Protein AF-A0A836C9C6-F1 (afdb_monomer_lite)

pLDDT: mean 71.89, std 20.23, range [22.02, 98.06]

Foldseek 3Di:
DPPPPLFPADDLVSLVPDDLDDDQWAWDGWDADPVGWIWTWIQGSVSDIDPTDTPVVVVVVDPPVSVVVVLVVVCVVCVPSHDPSSPCPVPVVVPVCPQVNQCVVPPFQQKFWDFDQDPLSLKTWIWIWTFHGDDPPWTWIATPVGDIDTHGPVRRVVRNVVQVVVVVVCVVVVNDDPRDGDTDDDDDDDDDPFDWDWDDDDDDDDDDPDDDDPQPDPATWTAGLQLQTQGVDSHDDRFDFDQDPLRFTWGWDWTDDPNDIDTDIHGRLVVSCCRPPPDHPPDQWDWAFCVNRNNRSRNVRIDIGRPVVNQVVCLVVPDPPCPLSDRPDDQWDWDQDPNRIDDTDGDPDSVVSVVVNVVVCVVRVPPPDDDDDDDDDDDD

Structure (mmCIF, N/CA/C/O backbone):
data_AF-A0A836C9C6-F1
#
_entry.id   AF-A0A836C9C6-F1
#
loop_
_atom_site.group_PDB
_atom_site.id
_atom_site.type_symbol
_atom_site.label_atom_id
_atom_site.label_alt_id
_atom_site.label_comp_id
_atom_site.label_asym_id
_atom_site.label_entity_id
_atom_site.label_seq_id
_atom_site.pdbx_PDB_ins_code
_atom_site.Cartn_x
_atom_site.Cartn_y
_atom_site.Cartn_z
_atom_site.occupancy
_atom_site.B_iso_or_equiv
_atom_site.auth_seq_id
_atom_site.auth_comp_id
_atom_site.auth_asym_id
_atom_site.auth_atom_id
_atom_site.pdbx_PDB_model_num
ATOM 1 N N . MET A 1 1 ? -37.006 5.001 -26.285 1.00 38.84 1 MET A N 1
ATOM 2 C CA . MET A 1 1 ? -36.715 6.442 -26.220 1.00 38.84 1 MET A CA 1
ATOM 3 C C . MET A 1 1 ? -35.274 6.532 -25.758 1.00 38.84 1 MET A C 1
ATOM 5 O O . MET A 1 1 ? -35.016 6.305 -24.584 1.00 38.84 1 MET A O 1
ATOM 9 N N . GLU A 1 2 ? -34.337 6.635 -26.701 1.00 35.22 2 GLU A N 1
ATOM 10 C CA . GLU A 1 2 ? -32.925 6.858 -26.376 1.00 35.22 2 GLU A CA 1
ATOM 11 C C . GLU A 1 2 ? -32.845 8.234 -25.710 1.00 35.22 2 GLU A C 1
ATOM 13 O O . GLU A 1 2 ? -33.291 9.229 -26.277 1.00 35.22 2 GLU A O 1
ATOM 18 N N . LEU A 1 3 ? -32.426 8.268 -24.444 1.00 41.81 3 LEU A N 1
ATOM 19 C CA . LEU A 1 3 ? -32.187 9.517 -23.729 1.00 41.81 3 LEU A CA 1
ATOM 20 C C . LEU A 1 3 ? -30.884 10.087 -24.283 1.00 41.81 3 LEU A C 1
ATOM 22 O O . LEU A 1 3 ? -29.804 9.753 -23.794 1.00 41.81 3 LEU A O 1
ATOM 26 N N . ASP A 1 4 ? -30.994 10.877 -25.348 1.00 45.78 4 ASP A N 1
ATOM 27 C CA . ASP A 1 4 ? -29.860 11.550 -25.965 1.00 45.78 4 ASP A CA 1
ATOM 28 C C . ASP A 1 4 ? -29.239 12.529 -24.962 1.00 45.78 4 ASP A C 1
ATOM 30 O O . ASP A 1 4 ? -29.714 13.637 -24.734 1.00 45.78 4 ASP A O 1
ATOM 34 N N . ASN A 1 5 ? -28.152 12.051 -24.358 1.00 53.62 5 ASN A N 1
ATOM 35 C CA . ASN A 1 5 ? -27.136 12.782 -23.613 1.00 53.62 5 ASN A CA 1
ATOM 36 C C . ASN A 1 5 ? -27.610 13.543 -22.359 1.00 53.62 5 ASN A C 1
ATOM 38 O O . ASN A 1 5 ? -27.708 14.770 -22.363 1.00 53.62 5 ASN A O 1
ATOM 42 N N . PRO A 1 6 ? -27.838 12.845 -21.237 1.00 46.84 6 PRO A N 1
ATOM 43 C CA . PRO A 1 6 ? -28.473 13.459 -20.083 1.00 46.84 6 PRO A CA 1
ATOM 44 C C . PRO A 1 6 ? -27.431 13.951 -19.044 1.00 46.84 6 PRO A C 1
ATOM 46 O O . PRO A 1 6 ? -27.570 13.786 -17.830 1.00 46.84 6 PRO A O 1
ATOM 49 N N . TYR A 1 7 ? -26.338 14.548 -19.527 1.00 57.88 7 TYR A N 1
ATOM 50 C CA . TYR A 1 7 ? -25.196 14.964 -18.710 1.00 57.88 7 TYR A CA 1
ATOM 51 C C . TYR A 1 7 ? -24.963 16.477 -18.823 1.00 57.88 7 TYR A C 1
ATOM 53 O O . TYR A 1 7 ? -24.793 16.998 -19.924 1.00 57.88 7 TYR A O 1
ATOM 61 N N . ALA A 1 8 ? -24.865 17.176 -17.690 1.00 57.53 8 ALA A N 1
ATOM 62 C CA . ALA A 1 8 ? -24.397 18.563 -17.638 1.00 57.53 8 ALA A CA 1
ATOM 63 C C . ALA A 1 8 ? -22.857 18.608 -17.763 1.00 57.53 8 ALA A C 1
ATOM 65 O O . ALA A 1 8 ? -22.126 18.962 -16.841 1.00 57.53 8 ALA A O 1
ATOM 66 N N . VAL A 1 9 ? -22.339 18.190 -18.916 1.00 62.00 9 VAL A N 1
ATOM 67 C CA . VAL A 1 9 ? -20.898 18.213 -19.194 1.00 62.00 9 VAL A CA 1
ATOM 68 C C . VAL A 1 9 ? -20.470 19.658 -19.427 1.00 62.00 9 VAL A C 1
ATOM 70 O O . VAL A 1 9 ? -21.042 20.343 -20.275 1.00 62.00 9 VAL A O 1
ATOM 73 N N . LEU A 1 10 ? -19.441 20.119 -18.709 1.00 63.06 10 LEU A N 1
ATOM 74 C CA . LEU A 1 10 ? -18.780 21.378 -19.059 1.00 63.06 10 LEU A CA 1
ATOM 75 C C . LEU A 1 10 ? -18.242 21.265 -20.486 1.00 63.06 10 LEU A C 1
ATOM 77 O O . LEU A 1 10 ? -17.512 20.321 -20.803 1.00 63.06 10 LEU A O 1
ATOM 81 N N . ASN A 1 11 ? -18.595 22.216 -21.347 1.00 74.50 11 ASN A N 1
ATOM 82 C CA . ASN A 1 11 ? -18.053 22.231 -22.700 1.00 74.50 11 ASN A CA 1
ATOM 83 C C . ASN A 1 11 ? -16.554 22.597 -22.668 1.00 74.50 11 ASN A C 1
ATOM 85 O O . ASN A 1 11 ? -16.024 23.064 -21.655 1.00 74.50 11 ASN A O 1
ATOM 89 N N . GLU A 1 12 ? -15.845 22.374 -23.777 1.00 72.56 12 GLU A N 1
ATOM 90 C CA . GLU A 1 12 ? -14.407 22.680 -23.863 1.00 72.56 12 GLU A CA 1
ATOM 91 C C . GLU A 1 12 ? -14.082 24.144 -23.519 1.00 72.56 12 GLU A C 1
ATOM 93 O O . GLU A 1 12 ? -13.003 24.440 -23.002 1.00 72.56 12 GLU A O 1
ATOM 98 N N . GLU A 1 13 ? -15.021 25.055 -23.754 1.00 76.06 13 GLU A N 1
ATOM 99 C CA . GLU A 1 13 ? -14.840 26.491 -23.576 1.00 76.06 13 GLU A CA 1
ATOM 100 C C . GLU A 1 13 ? -14.966 26.888 -22.103 1.00 76.06 13 GLU A C 1
ATOM 102 O O . GLU A 1 13 ? -14.152 27.675 -21.618 1.00 76.06 13 GLU A O 1
ATOM 107 N N . ASP A 1 14 ? -15.885 26.264 -21.364 1.00 74.25 14 ASP A N 1
ATOM 108 C CA . ASP A 1 14 ? -15.971 26.362 -19.906 1.00 74.25 14 ASP A CA 1
ATOM 109 C C . ASP A 1 14 ? -14.680 25.856 -19.248 1.00 74.25 14 ASP A C 1
ATOM 111 O O . ASP A 1 14 ? -14.169 26.474 -18.313 1.00 74.25 14 ASP A O 1
ATOM 115 N N . ILE A 1 15 ? -14.117 24.754 -19.760 1.00 70.81 15 ILE A N 1
ATOM 116 C CA . ILE A 1 15 ? -12.870 24.169 -19.247 1.00 70.81 15 ILE A CA 1
ATOM 117 C C . ILE A 1 15 ? -11.687 25.115 -19.485 1.00 70.81 15 ILE A C 1
ATOM 119 O O . ILE A 1 15 ? -10.873 25.320 -18.583 1.00 70.81 15 ILE A O 1
ATOM 123 N N . LYS A 1 16 ? -11.597 25.736 -20.669 1.00 73.44 16 LYS A N 1
ATOM 124 C CA . LYS A 1 16 ? -10.531 26.699 -21.007 1.00 73.44 16 LYS A CA 1
ATOM 125 C C . LYS A 1 16 ? -10.552 27.955 -20.131 1.00 73.44 16 LYS A C 1
ATOM 127 O O . LYS A 1 16 ? -9.500 28.571 -19.954 1.00 73.44 16 LYS A O 1
ATOM 132 N N . GLN A 1 17 ? -11.716 28.338 -19.604 1.00 73.50 17 GLN A N 1
ATOM 133 C CA . GLN A 1 17 ? -11.887 29.512 -18.741 1.00 73.50 17 GLN A CA 1
ATOM 134 C C . GLN A 1 17 ? -11.560 29.242 -17.266 1.00 73.50 17 GLN A C 1
ATOM 136 O O . GLN A 1 17 ? -11.465 30.188 -16.479 1.00 73.50 17 GLN A O 1
ATOM 141 N N . LEU A 1 18 ? -11.375 27.979 -16.868 1.00 67.56 18 LEU A N 1
ATOM 142 C CA . LEU A 1 18 ? -11.001 27.660 -15.496 1.00 67.56 18 LEU A CA 1
ATOM 143 C C . LEU A 1 18 ? -9.595 28.210 -15.186 1.00 67.56 18 LEU A C 1
ATOM 145 O O . LEU A 1 18 ? -8.671 28.036 -15.987 1.00 67.56 18 LEU A O 1
ATOM 149 N N . PRO A 1 19 ? -9.405 28.865 -14.024 1.00 65.88 19 PRO A N 1
ATOM 150 C CA . PRO A 1 19 ? -8.086 29.291 -13.579 1.00 65.88 19 PRO A CA 1
ATOM 151 C C . PRO A 1 19 ? -7.100 28.116 -13.608 1.00 65.88 19 PRO A C 1
ATOM 153 O O . PRO A 1 19 ? -7.419 27.019 -13.155 1.00 65.88 19 PRO A O 1
ATOM 156 N N . LYS A 1 20 ? -5.905 28.351 -14.162 1.00 62.53 20 LYS A N 1
ATOM 157 C CA . LYS A 1 20 ? -4.791 27.385 -14.191 1.00 62.53 20 LYS A CA 1
ATOM 158 C C . LYS A 1 20 ? -3.929 27.507 -12.933 1.00 62.53 20 LYS A C 1
ATOM 160 O O . LYS A 1 20 ? -2.704 27.597 -13.014 1.00 62.53 20 LYS A O 1
ATOM 165 N N . ASP A 1 21 ? -4.565 27.640 -11.778 1.00 57.97 21 ASP A N 1
ATOM 166 C CA . ASP A 1 21 ? -3.882 27.727 -10.495 1.00 57.97 21 ASP A CA 1
ATOM 167 C C . ASP A 1 21 ? -3.251 26.377 -10.098 1.00 57.97 21 ASP A C 1
ATOM 169 O O . ASP A 1 21 ? -3.556 25.331 -10.665 1.00 57.97 21 ASP A O 1
ATOM 173 N N . GLY A 1 22 ? -2.284 26.415 -9.174 1.00 51.59 22 GLY A N 1
ATOM 174 C CA . GLY A 1 22 ? -1.307 25.346 -8.899 1.00 51.59 22 GLY A CA 1
ATOM 175 C C . GLY A 1 22 ? -1.832 24.047 -8.269 1.00 51.59 22 GLY A C 1
ATOM 176 O O . GLY A 1 22 ? -1.056 23.345 -7.622 1.00 51.59 22 GLY A O 1
ATOM 177 N N . TRP A 1 23 ? -3.113 23.722 -8.426 1.00 55.34 23 TRP A N 1
ATOM 178 C CA . TRP A 1 23 ? -3.705 22.474 -7.949 1.00 55.34 23 TRP A CA 1
ATOM 179 C C . TRP A 1 23 ? -3.308 21.294 -8.849 1.00 55.34 23 TRP A C 1
ATOM 181 O O . TRP A 1 23 ? -3.145 21.439 -10.060 1.00 55.34 23 TRP A O 1
ATOM 191 N N . LEU A 1 24 ? -3.130 20.114 -8.245 1.00 58.38 24 LEU A N 1
ATOM 192 C CA . LEU A 1 24 ? -2.803 18.879 -8.970 1.00 58.38 24 LEU A CA 1
ATOM 193 C C . LEU A 1 24 ? -4.000 18.375 -9.792 1.00 58.38 24 LEU A C 1
ATOM 195 O O . LEU A 1 24 ? -3.821 17.985 -10.946 1.00 58.38 24 LEU A O 1
ATOM 199 N N . GLU A 1 25 ? -5.201 18.424 -9.208 1.00 74.81 25 GLU A N 1
ATOM 200 C CA . GLU A 1 25 ? -6.453 17.939 -9.796 1.00 74.81 25 GLU A CA 1
ATOM 201 C C . GLU A 1 25 ? -7.632 18.785 -9.283 1.00 74.81 25 GLU A C 1
ATOM 203 O O . GLU A 1 25 ? -7.686 19.126 -8.099 1.00 74.81 25 GLU A O 1
ATOM 208 N N . ARG A 1 26 ? -8.590 19.126 -10.153 1.00 79.81 26 ARG A N 1
ATOM 209 C CA . ARG A 1 26 ? -9.811 19.865 -9.790 1.00 79.81 26 ARG A CA 1
ATOM 210 C C . ARG A 1 26 ? -11.037 19.076 -10.207 1.00 79.81 26 ARG A C 1
ATOM 212 O O . ARG A 1 26 ? -11.157 18.726 -11.372 1.00 79.81 26 ARG A O 1
ATOM 219 N N . LEU A 1 27 ? -11.970 18.831 -9.294 1.00 81.25 27 LEU A N 1
ATOM 220 C CA . LEU A 1 27 ? -13.226 18.182 -9.654 1.00 81.25 27 LEU A CA 1
ATOM 221 C C . LEU A 1 27 ? -14.074 19.125 -10.521 1.00 81.25 27 LEU A C 1
ATOM 223 O O . LEU A 1 27 ? -14.334 20.262 -10.120 1.00 81.25 27 LEU A O 1
ATOM 227 N N . VAL A 1 28 ? -14.459 18.673 -11.715 1.00 83.62 28 VAL A N 1
ATOM 228 C CA . VAL A 1 28 ? -15.115 19.523 -12.726 1.00 83.62 28 VAL A CA 1
ATOM 229 C C . VAL A 1 28 ? -16.401 18.932 -13.284 1.00 83.62 28 VAL A C 1
ATOM 231 O O . VAL A 1 28 ? -17.216 19.684 -13.809 1.00 83.62 28 VAL A O 1
ATOM 234 N N . ASP A 1 29 ? -16.607 17.621 -13.157 1.00 84.06 29 ASP A N 1
ATOM 235 C CA . ASP A 1 29 ? -17.776 16.952 -13.721 1.00 84.06 29 ASP A CA 1
ATOM 236 C C . ASP A 1 29 ? -18.286 15.823 -12.822 1.00 84.06 29 ASP A C 1
ATOM 238 O O . ASP A 1 29 ? -17.515 15.205 -12.077 1.00 84.06 29 ASP A O 1
ATOM 242 N N . ARG A 1 30 ? -19.584 15.533 -12.937 1.00 86.56 30 ARG A N 1
ATOM 243 C CA . ARG A 1 30 ? -20.233 14.371 -12.328 1.00 86.56 30 ARG A CA 1
ATOM 244 C C . ARG A 1 30 ? -21.270 13.786 -13.281 1.00 86.56 30 ARG A C 1
ATOM 246 O O . ARG A 1 30 ? -21.994 14.521 -13.943 1.00 86.56 30 ARG A O 1
ATOM 253 N N . ARG A 1 31 ? -21.417 12.463 -13.285 1.00 85.69 31 ARG A N 1
ATOM 254 C CA . ARG A 1 31 ? -22.517 11.780 -13.978 1.00 85.69 31 ARG A CA 1
ATOM 255 C C . ARG A 1 31 ? -23.222 10.808 -13.049 1.00 85.69 31 ARG A C 1
ATOM 257 O O . ARG A 1 31 ? -22.584 10.124 -12.254 1.00 85.69 31 ARG A O 1
ATOM 264 N N . TYR A 1 32 ? -24.540 10.755 -13.173 1.00 80.06 32 TYR A N 1
ATOM 265 C CA . TYR A 1 32 ? -25.359 9.763 -12.495 1.00 80.06 32 TYR A CA 1
ATOM 266 C C . TYR A 1 32 ? -25.440 8.506 -13.355 1.00 80.06 32 TYR A C 1
ATOM 268 O O . TYR A 1 32 ? -25.695 8.583 -14.560 1.00 80.06 32 TYR A O 1
ATOM 276 N N . ASN A 1 33 ? -25.230 7.353 -12.739 1.00 79.75 33 ASN A N 1
ATOM 277 C CA . ASN A 1 33 ? -25.312 6.063 -13.401 1.00 79.75 33 ASN A CA 1
ATOM 278 C C . ASN A 1 33 ? -26.698 5.425 -13.184 1.00 79.75 33 ASN A C 1
ATOM 280 O O . ASN A 1 33 ? -27.324 5.660 -12.150 1.00 79.75 33 ASN A O 1
ATOM 284 N N . PRO A 1 34 ? -27.174 4.545 -14.089 1.00 77.31 34 PRO A N 1
ATOM 285 C CA . PRO A 1 34 ? -28.474 3.873 -13.943 1.00 77.31 34 PRO A CA 1
ATOM 286 C C . PRO A 1 34 ? -28.634 3.026 -12.669 1.00 77.31 34 PRO A C 1
ATOM 288 O O . PRO A 1 34 ? -29.748 2.777 -12.224 1.00 77.31 34 PRO A O 1
ATOM 291 N N . ASN A 1 35 ? -27.527 2.579 -12.070 1.00 75.62 35 ASN A N 1
ATOM 292 C CA . ASN A 1 35 ? -27.501 1.862 -10.787 1.00 75.62 35 ASN A CA 1
ATOM 293 C C . ASN A 1 35 ? -27.606 2.802 -9.564 1.00 75.62 35 ASN A C 1
ATOM 295 O O . ASN A 1 35 ? -27.506 2.359 -8.420 1.00 75.62 35 ASN A O 1
ATOM 299 N N . GLY A 1 36 ? -27.740 4.104 -9.803 1.00 74.00 36 GLY A N 1
ATOM 300 C CA . GLY A 1 36 ? -27.802 5.155 -8.807 1.00 74.00 36 GLY A CA 1
ATOM 301 C C . GLY A 1 36 ? -26.462 5.639 -8.256 1.00 74.00 36 GLY A C 1
ATOM 302 O O . GLY A 1 36 ? -26.452 6.485 -7.360 1.00 74.00 36 GLY A O 1
ATOM 303 N N . SER A 1 37 ? -25.323 5.120 -8.707 1.00 80.19 37 SER A N 1
ATOM 304 C CA . SER A 1 37 ? -24.029 5.660 -8.281 1.00 80.19 37 SER A CA 1
ATOM 305 C C . SER A 1 37 ? -23.699 6.961 -9.013 1.00 80.19 37 SER A C 1
ATOM 307 O O . SER A 1 37 ? -24.281 7.276 -10.053 1.00 80.19 37 SER A O 1
ATOM 309 N N . TRP A 1 38 ? -22.752 7.714 -8.462 1.00 83.06 38 TRP A N 1
ATOM 310 C CA . TRP A 1 38 ? -22.141 8.847 -9.144 1.00 83.06 38 TRP A CA 1
ATOM 311 C C . TRP A 1 38 ? -20.746 8.467 -9.620 1.00 83.06 38 TRP A C 1
ATOM 313 O O . TRP A 1 38 ? -19.994 7.831 -8.878 1.00 83.06 38 TRP A O 1
ATOM 323 N N . ASP A 1 39 ? -20.406 8.892 -10.833 1.00 89.06 39 ASP A N 1
ATOM 324 C CA . ASP A 1 39 ? -19.018 8.981 -11.261 1.00 89.06 39 ASP A CA 1
ATOM 325 C C . ASP A 1 39 ? -18.598 10.444 -11.361 1.00 89.06 39 ASP A C 1
ATOM 327 O O . ASP A 1 39 ? -19.404 11.333 -11.640 1.00 89.06 39 ASP A O 1
ATOM 331 N N . TYR A 1 40 ? -17.308 10.671 -11.187 1.00 90.81 40 TYR A N 1
ATOM 332 C CA . TYR A 1 40 ? -16.678 11.974 -11.098 1.00 90.81 40 TYR A CA 1
ATOM 333 C C . TYR A 1 40 ? -15.554 12.076 -12.118 1.00 90.81 40 TYR A C 1
ATOM 335 O O . TYR A 1 40 ? -14.954 11.068 -12.508 1.00 90.81 40 TYR A O 1
ATOM 343 N N . ARG A 1 41 ? -15.266 13.299 -12.559 1.00 91.69 41 ARG A N 1
ATOM 344 C CA . ARG A 1 41 ? -14.156 13.582 -13.468 1.00 91.69 41 ARG A CA 1
ATOM 345 C C . ARG A 1 41 ? -13.416 14.837 -13.036 1.00 91.69 41 ARG A C 1
ATOM 347 O O . ARG A 1 41 ? -14.031 15.844 -12.675 1.00 91.69 41 ARG A O 1
ATOM 354 N N . TRP A 1 42 ? -12.093 14.780 -13.112 1.00 88.44 42 TRP A N 1
ATOM 355 C CA . TRP A 1 42 ? -11.199 15.843 -12.682 1.00 88.44 42 TRP A CA 1
ATOM 356 C C . TRP A 1 42 ? -10.533 16.476 -13.892 1.00 88.44 42 TRP A C 1
ATOM 358 O O . TRP A 1 42 ? -10.216 15.800 -14.868 1.00 88.44 42 TRP A O 1
ATOM 368 N N . LEU A 1 43 ? -10.292 17.776 -13.804 1.00 83.69 43 LEU A N 1
ATOM 369 C CA . LEU A 1 43 ? -9.356 18.483 -14.649 1.00 83.69 43 LEU A CA 1
ATOM 370 C C . LEU A 1 43 ? -7.969 18.320 -14.035 1.00 83.69 43 LEU A C 1
ATOM 372 O O . LEU A 1 43 ? -7.724 18.754 -12.906 1.00 83.69 43 LEU A O 1
ATOM 376 N N . LEU A 1 44 ? -7.086 17.664 -14.774 1.00 83.75 44 LEU A N 1
ATOM 377 C CA . LEU A 1 44 ? -5.697 17.460 -14.404 1.00 83.75 44 LEU A CA 1
ATOM 378 C C . LEU A 1 44 ? -4.883 18.722 -14.708 1.00 83.75 44 LEU A C 1
ATOM 380 O O . LEU A 1 44 ? -5.280 19.576 -15.505 1.00 83.75 44 LEU A O 1
ATOM 384 N N . ARG A 1 45 ? -3.702 18.832 -14.096 1.00 76.06 45 ARG A N 1
ATOM 385 C CA . ARG A 1 45 ? -2.800 19.985 -14.261 1.00 76.06 45 ARG A CA 1
ATOM 386 C C . ARG A 1 45 ? -2.406 20.279 -15.714 1.00 76.06 45 ARG A C 1
ATOM 388 O O . ARG A 1 45 ? -2.134 21.428 -16.056 1.00 76.06 45 ARG A O 1
ATOM 395 N N . ASP A 1 46 ? -2.344 19.259 -16.562 1.00 80.81 46 ASP A N 1
ATOM 396 C CA . ASP A 1 46 ? -2.035 19.411 -17.987 1.00 80.81 46 ASP A CA 1
ATOM 397 C C . ASP A 1 46 ? -3.234 19.907 -18.821 1.00 80.81 46 ASP A C 1
ATOM 399 O O . ASP A 1 46 ? -3.114 20.086 -20.032 1.00 80.81 46 ASP A O 1
ATOM 403 N N . GLY A 1 47 ? -4.373 20.175 -18.174 1.00 81.00 47 GLY A N 1
ATOM 404 C CA . GLY A 1 47 ? -5.615 20.601 -18.808 1.00 81.00 47 GLY A CA 1
ATOM 405 C C . GLY A 1 47 ? -6.423 19.451 -19.405 1.00 81.00 47 GLY A C 1
ATOM 406 O O . GLY A 1 47 ? -7.467 19.704 -20.003 1.00 81.00 47 GLY A O 1
ATOM 407 N N . THR A 1 48 ? -5.973 18.201 -19.258 1.00 85.62 48 THR A N 1
ATOM 408 C CA . THR A 1 48 ? -6.734 17.033 -19.699 1.00 85.62 48 THR A CA 1
ATOM 409 C C . THR A 1 48 ? -7.738 16.600 -18.639 1.00 85.62 48 THR A C 1
ATOM 411 O O . THR A 1 48 ? -7.585 16.860 -17.444 1.00 85.62 48 THR A O 1
ATOM 414 N N . LEU A 1 49 ? -8.807 15.947 -19.085 1.00 88.00 49 LEU A N 1
ATOM 415 C CA . LEU A 1 49 ? -9.798 15.363 -18.196 1.00 88.00 49 LEU A CA 1
ATOM 416 C C . LEU A 1 49 ? -9.367 13.950 -17.811 1.00 88.00 49 LEU A C 1
ATOM 418 O O . LEU A 1 49 ? -8.963 13.159 -18.666 1.00 88.00 49 LEU A O 1
ATOM 422 N N . SER A 1 50 ? -9.492 13.618 -16.531 1.00 90.31 50 SER A N 1
ATOM 423 C CA . SER A 1 50 ? -9.261 12.261 -16.058 1.00 90.31 50 SER A CA 1
ATOM 424 C C . SER A 1 50 ? -10.296 11.283 -16.631 1.00 90.31 50 SER A C 1
ATOM 426 O O . SER A 1 50 ? -11.324 11.656 -17.207 1.00 90.31 50 SER A O 1
ATOM 428 N N . THR A 1 51 ? -10.035 9.989 -16.458 1.00 92.69 51 THR A N 1
ATOM 429 C CA . THR A 1 51 ? -11.082 8.980 -16.635 1.00 92.69 51 THR A CA 1
ATOM 430 C C . THR A 1 51 ? -12.155 9.150 -15.562 1.00 92.69 51 THR A C 1
ATOM 432 O O . THR A 1 51 ? -11.870 9.623 -14.460 1.00 92.69 51 THR A O 1
ATOM 435 N N . TRP A 1 52 ? -13.389 8.757 -15.883 1.00 91.50 52 TRP A N 1
ATOM 436 C CA . TRP A 1 52 ? -14.463 8.692 -14.896 1.00 91.50 52 TRP A CA 1
ATOM 437 C C . TRP A 1 52 ? -14.055 7.767 -13.749 1.00 91.50 52 TRP A C 1
ATOM 439 O O . TRP A 1 52 ? -13.602 6.645 -13.988 1.00 91.50 52 TRP A O 1
ATOM 449 N N . LYS A 1 53 ? -14.208 8.246 -12.519 1.00 90.31 53 LYS A N 1
ATOM 450 C CA . LYS A 1 53 ? -13.980 7.466 -11.302 1.00 90.31 53 LYS A CA 1
ATOM 451 C C . LYS A 1 53 ? -15.273 7.334 -10.531 1.00 90.31 53 LYS A C 1
ATOM 453 O O . LYS A 1 53 ? -16.099 8.238 -10.584 1.00 90.31 53 LYS A O 1
ATOM 458 N N . THR A 1 54 ? -15.422 6.245 -9.797 1.00 88.00 54 THR A N 1
ATOM 459 C CA . THR A 1 54 ? -16.597 6.035 -8.948 1.00 88.00 54 THR A CA 1
ATOM 460 C C . THR A 1 54 ? -16.616 7.014 -7.765 1.00 88.00 54 THR A C 1
ATOM 462 O O . THR A 1 54 ? -15.603 7.636 -7.452 1.00 88.00 54 THR A O 1
ATOM 465 N N . GLU A 1 55 ? -17.757 7.156 -7.084 1.00 82.62 55 GLU A N 1
ATOM 466 C CA . GLU A 1 55 ? -17.865 7.917 -5.823 1.00 82.62 55 GLU A CA 1
ATOM 467 C C . GLU A 1 55 ? -16.856 7.446 -4.768 1.00 82.62 55 GLU A C 1
ATOM 469 O O . GLU A 1 55 ? -16.235 8.273 -4.104 1.00 82.62 55 GLU A O 1
ATOM 474 N N . ASP A 1 56 ? -16.627 6.134 -4.670 1.00 77.00 56 ASP A N 1
ATOM 475 C CA . ASP A 1 56 ? -15.645 5.561 -3.747 1.00 77.00 56 ASP A CA 1
ATOM 476 C C . ASP A 1 56 ? -14.214 5.974 -4.118 1.00 77.00 56 ASP A C 1
ATOM 478 O O . ASP A 1 56 ? -13.481 6.463 -3.263 1.00 77.00 56 ASP A O 1
ATOM 482 N N . ASP A 1 57 ? -13.837 5.861 -5.395 1.00 83.00 57 ASP A N 1
ATOM 483 C CA . ASP A 1 57 ? -12.530 6.323 -5.883 1.00 83.00 57 ASP A CA 1
ATOM 484 C C . ASP A 1 57 ? -12.362 7.843 -5.692 1.00 83.00 57 ASP A C 1
ATOM 486 O O . ASP A 1 57 ? -11.269 8.333 -5.414 1.00 83.00 57 ASP A O 1
ATOM 490 N N . ALA A 1 58 ? -13.445 8.614 -5.844 1.00 82.88 58 ALA A N 1
ATOM 491 C CA . ALA A 1 58 ? -13.425 10.058 -5.651 1.00 82.88 58 ALA A CA 1
ATOM 492 C C . ALA A 1 58 ? -13.158 10.432 -4.189 1.00 82.88 58 ALA A C 1
ATOM 494 O O . ALA A 1 58 ? -12.412 11.374 -3.924 1.00 82.88 58 ALA A O 1
ATOM 495 N N . LEU A 1 59 ? -13.733 9.676 -3.251 1.00 75.44 59 LEU A N 1
ATOM 496 C CA . LEU A 1 59 ? -13.529 9.831 -1.810 1.00 75.44 59 LEU A CA 1
ATOM 497 C C . LEU A 1 59 ? -12.111 9.451 -1.352 1.00 75.44 59 LEU A C 1
ATOM 499 O O . LEU A 1 59 ? -11.700 9.857 -0.265 1.00 75.44 59 LEU A O 1
ATOM 503 N N . GLU A 1 60 ? -11.348 8.703 -2.155 1.00 74.00 60 GLU A N 1
ATOM 504 C CA . GLU A 1 60 ? -9.928 8.443 -1.878 1.00 74.00 60 GLU A CA 1
ATOM 505 C C . GLU A 1 60 ? -9.038 9.660 -2.178 1.00 74.00 60 GLU A C 1
ATOM 507 O O . GLU A 1 60 ? -7.983 9.819 -1.562 1.00 74.00 60 GLU A O 1
ATOM 512 N N . VAL A 1 61 ? -9.461 10.530 -3.103 1.00 73.88 61 VAL A N 1
ATOM 513 C CA . VAL A 1 61 ? -8.676 11.685 -3.579 1.00 73.88 61 VAL A CA 1
ATOM 514 C C . VAL A 1 61 ? -9.217 13.016 -3.041 1.00 73.88 61 VAL A C 1
ATOM 516 O O . VAL A 1 61 ? -8.473 13.988 -2.910 1.00 73.88 61 VAL A O 1
ATOM 519 N N . ALA A 1 62 ? -10.504 13.072 -2.694 1.00 74.38 62 ALA A N 1
ATOM 520 C CA . ALA A 1 62 ? -11.179 14.253 -2.173 1.00 74.38 62 ALA A CA 1
ATOM 521 C C . ALA A 1 62 ? -11.808 13.982 -0.803 1.00 74.38 62 ALA A C 1
ATOM 523 O O . ALA A 1 62 ? -12.426 12.947 -0.565 1.00 74.38 62 ALA A O 1
ATOM 524 N N . MET A 1 63 ? -11.712 14.962 0.099 1.00 69.94 63 MET A N 1
ATOM 525 C CA . MET A 1 63 ? -12.399 14.879 1.386 1.00 69.94 63 MET A CA 1
ATOM 526 C C . MET A 1 63 ? -13.923 14.848 1.168 1.00 69.94 63 MET A C 1
ATOM 528 O O . MET A 1 63 ? -14.421 15.548 0.281 1.00 69.94 63 MET A O 1
ATOM 532 N N . PRO A 1 64 ? -14.701 14.136 2.004 1.00 71.31 64 PRO A N 1
ATOM 533 C CA . PRO A 1 64 ? -16.156 14.053 1.846 1.00 71.31 64 PRO A CA 1
ATOM 534 C C . PRO A 1 64 ? -16.857 15.419 1.742 1.00 71.31 64 PRO A C 1
ATOM 536 O O . PRO A 1 64 ? -17.717 15.622 0.889 1.00 71.31 64 PRO A O 1
ATOM 539 N N . TRP A 1 65 ? -16.428 16.402 2.541 1.00 63.56 65 TRP A N 1
ATOM 540 C CA . TRP A 1 65 ? -16.981 17.761 2.499 1.00 63.56 65 TRP A CA 1
ATOM 541 C C . TRP A 1 65 ? -16.638 18.513 1.203 1.00 63.56 65 TRP A C 1
ATOM 543 O O . TRP A 1 65 ? -17.390 19.395 0.789 1.00 63.56 65 TRP A O 1
ATOM 553 N N . THR A 1 66 ? -15.527 18.173 0.539 1.00 73.19 66 THR A N 1
ATOM 554 C CA . THR A 1 66 ? -15.161 18.728 -0.771 1.00 73.19 66 THR A CA 1
ATOM 555 C C . THR A 1 66 ? -16.137 18.249 -1.837 1.00 73.19 66 THR A C 1
ATOM 557 O O . THR A 1 66 ? -16.606 19.060 -2.634 1.00 73.19 66 THR A O 1
ATOM 560 N N . LEU A 1 67 ? -16.503 16.963 -1.810 1.00 74.19 67 LEU A N 1
ATOM 561 C CA . LEU A 1 67 ? -17.532 16.423 -2.696 1.00 74.19 67 LEU A CA 1
ATOM 562 C C . LEU A 1 67 ? -18.892 17.051 -2.403 1.00 74.19 67 LEU A C 1
ATOM 564 O O . LEU A 1 67 ? -19.537 17.520 -3.333 1.00 74.19 67 LEU A O 1
ATOM 568 N N . ASP A 1 68 ? -19.309 17.157 -1.140 1.00 71.25 68 ASP A N 1
ATOM 569 C CA . ASP A 1 68 ? -20.575 17.817 -0.787 1.00 71.25 68 ASP A CA 1
ATOM 570 C C . ASP A 1 68 ? -20.629 19.280 -1.249 1.00 71.25 68 ASP A C 1
ATOM 572 O O . ASP A 1 68 ? -21.636 19.718 -1.809 1.00 71.25 68 ASP A O 1
ATOM 576 N N . THR A 1 69 ? -19.532 20.021 -1.075 1.00 72.38 69 THR A N 1
ATOM 577 C CA . THR A 1 69 ? -19.420 21.407 -1.552 1.00 72.38 69 THR A CA 1
ATOM 578 C C . THR A 1 69 ? -19.514 21.465 -3.073 1.00 72.38 69 THR A C 1
ATOM 580 O O . THR A 1 69 ? -20.261 22.279 -3.614 1.00 72.38 69 THR A O 1
ATOM 583 N N . PHE A 1 70 ? -18.802 20.577 -3.773 1.00 81.00 70 PHE A N 1
ATOM 584 C CA . PHE A 1 70 ? -18.896 20.462 -5.225 1.00 81.00 70 PHE A CA 1
ATOM 585 C C . PHE A 1 70 ? -20.326 20.148 -5.664 1.00 81.00 70 PHE A C 1
ATOM 587 O O . PHE A 1 70 ? -20.839 20.805 -6.563 1.00 81.00 70 PHE A O 1
ATOM 594 N N . HIS A 1 71 ? -20.999 19.201 -5.007 1.00 75.56 71 HIS A N 1
ATOM 595 C CA . HIS A 1 71 ? -22.374 18.846 -5.326 1.00 75.56 71 HIS A CA 1
ATOM 596 C C . HIS A 1 71 ? -23.317 20.042 -5.192 1.00 75.56 71 HIS A C 1
ATOM 598 O O . HIS A 1 71 ? -24.076 20.303 -6.122 1.00 75.56 71 HIS A O 1
ATOM 604 N N . ALA A 1 72 ? -23.229 20.782 -4.085 1.00 73.38 72 ALA A N 1
ATOM 605 C CA . ALA A 1 72 ? -24.057 21.959 -3.847 1.00 73.38 72 ALA A CA 1
ATOM 606 C C . ALA A 1 72 ? -23.808 23.063 -4.888 1.00 73.38 72 ALA A C 1
ATOM 608 O O . ALA A 1 72 ? -24.752 23.623 -5.441 1.00 73.38 72 ALA A O 1
ATOM 609 N N . LEU A 1 73 ? -22.541 23.358 -5.195 1.00 74.50 73 LEU A N 1
ATOM 610 C CA . LEU A 1 73 ? -22.182 24.376 -6.187 1.00 74.50 73 LEU A CA 1
ATOM 611 C C . LEU A 1 73 ? -22.596 23.977 -7.606 1.00 74.50 73 LEU A C 1
ATOM 613 O O . LEU A 1 73 ? -23.073 24.814 -8.370 1.00 74.50 73 LEU A O 1
ATOM 617 N N . TYR A 1 74 ? -22.429 22.704 -7.952 1.00 78.12 74 TYR A N 1
ATOM 618 C CA . TYR A 1 74 ? -22.818 22.170 -9.249 1.00 78.12 74 TYR A CA 1
ATOM 619 C C . TYR A 1 74 ? -24.341 22.224 -9.435 1.00 78.12 74 TYR A C 1
ATOM 621 O O . TYR A 1 74 ? -24.818 22.662 -10.476 1.00 78.12 74 TYR A O 1
ATOM 629 N N . GLU A 1 75 ? -25.110 21.869 -8.403 1.00 77.25 75 GLU A N 1
ATOM 630 C CA . GLU A 1 75 ? -26.576 21.966 -8.410 1.00 77.25 75 GLU A CA 1
ATOM 631 C C . GLU A 1 75 ? -27.062 23.410 -8.556 1.00 77.25 75 GLU A C 1
ATOM 633 O O . GLU A 1 75 ? -27.974 23.671 -9.337 1.00 77.25 75 GLU A O 1
ATOM 638 N N . LEU A 1 76 ? -26.419 24.358 -7.868 1.00 75.44 76 LEU A N 1
ATOM 639 C CA . LEU A 1 76 ? -26.722 25.783 -8.010 1.00 75.44 76 LEU A CA 1
ATOM 640 C C . LEU A 1 76 ? -26.439 26.298 -9.427 1.00 75.44 76 LEU A C 1
ATOM 642 O O . LEU A 1 76 ? -27.224 27.079 -9.960 1.00 75.44 76 LEU A O 1
ATOM 646 N N . LYS A 1 77 ? -25.329 25.869 -10.042 1.00 75.25 77 LYS A N 1
ATOM 647 C CA . LYS A 1 77 ? -24.934 26.310 -11.388 1.00 75.25 77 LYS A CA 1
ATOM 648 C C . LYS A 1 77 ? -25.828 25.721 -12.482 1.00 75.25 77 LYS A C 1
ATOM 650 O O . LYS A 1 77 ? -26.117 26.408 -13.455 1.00 75.25 77 LYS A O 1
ATOM 655 N N . HIS A 1 78 ? -26.263 24.474 -12.319 1.00 74.00 78 HIS A N 1
ATOM 656 C CA . HIS A 1 78 ? -27.013 23.722 -13.329 1.00 74.00 78 HIS A CA 1
ATOM 657 C C . HIS A 1 78 ? -28.495 23.549 -12.973 1.00 74.00 78 HIS A C 1
ATOM 659 O O . HIS A 1 78 ? -29.137 22.616 -13.440 1.00 74.00 78 HIS A O 1
ATOM 665 N N . VAL A 1 79 ? -29.059 24.448 -12.159 1.00 76.94 79 VAL A N 1
ATOM 666 C CA . VAL A 1 79 ? -30.437 24.334 -11.647 1.00 76.94 79 VAL A CA 1
ATOM 667 C C . VAL A 1 79 ? -31.497 24.176 -12.747 1.00 76.94 79 VAL A C 1
ATOM 669 O O . VAL A 1 79 ? -32.466 23.454 -12.546 1.00 76.94 79 VAL A O 1
ATOM 672 N N . ASN A 1 80 ? -31.299 24.802 -13.913 1.00 76.25 80 ASN A N 1
ATOM 673 C CA . ASN A 1 80 ? -32.250 24.762 -15.031 1.00 76.25 80 ASN A CA 1
ATOM 674 C C . ASN A 1 80 ? -31.992 23.618 -16.028 1.00 76.25 80 ASN A C 1
ATOM 676 O O . ASN A 1 80 ? -32.878 23.303 -16.815 1.00 76.25 80 ASN A O 1
ATOM 680 N N . ASP A 1 81 ? -30.803 23.009 -15.985 1.00 72.56 81 ASP A N 1
ATOM 681 C CA . ASP A 1 81 ? -30.343 22.000 -16.953 1.00 72.56 81 ASP A CA 1
ATOM 682 C C . ASP A 1 81 ? -30.121 20.624 -16.301 1.00 72.56 81 ASP A C 1
ATOM 684 O O . ASP A 1 81 ? -29.639 19.687 -16.943 1.00 72.56 81 ASP A O 1
ATOM 688 N N . MET A 1 82 ? -30.436 20.481 -15.010 1.00 64.50 82 MET A N 1
ATOM 689 C CA . MET A 1 82 ? -30.370 19.192 -14.335 1.00 64.50 82 MET A CA 1
ATOM 690 C C . MET A 1 82 ? -31.598 18.357 -14.699 1.00 64.50 82 MET A C 1
ATOM 692 O O . MET A 1 82 ? -32.716 18.769 -14.392 1.00 64.50 82 MET A O 1
ATOM 696 N N . PRO A 1 83 ? -31.426 17.161 -15.289 1.00 64.69 83 PRO A N 1
ATOM 697 C CA . PRO A 1 83 ? -32.539 16.231 -15.409 1.00 64.69 83 PRO A CA 1
ATOM 698 C C . PRO A 1 83 ? -33.041 15.838 -14.010 1.00 64.69 83 PRO A C 1
ATOM 700 O O . PRO A 1 83 ? -32.247 15.770 -13.072 1.00 64.69 83 PRO A O 1
ATOM 703 N N . ASP A 1 84 ? -34.336 15.533 -13.870 1.00 61.97 84 ASP A N 1
ATOM 704 C CA . ASP A 1 84 ? -34.995 15.282 -12.571 1.00 61.97 84 ASP A CA 1
ATOM 705 C C . ASP A 1 84 ? -34.284 14.228 -11.693 1.00 61.97 84 ASP A C 1
ATOM 707 O O . ASP A 1 84 ? -34.321 14.292 -10.463 1.00 61.97 84 ASP A O 1
ATOM 711 N N . TYR A 1 85 ? -33.589 13.266 -12.308 1.00 58.53 85 TYR A N 1
ATOM 712 C CA . TYR A 1 85 ? -32.805 12.250 -11.598 1.00 58.53 85 TYR A CA 1
ATOM 713 C C . TYR A 1 85 ? -31.436 12.752 -11.090 1.00 58.53 85 TYR A C 1
ATOM 715 O O . TYR A 1 85 ? -30.826 12.106 -10.238 1.00 58.53 85 TYR A O 1
ATOM 723 N N . ALA A 1 86 ? -30.912 13.846 -11.656 1.00 54.53 86 ALA A N 1
ATOM 724 C CA . ALA A 1 86 ? -29.618 14.444 -11.327 1.00 54.53 86 ALA A CA 1
ATOM 725 C C . ALA A 1 86 ? -29.729 15.576 -10.300 1.00 54.53 86 ALA A C 1
ATOM 727 O O . ALA A 1 86 ? -28.751 15.853 -9.593 1.00 54.53 86 ALA A O 1
ATOM 728 N N . THR A 1 87 ? -30.910 16.188 -10.171 1.00 58.91 87 THR A N 1
ATOM 729 C CA . THR A 1 87 ? -31.319 16.812 -8.912 1.00 58.91 87 THR A CA 1
ATOM 730 C C . THR A 1 87 ? -31.159 15.781 -7.805 1.00 58.91 87 THR A C 1
ATOM 732 O O . THR A 1 87 ? -31.494 14.613 -8.000 1.00 58.91 87 THR A O 1
ATOM 735 N N . ARG A 1 88 ? -30.639 16.178 -6.635 1.00 57.16 88 ARG A N 1
ATOM 736 C CA . ARG A 1 88 ? -30.686 15.327 -5.439 1.00 57.16 88 ARG A CA 1
ATOM 737 C C . ARG A 1 88 ? -32.160 15.027 -5.146 1.00 57.16 88 ARG A C 1
ATOM 739 O O . ARG A 1 88 ? -32.789 15.731 -4.364 1.00 57.16 88 ARG A O 1
ATOM 746 N N . ILE A 1 89 ? -32.706 13.964 -5.739 1.00 48.59 89 ILE A N 1
ATOM 747 C CA . ILE A 1 89 ? -33.849 13.270 -5.169 1.00 48.59 89 ILE A CA 1
ATOM 748 C C . ILE A 1 89 ? -33.333 12.873 -3.787 1.00 48.59 89 ILE A C 1
ATOM 750 O O . ILE A 1 89 ? -32.285 12.214 -3.707 1.00 48.59 89 ILE A O 1
ATOM 754 N N . PRO A 1 90 ? -33.962 13.325 -2.692 1.00 49.09 90 PRO A N 1
ATOM 755 C CA . PRO A 1 90 ? -33.669 12.788 -1.379 1.00 49.09 90 PRO A CA 1
ATOM 756 C C . PRO A 1 90 ? -33.925 11.288 -1.498 1.00 49.09 90 PRO A C 1
ATOM 758 O O . PRO A 1 90 ? -35.073 10.863 -1.530 1.00 49.09 90 PRO A O 1
ATOM 761 N N . ARG A 1 91 ? -32.867 10.501 -1.719 1.00 46.56 91 ARG A N 1
ATOM 762 C CA . ARG A 1 91 ? -32.973 9.062 -1.948 1.00 46.56 91 ARG A CA 1
ATOM 763 C C . ARG A 1 91 ? -33.785 8.484 -0.792 1.00 46.56 91 ARG A C 1
ATOM 765 O O . ARG A 1 91 ? -33.307 8.514 0.339 1.00 46.56 91 ARG A O 1
ATOM 772 N N . GLU A 1 92 ? -34.985 7.968 -1.047 1.00 44.44 92 GLU A N 1
ATOM 773 C CA . GLU A 1 92 ? -35.783 7.267 -0.028 1.00 44.44 92 GLU A CA 1
ATOM 774 C C . GLU A 1 92 ? -35.045 6.021 0.505 1.00 44.44 92 GLU A C 1
ATOM 776 O O . GLU A 1 92 ? -35.292 5.549 1.611 1.00 44.44 92 GLU A O 1
ATOM 781 N N . ASP A 1 93 ? -34.079 5.531 -0.265 1.00 44.34 93 ASP A N 1
ATOM 782 C CA . ASP A 1 93 ? -33.118 4.463 -0.012 1.00 44.34 93 ASP A CA 1
ATOM 783 C C . ASP A 1 93 ? -31.821 4.945 0.683 1.00 44.34 93 ASP A C 1
ATOM 785 O O . ASP A 1 93 ? -31.206 4.177 1.423 1.00 44.34 93 ASP A O 1
ATOM 789 N N . ARG A 1 94 ? -31.488 6.247 0.620 1.00 48.47 94 ARG A N 1
ATOM 790 C CA . ARG A 1 94 ? -30.784 6.961 1.709 1.00 48.47 94 ARG A CA 1
ATOM 791 C C . ARG A 1 94 ? -31.832 7.445 2.706 1.00 48.47 94 ARG A C 1
ATOM 793 O O . ARG A 1 94 ? -31.784 8.598 3.141 1.00 48.47 94 ARG A O 1
ATOM 800 N N . ARG A 1 95 ? -32.762 6.569 3.111 1.00 49.00 95 ARG A N 1
ATOM 801 C CA . ARG A 1 95 ? -33.406 6.705 4.417 1.00 49.00 95 ARG A CA 1
ATOM 802 C C . ARG A 1 95 ? -32.252 6.913 5.369 1.00 49.00 95 ARG A C 1
ATOM 804 O O . ARG A 1 95 ? -31.512 5.973 5.659 1.00 49.00 95 ARG A O 1
ATOM 811 N N . VAL A 1 96 ? -32.053 8.179 5.739 1.00 52.00 96 VAL A N 1
ATOM 812 C CA . VAL A 1 96 ? -31.219 8.615 6.839 1.00 52.00 96 VAL A CA 1
ATOM 813 C C . VAL A 1 96 ? -31.602 7.617 7.895 1.00 52.00 96 VAL A C 1
ATOM 815 O O . VAL A 1 96 ? -32.763 7.614 8.312 1.00 52.00 96 VAL A O 1
ATOM 818 N N . SER A 1 97 ? -30.715 6.658 8.186 1.00 59.72 97 SER A N 1
ATOM 819 C CA . SER A 1 97 ? -30.972 5.754 9.288 1.00 59.72 97 SER A CA 1
ATOM 820 C C . SER A 1 97 ? -31.267 6.725 10.401 1.00 59.72 97 SER A C 1
ATOM 822 O O . SER A 1 97 ? -30.417 7.584 10.679 1.00 59.72 97 SER A O 1
ATOM 824 N N . THR A 1 98 ? -32.510 6.713 10.893 1.00 87.38 98 THR A N 1
ATOM 825 C CA . THR A 1 98 ? -32.905 7.648 11.935 1.00 87.38 98 THR A CA 1
ATOM 826 C C . THR A 1 98 ? -31.816 7.570 12.986 1.00 87.38 98 THR A C 1
ATOM 828 O O . THR A 1 98 ? -31.150 6.536 13.115 1.00 87.38 98 THR A O 1
ATOM 831 N N . LYS A 1 99 ? -31.536 8.662 13.684 1.00 91.00 99 LYS A N 1
ATOM 832 C CA . LYS A 1 99 ? -30.446 8.665 14.662 1.00 91.00 99 LYS A CA 1
ATOM 833 C C . LYS A 1 99 ? -30.505 7.427 15.570 1.00 91.00 99 LYS A C 1
ATOM 835 O O . LYS A 1 99 ? -29.477 6.844 15.893 1.00 91.00 99 LYS A O 1
ATOM 840 N N . GLU A 1 100 ? -31.717 6.981 15.871 1.00 92.75 100 GLU A N 1
ATOM 841 C CA . GLU A 1 100 ? -32.072 5.748 16.557 1.00 92.75 100 GLU A CA 1
ATOM 842 C C . GLU A 1 100 ? -31.656 4.483 15.783 1.00 92.75 100 GLU A C 1
ATOM 844 O O . GLU A 1 100 ? -30.958 3.649 16.346 1.00 92.75 100 GLU A O 1
ATOM 849 N N . ALA A 1 101 ? -32.005 4.334 14.500 1.00 92.06 101 ALA A N 1
ATOM 850 C CA . ALA A 1 101 ? -31.577 3.200 13.673 1.00 92.06 101 ALA A CA 1
ATOM 851 C C . ALA A 1 101 ? -30.049 3.152 13.456 1.00 92.06 101 ALA A C 1
ATOM 853 O O . ALA A 1 101 ? -29.453 2.077 13.472 1.00 92.06 101 ALA A O 1
ATOM 854 N N . ALA A 1 102 ? -29.393 4.305 13.295 1.00 91.44 102 ALA A N 1
ATOM 855 C CA . ALA A 1 102 ? -27.939 4.390 13.156 1.00 91.44 102 ALA A CA 1
ATOM 856 C C . ALA A 1 102 ? -27.217 3.950 14.437 1.00 91.44 102 ALA A C 1
ATOM 858 O O . ALA A 1 102 ? -26.241 3.197 14.397 1.00 91.44 102 ALA A O 1
ATOM 859 N N . LEU A 1 103 ? -27.717 4.411 15.586 1.00 94.69 103 LEU A N 1
ATOM 860 C CA . LEU A 1 103 ? -27.212 4.021 16.898 1.00 94.69 103 LEU A CA 1
ATOM 861 C C . LEU A 1 103 ? -27.659 2.607 17.298 1.00 94.69 103 LEU A C 1
ATOM 863 O O . LEU A 1 103 ? -27.033 2.017 18.164 1.00 94.69 103 LEU A O 1
ATOM 867 N N . ALA A 1 104 ? -28.677 2.020 16.666 1.00 94.19 104 ALA A N 1
ATOM 868 C CA . ALA A 1 104 ? -28.990 0.602 16.839 1.00 94.19 104 ALA A CA 1
ATOM 869 C C . ALA A 1 104 ? -27.940 -0.299 16.169 1.00 94.19 104 ALA A C 1
ATOM 871 O O . ALA A 1 104 ? -27.603 -1.348 16.711 1.00 94.19 104 ALA A O 1
ATOM 872 N N . LEU A 1 105 ? -27.390 0.120 15.020 1.00 94.19 105 LEU A N 1
ATOM 873 C CA . LEU A 1 105 ? -26.297 -0.596 14.350 1.00 94.19 105 LEU A CA 1
ATOM 874 C C . LEU A 1 105 ? -24.983 -0.498 15.128 1.00 94.19 105 LEU A C 1
ATOM 876 O O . LEU A 1 105 ? -24.282 -1.495 15.280 1.00 94.19 105 LEU A O 1
ATOM 880 N N . PHE A 1 106 ? -24.655 0.699 15.622 1.00 96.12 106 PHE A N 1
ATOM 881 C CA . PHE A 1 106 ? -23.460 0.935 16.431 1.00 96.12 106 PHE A CA 1
ATOM 882 C C . PHE A 1 106 ? -23.821 1.776 17.664 1.00 96.12 106 PHE A C 1
ATOM 884 O O . PHE A 1 106 ? -23.842 3.012 17.589 1.00 96.12 106 PHE A O 1
ATOM 891 N N . PRO A 1 107 ? -24.137 1.115 18.793 1.00 97.31 107 PRO A N 1
ATOM 892 C CA . PRO A 1 107 ? -24.585 1.778 20.011 1.00 97.31 107 PRO A CA 1
ATOM 893 C C . PRO A 1 107 ? -23.606 2.799 20.577 1.00 97.31 107 PRO A C 1
ATOM 895 O O . PRO A 1 107 ? -22.384 2.693 20.460 1.00 97.31 107 PRO A O 1
ATOM 898 N N . ARG A 1 108 ? -24.164 3.791 21.280 1.00 97.56 108 ARG A N 1
ATOM 899 C CA . ARG A 1 108 ? -23.365 4.649 22.160 1.00 97.56 108 ARG A CA 1
ATOM 900 C C . ARG A 1 108 ? -22.636 3.780 23.177 1.00 97.56 108 ARG A C 1
ATOM 902 O O . ARG A 1 108 ? -23.229 2.867 23.742 1.00 97.56 108 ARG A O 1
ATOM 909 N N . GLY A 1 109 ? -21.373 4.094 23.432 1.00 96.94 109 GLY A N 1
ATOM 910 C CA . GLY A 1 109 ? -20.535 3.282 24.313 1.00 96.94 109 GLY A CA 1
ATOM 911 C C . GLY A 1 109 ? -19.702 2.223 23.587 1.00 96.94 109 GLY A C 1
ATOM 912 O O . GLY A 1 109 ? -18.741 1.735 24.180 1.00 96.94 109 GLY A O 1
ATOM 913 N N . THR A 1 110 ? -19.994 1.908 22.318 1.00 97.38 110 THR A N 1
ATOM 914 C CA . THR A 1 110 ? -19.153 0.995 21.532 1.00 97.38 110 THR A CA 1
ATOM 915 C C . THR A 1 110 ? -17.734 1.543 21.435 1.00 97.38 110 THR A C 1
ATOM 917 O O . THR A 1 110 ? -17.525 2.717 21.104 1.00 97.38 110 THR A O 1
ATOM 920 N N . LYS A 1 111 ? -16.766 0.682 21.757 1.00 97.62 111 LYS A N 1
ATOM 921 C CA . LYS A 1 111 ? -15.340 0.993 21.721 1.00 97.62 111 LYS A CA 1
ATOM 922 C C . LYS A 1 111 ? -14.802 0.849 20.308 1.00 97.62 111 LYS A C 1
ATOM 924 O O . LYS A 1 111 ? -15.115 -0.109 19.610 1.00 97.62 111 LYS A O 1
ATOM 929 N N . VAL A 1 112 ? -13.976 1.807 19.922 1.00 97.44 112 VAL A N 1
ATOM 930 C CA . VAL A 1 112 ? -13.264 1.820 18.647 1.00 97.44 112 VAL A CA 1
ATOM 931 C C . VAL A 1 112 ? -11.808 2.170 18.896 1.00 97.44 112 VAL A C 1
ATOM 933 O O . VAL A 1 112 ? -11.477 2.747 19.933 1.00 97.44 112 VAL A O 1
ATOM 936 N N . VAL A 1 113 ? -10.935 1.831 17.957 1.00 96.75 113 VAL A N 1
ATOM 937 C CA . VAL A 1 113 ? -9.515 2.175 18.024 1.00 96.75 113 VAL A CA 1
ATOM 938 C C . VAL A 1 113 ? -9.101 2.846 16.724 1.00 96.75 113 VAL A C 1
ATOM 940 O O . VAL A 1 113 ? -9.457 2.365 15.648 1.00 96.75 113 VAL A O 1
ATOM 943 N N . ARG A 1 114 ? -8.321 3.930 16.825 1.00 93.88 114 ARG A N 1
ATOM 944 C CA . ARG A 1 114 ? -7.522 4.453 15.706 1.00 93.88 114 ARG A CA 1
ATOM 945 C C . ARG A 1 114 ? -6.040 4.208 15.955 1.00 93.88 114 ARG A C 1
ATOM 947 O O . ARG A 1 114 ? -5.575 4.264 17.096 1.00 93.88 114 ARG A O 1
ATOM 954 N N . GLU A 1 115 ? -5.301 3.973 14.879 1.00 92.19 115 GLU A N 1
ATOM 955 C CA . GLU A 1 115 ? -3.842 3.991 14.912 1.00 92.19 115 GLU A CA 1
ATOM 956 C C . GLU A 1 115 ? -3.353 5.428 14.750 1.00 92.19 115 GLU A C 1
ATOM 958 O O . GLU A 1 115 ? -3.557 6.055 13.712 1.00 92.19 115 GLU A O 1
ATOM 963 N N . GLU A 1 116 ? -2.671 5.943 15.763 1.00 88.69 116 GLU A N 1
ATOM 964 C CA . GLU A 1 116 ? -1.913 7.180 15.670 1.00 88.69 116 GLU A CA 1
ATOM 965 C C . GLU A 1 116 ? -0.439 6.828 15.458 1.00 88.69 116 GLU A C 1
ATOM 967 O O . GLU A 1 116 ? 0.198 6.158 16.278 1.00 88.69 116 GLU A O 1
ATOM 972 N N . ARG A 1 117 ? 0.119 7.266 14.329 1.00 84.19 117 ARG A N 1
ATOM 973 C CA . ARG A 1 117 ? 1.553 7.139 14.066 1.00 84.19 117 ARG A CA 1
ATOM 974 C C . ARG A 1 117 ? 2.243 8.383 14.604 1.00 84.19 117 ARG A C 1
ATOM 976 O O . ARG A 1 117 ? 2.021 9.474 14.090 1.00 84.19 117 ARG A O 1
ATOM 983 N N . GLY A 1 118 ? 3.083 8.213 15.626 1.00 75.00 118 GLY A N 1
ATOM 984 C CA . GLY A 1 118 ? 3.864 9.320 16.181 1.00 75.00 118 GLY A CA 1
ATOM 985 C C . GLY A 1 118 ? 4.819 9.938 15.150 1.00 75.00 118 GLY A C 1
ATOM 986 O O . GLY A 1 118 ? 5.119 9.328 14.122 1.00 75.00 118 GLY A O 1
ATOM 987 N N . ALA A 1 119 ? 5.356 11.127 15.449 1.00 69.75 119 ALA A N 1
ATOM 988 C CA . ALA A 1 119 ? 6.229 11.894 14.545 1.00 69.75 119 ALA A CA 1
ATOM 989 C C . ALA A 1 119 ? 7.437 11.097 14.014 1.00 69.75 119 ALA A C 1
ATOM 991 O O . ALA A 1 119 ? 7.870 11.286 12.880 1.00 69.75 119 ALA A O 1
ATOM 992 N N . LEU A 1 120 ? 7.949 10.158 14.812 1.00 57.66 120 LEU A N 1
ATOM 993 C CA . LEU A 1 120 ? 9.068 9.295 14.440 1.00 57.66 120 LEU A CA 1
ATOM 994 C C . LEU A 1 120 ? 8.645 8.028 13.676 1.00 57.66 120 LEU A C 1
ATOM 996 O O . LEU 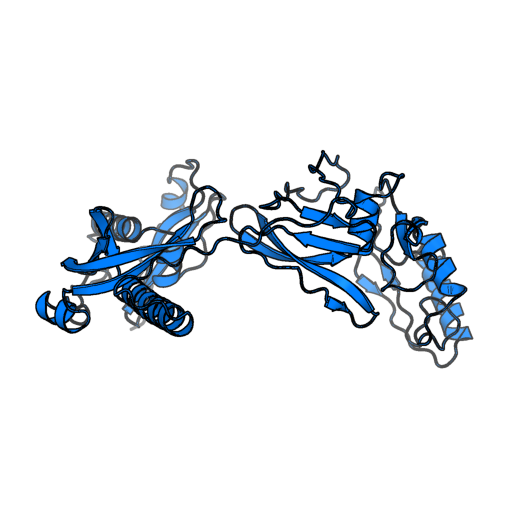A 1 120 ? 9.493 7.181 13.456 1.00 57.66 120 LEU A O 1
ATOM 1000 N N . LYS A 1 121 ? 7.359 7.832 13.334 1.00 64.31 121 LYS A N 1
ATOM 10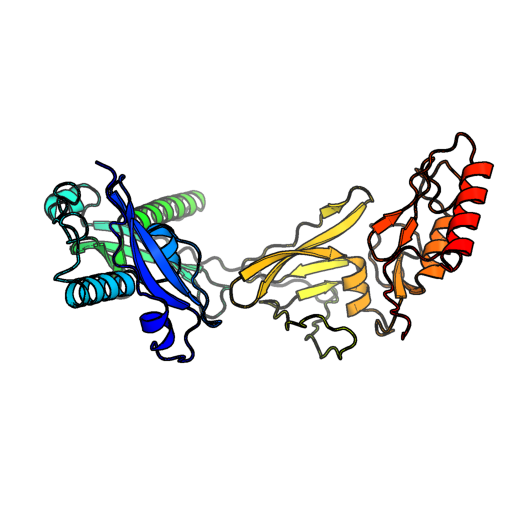01 C CA . LYS A 1 121 ? 6.707 6.623 12.752 1.00 64.31 121 LYS A CA 1
ATOM 1002 C C . LYS A 1 121 ? 7.085 5.257 13.381 1.00 64.31 121 LYS A C 1
ATOM 1004 O O . LYS A 1 121 ? 6.672 4.219 12.873 1.00 64.31 121 LYS A O 1
ATOM 1009 N N . GLN A 1 122 ? 7.854 5.262 14.472 1.00 54.41 122 GLN A N 1
ATOM 1010 C CA . GLN A 1 122 ? 8.396 4.119 15.225 1.00 54.41 122 GLN A CA 1
ATOM 1011 C C . GLN A 1 122 ? 7.459 3.662 16.345 1.00 54.41 122 GLN A C 1
ATOM 1013 O O . GLN A 1 122 ? 7.533 2.527 16.800 1.00 54.41 122 GLN A O 1
ATOM 1018 N N . GLN A 1 123 ? 6.569 4.551 16.784 1.00 67.38 123 GLN A N 1
ATOM 1019 C CA . GLN A 1 123 ? 5.574 4.278 17.810 1.00 67.38 123 GLN A CA 1
ATOM 1020 C C . GLN A 1 123 ? 4.194 4.311 17.157 1.00 67.38 123 GLN A C 1
ATOM 1022 O O . GLN A 1 123 ? 3.733 5.366 16.710 1.00 67.38 123 GLN A O 1
ATOM 1027 N N . VAL A 1 124 ? 3.562 3.138 17.074 1.00 80.06 124 VAL A N 1
ATOM 1028 C CA . VAL A 1 124 ? 2.125 3.032 16.812 1.00 80.06 124 VAL A CA 1
ATOM 1029 C C . VAL A 1 124 ? 1.442 3.130 18.162 1.00 80.06 124 VAL A C 1
ATOM 1031 O O . VAL A 1 124 ? 1.633 2.276 19.028 1.00 80.06 124 VAL A O 1
ATOM 1034 N N . LYS A 1 125 ? 0.682 4.202 18.349 1.00 87.94 125 LYS A N 1
ATOM 1035 C CA . LYS A 1 125 ? -0.137 4.406 19.532 1.00 87.94 125 LYS A CA 1
ATOM 1036 C C . LYS A 1 125 ? -1.576 4.101 19.152 1.00 87.94 125 LYS A C 1
ATOM 1038 O O . LYS A 1 125 ? -2.115 4.674 18.212 1.00 87.94 125 LYS A O 1
ATOM 1043 N N . TYR A 1 126 ? -2.198 3.192 19.886 1.00 92.19 126 TYR A N 1
ATOM 1044 C CA . TYR A 1 126 ? -3.621 2.924 19.736 1.00 92.19 126 TYR A CA 1
ATOM 1045 C C . TYR A 1 126 ? -4.390 3.901 20.617 1.00 92.19 126 TYR A C 1
ATOM 1047 O O . TYR A 1 126 ? -4.234 3.902 21.842 1.00 92.19 126 TYR A O 1
ATOM 1055 N N . LEU A 1 127 ? -5.190 4.757 19.987 1.00 94.44 127 LEU A N 1
ATOM 1056 C CA . LEU A 1 127 ? -6.078 5.676 20.682 1.00 94.44 127 LEU A CA 1
ATOM 1057 C C . LEU A 1 127 ? -7.471 5.066 20.745 1.00 94.44 127 LEU A C 1
ATOM 1059 O O . LEU A 1 127 ? -8.125 4.848 19.724 1.00 94.44 127 LEU A O 1
ATOM 1063 N N . TRP A 1 128 ? -7.907 4.784 21.968 1.00 96.81 128 TRP A N 1
ATOM 1064 C CA . TRP A 1 128 ? -9.220 4.230 22.244 1.00 96.81 128 TRP A CA 1
ATOM 1065 C C . TRP A 1 128 ? -10.270 5.337 22.217 1.00 96.81 128 TRP A C 1
ATOM 1067 O O . TRP A 1 128 ? -10.135 6.376 22.865 1.00 96.81 128 TRP A O 1
ATOM 1077 N N . GLY A 1 129 ? -11.319 5.103 21.439 1.00 97.12 129 GLY A N 1
ATOM 1078 C CA . GLY A 1 129 ? -12.463 5.980 21.272 1.00 97.12 129 GLY A CA 1
ATOM 1079 C C . GLY A 1 129 ? -13.761 5.302 21.675 1.00 97.12 129 GLY A C 1
ATOM 1080 O O . GLY A 1 129 ? -13.849 4.080 21.811 1.00 97.12 129 GLY A O 1
ATOM 1081 N N . THR A 1 130 ? -14.788 6.114 21.899 1.00 98.06 130 THR A N 1
ATOM 1082 C CA . THR A 1 130 ? -16.137 5.643 22.214 1.00 98.06 130 THR A CA 1
ATOM 1083 C C . THR A 1 130 ? -17.152 6.376 21.348 1.00 98.06 130 THR A C 1
ATOM 1085 O O . THR A 1 130 ? -17.089 7.601 21.224 1.00 98.06 130 THR A O 1
ATOM 1088 N N . ILE A 1 131 ? -18.111 5.652 20.768 1.00 98.06 131 ILE A N 1
ATOM 1089 C CA . ILE A 1 131 ? -19.221 6.272 20.033 1.00 98.06 131 ILE A CA 1
ATOM 1090 C C . ILE A 1 131 ? -20.073 7.092 21.009 1.00 98.06 131 ILE A C 1
ATOM 1092 O O . ILE A 1 131 ? -20.605 6.564 21.988 1.00 98.06 131 ILE A O 1
ATOM 1096 N N . THR A 1 132 ? -20.232 8.385 20.728 1.00 97.31 132 THR A N 1
ATOM 1097 C CA . THR A 1 132 ? -21.014 9.333 21.545 1.00 97.31 132 THR A CA 1
ATOM 1098 C C . THR A 1 132 ? -22.323 9.751 20.876 1.00 97.31 132 THR A C 1
ATOM 1100 O O . THR A 1 132 ? -23.292 10.129 21.545 1.00 97.31 132 THR A O 1
ATOM 1103 N N . GLY A 1 133 ? -22.414 9.645 19.552 1.00 96.19 133 GLY A N 1
ATOM 1104 C CA . GLY A 1 133 ? -23.607 10.045 18.824 1.00 96.19 133 GLY A CA 1
ATOM 1105 C C . GLY A 1 133 ? -23.545 9.737 17.339 1.00 96.19 133 GLY A C 1
ATOM 1106 O O . GLY A 1 133 ? -22.634 9.072 16.857 1.00 96.19 133 GLY A O 1
ATOM 1107 N N . TYR A 1 134 ? -24.549 10.241 16.635 1.00 94.94 134 TYR A N 1
ATOM 1108 C CA . TYR A 1 134 ? -24.687 10.128 15.194 1.00 94.94 134 TYR A CA 1
ATOM 1109 C C . TYR A 1 134 ? -25.137 11.482 14.642 1.00 94.94 134 TYR A C 1
ATOM 1111 O O . TYR A 1 134 ? -26.083 12.081 15.166 1.00 94.94 134 TYR A O 1
ATOM 1119 N N . LEU A 1 135 ? -24.422 11.952 13.626 1.00 90.88 135 LEU A N 1
ATOM 1120 C CA . LEU A 1 135 ? -24.685 13.143 12.833 1.00 90.88 135 LEU A CA 1
ATOM 1121 C C . LEU A 1 135 ? -24.647 12.695 11.375 1.00 90.88 135 LEU A C 1
ATOM 1123 O O . LEU A 1 135 ? -23.571 12.571 10.802 1.00 90.88 135 LEU A O 1
ATOM 1127 N N . ALA A 1 136 ? -25.816 12.386 10.814 1.00 86.81 136 ALA A N 1
ATOM 1128 C CA . ALA A 1 136 ? -25.926 11.748 9.508 1.00 86.81 136 ALA A CA 1
ATOM 1129 C C . ALA A 1 136 ? -25.030 12.415 8.443 1.00 86.81 136 ALA A C 1
ATOM 1131 O O . ALA A 1 136 ? -25.103 13.637 8.295 1.00 86.81 136 ALA A O 1
ATOM 1132 N N . PRO A 1 137 ? -24.228 11.640 7.685 1.00 89.31 137 PRO A N 1
ATOM 1133 C CA . PRO A 1 137 ? -24.116 10.170 7.670 1.00 89.31 137 PRO A CA 1
ATOM 1134 C C . PRO A 1 137 ? -23.083 9.555 8.646 1.00 89.31 137 PRO A C 1
ATOM 1136 O O . PRO A 1 137 ? -22.751 8.376 8.510 1.00 89.31 137 PRO A O 1
ATOM 1139 N N . TYR A 1 138 ? -22.567 10.318 9.608 1.00 93.62 138 TYR A N 1
ATOM 1140 C CA . TYR A 1 138 ? -21.395 9.966 10.409 1.00 93.62 138 TYR A CA 1
ATOM 1141 C C . TYR A 1 138 ? -21.708 9.586 11.864 1.00 93.62 138 TYR A C 1
ATOM 1143 O O . TYR A 1 138 ? -22.612 10.127 12.502 1.00 93.62 138 TYR A O 1
ATOM 1151 N N . TRP A 1 139 ? -20.903 8.688 12.428 1.00 96.56 139 TRP A N 1
ATOM 1152 C CA . TRP A 1 139 ? -20.869 8.392 13.860 1.00 96.56 139 TRP A CA 1
ATOM 1153 C C . TRP A 1 139 ? -19.795 9.230 14.531 1.00 96.56 139 TRP A C 1
ATOM 1155 O O . TRP A 1 139 ? -18.638 9.202 14.122 1.00 96.56 139 TRP A O 1
ATOM 1165 N N . ARG A 1 140 ? -20.170 9.929 15.601 1.00 97.06 140 ARG A N 1
ATOM 1166 C CA . ARG A 1 140 ? -19.235 10.748 16.366 1.00 97.06 140 ARG A CA 1
ATOM 1167 C C . ARG A 1 140 ? -18.524 9.901 17.404 1.00 97.06 140 ARG A C 1
ATOM 1169 O O . ARG A 1 140 ? -19.156 9.389 18.335 1.00 97.06 140 ARG A O 1
ATOM 1176 N N . VAL A 1 141 ? -17.212 9.813 17.284 1.00 97.75 141 VAL A N 1
ATOM 1177 C CA . VAL A 1 141 ? -16.317 9.125 18.210 1.00 97.75 141 VAL A CA 1
ATOM 1178 C C . VAL A 1 141 ? -15.605 10.169 19.060 1.00 97.75 141 VAL A C 1
ATOM 1180 O O . VAL A 1 141 ? -15.137 11.173 18.536 1.00 97.75 141 VAL A O 1
ATOM 1183 N N . ARG A 1 142 ? -15.526 9.941 20.375 1.00 97.50 142 ARG A N 1
ATOM 1184 C CA . ARG A 1 142 ? -14.685 10.727 21.288 1.00 97.50 142 ARG A CA 1
ATOM 1185 C C . ARG A 1 142 ? -13.572 9.848 21.840 1.00 97.50 142 ARG A C 1
ATOM 1187 O O . ARG A 1 142 ? -13.863 8.770 22.365 1.00 97.50 142 ARG A O 1
ATOM 1194 N N . TYR A 1 143 ? -12.336 10.306 21.719 1.00 96.62 143 TYR A N 1
ATOM 1195 C CA . TYR A 1 143 ? -11.141 9.616 22.187 1.00 96.62 143 TYR A CA 1
ATOM 1196 C C . TYR A 1 143 ? -10.813 9.961 23.641 1.00 96.62 143 TYR A C 1
ATOM 1198 O O . TYR A 1 143 ? -11.315 10.936 24.207 1.00 96.62 143 TYR A O 1
ATOM 1206 N N . GLU A 1 144 ? -9.996 9.117 24.272 1.00 92.88 144 GLU A N 1
ATOM 1207 C CA . GLU A 1 144 ? -9.559 9.285 25.667 1.00 92.88 144 GLU A CA 1
ATOM 1208 C C . GLU A 1 144 ? -8.708 10.549 25.898 1.00 92.88 144 GLU A C 1
ATOM 1210 O O . GLU A 1 144 ? -8.646 11.041 27.022 1.00 92.88 144 GLU A O 1
ATOM 1215 N N . ASP A 1 145 ? -8.086 11.096 24.853 1.00 93.25 145 ASP A N 1
ATOM 1216 C CA . ASP A 1 145 ? -7.342 12.366 24.883 1.00 93.25 145 ASP A CA 1
ATOM 1217 C C . ASP A 1 145 ? -8.248 13.610 24.809 1.00 93.25 145 ASP A C 1
ATOM 1219 O O . ASP A 1 145 ? -7.774 14.731 24.982 1.00 93.25 145 ASP A O 1
ATOM 1223 N N . GLY A 1 146 ? -9.558 13.420 24.627 1.00 93.75 146 GLY A N 1
ATOM 1224 C CA . GLY A 1 146 ? -10.542 14.492 24.531 1.00 93.75 146 GLY A CA 1
ATOM 1225 C C . GLY A 1 146 ? -10.884 14.903 23.101 1.00 93.75 146 GLY A C 1
ATOM 1226 O O . GLY A 1 146 ? -11.893 15.599 22.932 1.00 93.75 146 GLY A O 1
ATOM 1227 N N . ASP A 1 147 ? -10.134 14.425 22.104 1.00 93.75 147 ASP A N 1
ATOM 1228 C CA . ASP A 1 147 ? -10.410 14.680 20.694 1.00 93.75 147 ASP A CA 1
ATOM 1229 C C . ASP A 1 147 ? -11.675 13.954 20.232 1.00 93.75 147 ASP A C 1
ATOM 1231 O O . ASP A 1 147 ? -12.171 13.003 20.851 1.00 93.75 147 ASP A O 1
ATOM 1235 N N . TRP A 1 148 ? -12.220 14.414 19.112 1.00 95.25 148 TRP A N 1
ATOM 1236 C CA . TRP A 1 148 ? -13.371 13.798 18.476 1.00 95.25 148 TRP A CA 1
ATOM 1237 C C . TRP A 1 148 ? -13.182 13.716 16.968 1.00 95.25 148 TRP A C 1
ATOM 1239 O O . TRP A 1 148 ? -12.505 14.542 16.362 1.00 95.25 148 TRP A O 1
ATOM 1249 N N . GLU A 1 149 ? -13.808 12.711 16.372 1.00 95.56 149 GLU A N 1
ATOM 1250 C CA . GLU A 1 149 ? -13.822 12.482 14.931 1.00 95.56 149 GLU A CA 1
ATOM 1251 C C . GLU A 1 149 ? -15.194 11.960 14.506 1.00 95.56 149 GLU A C 1
ATOM 1253 O O . GLU A 1 149 ? -15.898 11.302 15.279 1.00 95.56 149 GLU A O 1
ATOM 1258 N N . ASP A 1 150 ? -15.556 12.229 13.257 1.00 95.50 150 ASP A N 1
ATOM 1259 C CA . ASP A 1 150 ? -16.783 11.746 12.639 1.00 95.50 150 ASP A CA 1
ATOM 1260 C C . ASP A 1 150 ? -16.432 10.632 11.634 1.00 95.50 150 ASP A C 1
ATOM 1262 O O . ASP A 1 150 ? -15.685 10.837 10.679 1.00 95.50 150 ASP A O 1
ATOM 1266 N N . PHE A 1 151 ? -16.953 9.428 11.871 1.00 92.50 151 PHE A N 1
ATOM 1267 C CA . PHE A 1 151 ? -16.666 8.222 11.094 1.00 92.50 151 PHE A CA 1
ATOM 1268 C C . PHE A 1 151 ? -17.817 7.885 10.154 1.00 92.50 151 PHE A C 1
ATOM 1270 O O . PHE A 1 151 ? -18.974 7.823 10.569 1.00 92.50 151 PHE A O 1
ATOM 1277 N N . THR A 1 152 ? -17.511 7.558 8.900 1.00 90.19 152 THR A N 1
ATOM 1278 C CA . THR A 1 152 ? -18.464 6.846 8.034 1.00 90.19 152 THR A CA 1
ATOM 1279 C C . THR A 1 152 ? -18.730 5.436 8.573 1.00 90.19 152 THR A C 1
ATOM 1281 O O . THR A 1 152 ? -17.929 4.882 9.329 1.00 90.19 152 THR A O 1
ATOM 1284 N N . LYS A 1 153 ? -19.820 4.796 8.127 1.00 92.06 153 LYS A N 1
ATOM 1285 C CA . LYS A 1 153 ? -20.138 3.400 8.486 1.00 92.06 153 LYS A CA 1
ATOM 1286 C C . LYS A 1 153 ? -18.952 2.453 8.259 1.00 92.06 153 LYS A C 1
ATOM 1288 O O . LYS A 1 153 ? -18.639 1.647 9.129 1.00 92.06 153 LYS A O 1
ATOM 1293 N N . ARG A 1 154 ? -18.288 2.564 7.102 1.00 87.69 154 ARG A N 1
ATOM 1294 C CA . ARG A 1 154 ? -17.155 1.705 6.722 1.00 87.69 154 ARG A CA 1
ATOM 1295 C C . ARG A 1 154 ? -15.941 1.943 7.616 1.00 87.69 154 ARG A C 1
ATOM 1297 O O . ARG A 1 154 ? -15.383 0.986 8.141 1.00 87.69 154 ARG A O 1
ATOM 1304 N N . GLN A 1 155 ? -15.561 3.206 7.828 1.00 90.62 155 GLN A N 1
ATOM 1305 C CA . GLN A 1 155 ? -14.449 3.542 8.724 1.00 90.62 155 GLN A CA 1
ATOM 1306 C C . GLN A 1 155 ? -14.718 3.030 10.142 1.00 90.62 155 GLN A C 1
ATOM 1308 O O . GLN A 1 155 ? -13.818 2.499 10.788 1.00 90.62 155 GLN A O 1
ATOM 1313 N N . LEU A 1 156 ? -15.962 3.149 10.615 1.00 95.25 156 LEU A N 1
ATOM 1314 C CA . LEU A 1 156 ? -16.347 2.697 11.945 1.00 95.25 156 LEU A CA 1
ATOM 1315 C C . LEU A 1 156 ? -16.235 1.173 12.081 1.00 95.25 156 LEU A C 1
ATOM 1317 O O . LEU A 1 156 ? -15.710 0.692 13.078 1.00 95.25 156 LEU A O 1
ATOM 1321 N N . GLN A 1 157 ? -16.657 0.413 11.066 1.00 93.62 157 GLN A N 1
ATOM 1322 C CA . GLN A 1 157 ? -16.479 -1.044 11.032 1.00 93.62 157 GLN A CA 1
ATOM 1323 C C . GLN A 1 157 ? -14.997 -1.440 11.104 1.00 93.62 157 GLN A C 1
ATOM 1325 O O . GLN A 1 157 ? -14.645 -2.331 11.875 1.00 93.62 157 GLN A O 1
ATOM 1330 N N . CYS A 1 158 ? -14.122 -0.752 10.363 1.00 91.69 158 CYS A N 1
ATOM 1331 C CA . CYS A 1 158 ? -12.674 -0.962 10.451 1.00 91.69 158 CYS A CA 1
ATOM 1332 C C . CYS A 1 158 ? -12.130 -0.656 11.857 1.00 91.69 158 CYS A C 1
ATOM 1334 O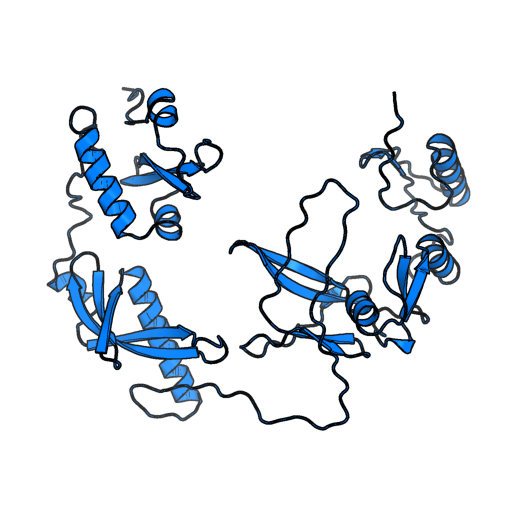 O . CYS A 1 158 ? -11.346 -1.436 12.391 1.00 91.69 158 CYS A O 1
ATOM 1336 N N . ALA A 1 159 ? -12.568 0.446 12.471 1.00 95.06 159 ALA A N 1
ATOM 1337 C CA . ALA A 1 159 ? -12.115 0.860 13.798 1.00 95.06 159 ALA A CA 1
ATOM 1338 C C . ALA A 1 159 ? -12.607 -0.072 14.924 1.00 95.06 159 ALA A C 1
ATOM 1340 O O . ALA A 1 159 ? -11.892 -0.280 15.905 1.00 95.06 159 ALA A O 1
ATOM 1341 N N . ILE A 1 160 ? -13.802 -0.662 14.781 1.00 96.50 160 ILE A N 1
ATOM 1342 C CA . ILE A 1 160 ? -14.326 -1.705 15.681 1.00 96.50 160 ILE A CA 1
ATOM 1343 C C . ILE A 1 160 ? -13.513 -2.995 15.528 1.00 96.50 160 ILE A C 1
ATOM 1345 O O . ILE A 1 160 ? -13.031 -3.527 16.523 1.00 96.50 160 ILE A O 1
ATOM 1349 N N . ALA A 1 161 ? -13.286 -3.461 14.296 1.00 94.06 161 ALA A N 1
ATOM 1350 C CA . ALA A 1 161 ? -12.495 -4.669 14.049 1.00 94.06 161 ALA A CA 1
ATOM 1351 C C . ALA A 1 161 ? -11.057 -4.535 14.586 1.00 94.06 161 ALA A C 1
ATOM 1353 O O . ALA A 1 161 ? -10.514 -5.465 15.184 1.00 94.06 161 ALA A O 1
ATOM 1354 N N . LEU A 1 162 ? -10.446 -3.354 14.435 1.00 92.94 162 LEU A N 1
ATOM 1355 C CA . LEU A 1 162 ? -9.136 -3.061 15.014 1.00 92.94 162 LEU A CA 1
ATOM 1356 C C . LEU A 1 162 ? -9.161 -3.088 16.549 1.00 92.94 162 LEU A C 1
ATOM 1358 O O . LEU A 1 162 ? -8.228 -3.605 17.170 1.00 92.94 162 LEU A O 1
ATOM 1362 N N . ALA A 1 163 ? -10.220 -2.562 17.168 1.00 94.44 163 ALA A N 1
ATOM 1363 C CA . ALA A 1 163 ? -10.398 -2.604 18.616 1.00 94.44 163 ALA A CA 1
ATOM 1364 C C . ALA A 1 163 ? -10.474 -4.050 19.131 1.00 94.44 163 ALA A C 1
ATOM 1366 O O . ALA A 1 163 ? -9.772 -4.403 20.080 1.00 94.44 163 ALA A O 1
ATOM 1367 N N . GLU A 1 164 ? -11.256 -4.903 18.467 1.00 93.75 164 GLU A N 1
ATOM 1368 C CA . GLU A 1 164 ? -11.383 -6.328 18.799 1.00 93.75 164 GLU A CA 1
ATOM 1369 C C . GLU A 1 164 ? -10.042 -7.063 18.666 1.00 93.75 164 GLU A C 1
ATOM 1371 O O . GLU A 1 164 ? -9.617 -7.756 19.593 1.00 93.75 164 GLU A O 1
ATOM 1376 N N . ALA A 1 165 ? -9.323 -6.849 17.559 1.00 91.00 165 ALA A N 1
ATOM 1377 C CA . ALA A 1 165 ? -8.001 -7.433 17.338 1.00 91.00 165 ALA A CA 1
ATOM 1378 C C . ALA A 1 165 ? -6.980 -6.980 18.398 1.00 91.00 165 ALA A C 1
ATOM 1380 O O . ALA A 1 165 ? -6.199 -7.786 18.908 1.00 91.00 165 ALA A O 1
ATOM 1381 N N . THR A 1 166 ? -7.009 -5.700 18.776 1.00 90.12 166 THR A N 1
ATOM 1382 C CA . THR A 1 166 ? -6.120 -5.140 19.806 1.00 90.12 166 THR A CA 1
ATOM 1383 C C . THR A 1 166 ? -6.432 -5.718 21.186 1.00 90.12 166 THR A C 1
ATOM 1385 O O . THR A 1 166 ? -5.514 -6.069 21.929 1.00 90.12 166 THR A O 1
ATOM 1388 N N . GLN A 1 167 ? -7.715 -5.877 21.525 1.00 90.00 167 GLN A N 1
ATOM 1389 C CA . GLN A 1 167 ? -8.137 -6.549 22.756 1.00 90.00 167 GLN A CA 1
ATOM 1390 C C . GLN A 1 167 ? -7.709 -8.014 22.784 1.00 90.00 167 GLN A C 1
ATOM 1392 O O . GLN A 1 167 ? -7.221 -8.475 23.814 1.00 90.00 167 GLN A O 1
ATOM 1397 N N . GLN A 1 168 ? -7.865 -8.743 21.676 1.00 90.31 168 GLN A N 1
ATOM 1398 C CA . GLN A 1 168 ? -7.453 -10.142 21.616 1.00 90.31 168 GLN A CA 1
ATOM 1399 C C . GLN A 1 168 ? -5.940 -10.274 21.806 1.00 90.31 168 GLN A C 1
ATOM 1401 O O . GLN A 1 168 ? -5.499 -11.022 22.673 1.00 90.31 168 GLN A O 1
ATOM 1406 N N . ARG A 1 169 ? -5.146 -9.458 21.101 1.00 88.19 169 ARG A N 1
ATOM 1407 C CA . ARG A 1 169 ? -3.685 -9.435 21.260 1.00 88.19 169 ARG A CA 1
ATOM 1408 C C . ARG A 1 169 ? -3.260 -9.109 22.693 1.00 88.19 169 ARG A C 1
ATOM 1410 O O . ARG A 1 169 ? -2.298 -9.683 23.190 1.00 88.19 169 ARG A O 1
ATOM 1417 N N . ALA A 1 170 ? -3.957 -8.196 23.368 1.00 85.88 170 ALA A N 1
ATOM 1418 C CA . ALA A 1 170 ? -3.682 -7.892 24.770 1.00 85.88 170 ALA A CA 1
ATOM 1419 C C . ALA A 1 170 ? -3.972 -9.089 25.689 1.00 85.88 170 ALA A C 1
ATOM 1421 O O . ALA A 1 170 ? -3.147 -9.402 26.547 1.00 85.88 170 ALA A O 1
ATOM 1422 N N . LYS A 1 171 ? -5.087 -9.801 25.471 1.00 87.81 171 LYS A N 1
ATOM 1423 C CA . LYS A 1 171 ? -5.402 -11.040 26.203 1.00 87.81 171 LYS A CA 1
ATOM 1424 C C . LYS A 1 171 ? -4.334 -12.110 25.991 1.00 87.81 171 LYS A C 1
ATOM 1426 O O . LYS A 1 171 ? -3.895 -12.709 26.968 1.00 87.81 171 LYS A O 1
ATOM 1431 N N . ASP A 1 172 ? -3.880 -12.299 24.753 1.00 86.19 172 ASP A N 1
ATOM 1432 C CA . ASP A 1 172 ? -2.841 -13.282 24.414 1.00 86.19 172 ASP A CA 1
ATOM 1433 C C . ASP A 1 172 ? -1.501 -12.968 25.107 1.00 86.19 172 ASP A C 1
ATOM 1435 O O . ASP A 1 172 ? -0.732 -13.870 25.430 1.00 86.19 172 ASP A O 1
ATOM 1439 N N . LEU A 1 173 ? -1.239 -11.688 25.392 1.00 87.31 173 LEU A N 1
ATOM 1440 C CA . LEU A 1 173 ? -0.069 -11.218 26.140 1.00 87.31 173 LEU A CA 1
ATOM 1441 C C . LEU A 1 173 ? -0.268 -11.213 27.668 1.00 87.31 173 LEU A C 1
ATOM 1443 O O . LEU A 1 173 ? 0.610 -10.748 28.392 1.00 87.31 173 LEU A O 1
ATOM 1447 N N . GLY A 1 174 ? -1.408 -11.688 28.178 1.00 89.19 174 GLY A N 1
ATOM 1448 C CA . GLY A 1 174 ? -1.717 -11.681 29.611 1.00 89.19 174 GLY A CA 1
ATOM 1449 C C . GLY A 1 174 ? -2.035 -10.293 30.183 1.00 89.19 174 GLY A C 1
ATOM 1450 O O . GLY A 1 174 ? -1.977 -10.095 31.395 1.00 89.19 174 GLY A O 1
ATOM 1451 N N . VAL A 1 175 ? -2.374 -9.320 29.333 1.00 87.31 175 VAL A N 1
ATOM 1452 C CA . VAL A 1 175 ? -2.732 -7.954 29.733 1.00 87.31 175 VAL A CA 1
ATOM 1453 C C . VAL A 1 175 ? -4.247 -7.871 29.963 1.00 87.31 175 VAL A C 1
ATOM 1455 O O . VAL A 1 175 ? -5.035 -8.015 29.032 1.00 87.31 175 VAL A O 1
ATOM 1458 N N . THR A 1 176 ? -4.675 -7.619 31.203 1.00 73.56 176 THR A N 1
ATOM 1459 C CA . THR A 1 176 ? -6.091 -7.689 31.635 1.00 73.56 176 THR A CA 1
ATOM 1460 C C . THR A 1 176 ? -6.829 -6.345 31.702 1.00 73.56 176 THR A C 1
ATOM 1462 O O . THR A 1 176 ? -7.917 -6.264 32.270 1.00 73.56 176 THR A O 1
ATOM 1465 N N . VAL A 1 177 ? -6.287 -5.271 31.126 1.00 71.75 177 VAL A N 1
ATOM 1466 C CA . VAL A 1 177 ? -6.946 -3.951 31.155 1.00 71.75 177 VAL A CA 1
ATOM 1467 C C . VAL A 1 177 ? -8.037 -3.810 30.083 1.00 71.75 177 VAL A C 1
ATOM 1469 O O . VAL A 1 177 ? -7.922 -4.342 28.983 1.00 71.75 177 VAL A O 1
ATOM 1472 N N . SER A 1 178 ? -9.093 -3.051 30.398 1.00 61.84 178 SER A N 1
ATOM 1473 C CA . SER A 1 178 ? -10.255 -2.808 29.522 1.00 61.84 178 SER A CA 1
ATOM 1474 C C . SER A 1 178 ? -9.949 -1.950 28.282 1.00 61.84 178 SER A C 1
ATOM 1476 O O . SER A 1 178 ? -10.614 -2.109 27.260 1.00 61.84 178 SER A O 1
ATOM 1478 N N . SER A 1 179 ? -8.925 -1.092 28.362 1.00 67.19 179 SER A N 1
ATOM 1479 C CA . SER A 1 179 ? -8.333 -0.324 27.252 1.00 67.19 179 SER A CA 1
ATOM 1480 C C . SER A 1 179 ? -6.811 -0.546 27.257 1.00 67.19 179 SER A C 1
ATOM 1482 O O . SER A 1 179 ? -6.074 0.237 27.867 1.00 67.19 179 SER A O 1
ATOM 1484 N N . PRO A 1 180 ? -6.295 -1.634 26.661 1.00 67.12 180 PRO A N 1
ATOM 1485 C CA . PRO A 1 180 ? -4.868 -1.915 26.681 1.00 67.12 180 PRO A CA 1
ATOM 1486 C C . PRO A 1 180 ? -4.081 -0.863 25.905 1.00 67.12 180 PRO A C 1
ATOM 1488 O O . PRO A 1 180 ? -4.257 -0.681 24.698 1.00 67.12 180 PRO A O 1
ATOM 1491 N N . LYS A 1 181 ? -3.164 -0.192 26.612 1.00 62.31 181 LYS A N 1
ATOM 1492 C CA . LYS A 1 181 ? -2.079 0.574 25.998 1.00 62.31 181 LYS A CA 1
ATOM 1493 C C . LYS A 1 181 ? -1.003 -0.411 25.566 1.00 62.31 181 LYS A C 1
ATOM 1495 O O . LYS A 1 181 ? -0.104 -0.738 26.334 1.00 62.31 181 LYS A O 1
ATOM 1500 N N . VAL A 1 182 ? -1.115 -0.909 24.342 1.00 50.88 182 VAL A N 1
ATOM 1501 C CA . VAL A 1 182 ? -0.045 -1.700 23.732 1.00 50.88 182 VAL A CA 1
ATOM 1502 C C . VAL A 1 182 ? 0.968 -0.721 23.149 1.00 50.88 182 VAL A C 1
ATOM 1504 O O . VAL A 1 182 ? 0.772 -0.198 22.055 1.00 50.88 182 VAL A O 1
ATOM 1507 N N . VAL A 1 183 ? 2.028 -0.436 23.907 1.00 49.06 183 VAL A N 1
ATOM 1508 C CA . VAL A 1 183 ? 3.210 0.271 23.402 1.00 49.06 183 VAL A CA 1
ATOM 1509 C C . VAL A 1 183 ? 4.227 -0.793 23.021 1.00 49.06 183 VAL A C 1
ATOM 1511 O O . VAL A 1 183 ? 4.709 -1.535 23.871 1.00 49.06 183 VAL A O 1
ATOM 1514 N N . GLN A 1 184 ? 4.512 -0.917 21.729 1.00 43.00 184 GLN A N 1
ATOM 1515 C CA . GLN A 1 184 ? 5.523 -1.850 21.248 1.00 43.00 184 GLN A CA 1
ATOM 1516 C C . GLN A 1 184 ? 6.894 -1.157 21.278 1.00 43.00 184 GLN A C 1
ATOM 1518 O O . GLN A 1 184 ? 7.239 -0.430 20.350 1.00 43.00 184 GLN A O 1
ATOM 1523 N N . GLU A 1 185 ? 7.667 -1.368 22.345 1.00 35.53 185 GLU A N 1
ATOM 1524 C CA . GLU A 1 185 ? 9.084 -0.978 22.409 1.00 35.53 185 GLU A CA 1
ATOM 1525 C C . GLU A 1 185 ? 9.961 -2.073 21.776 1.00 35.53 185 GLU A C 1
ATOM 1527 O O . GLU A 1 185 ? 9.744 -3.264 22.004 1.00 35.53 185 GLU A O 1
ATOM 1532 N N . MET A 1 186 ? 10.935 -1.693 20.942 1.00 33.38 186 MET A N 1
ATOM 1533 C CA . MET A 1 186 ? 11.831 -2.646 20.269 1.00 33.38 186 MET A CA 1
ATOM 1534 C C . MET A 1 186 ? 13.156 -2.819 21.038 1.00 33.38 186 MET A C 1
ATOM 1536 O O . MET A 1 186 ? 13.722 -1.840 21.509 1.00 33.38 186 MET A O 1
ATOM 1540 N N . CYS A 1 187 ? 13.610 -4.079 21.146 1.00 30.89 187 CYS A N 1
ATOM 1541 C CA . CYS A 1 187 ? 14.747 -4.634 21.914 1.00 30.89 187 CYS A CA 1
ATOM 1542 C C . CYS A 1 187 ? 15.977 -3.733 22.218 1.00 30.89 187 CYS A C 1
ATOM 1544 O O . CYS A 1 187 ? 16.399 -2.963 21.354 1.00 30.89 187 CYS A O 1
ATOM 1546 N N . PRO A 1 188 ? 16.662 -3.948 23.371 1.00 38.53 188 PRO A N 1
ATOM 1547 C CA . PRO A 1 188 ? 17.939 -3.305 23.711 1.00 38.53 188 PRO A CA 1
ATOM 1548 C C . PRO A 1 188 ? 19.145 -3.859 22.911 1.00 38.53 188 PRO A C 1
ATOM 1550 O O . PRO A 1 188 ? 19.067 -4.919 22.292 1.00 38.53 188 PRO A O 1
ATOM 1553 N N . GLY A 1 189 ? 20.239 -3.080 22.900 1.00 35.69 189 GLY A N 1
ATOM 1554 C CA . GLY A 1 189 ? 21.332 -3.067 21.909 1.00 35.69 189 GLY A CA 1
ATOM 1555 C C . GLY A 1 189 ? 22.253 -4.295 21.759 1.00 35.69 189 GLY A C 1
ATOM 1556 O O . GLY A 1 189 ? 22.339 -5.164 22.619 1.00 35.69 189 GLY A O 1
ATOM 1557 N N . ILE A 1 190 ? 22.952 -4.316 20.614 1.00 42.88 190 ILE A N 1
ATOM 1558 C CA . ILE A 1 190 ? 23.775 -5.400 20.033 1.00 42.88 190 ILE A CA 1
ATOM 1559 C C . ILE A 1 190 ? 25.290 -5.054 20.155 1.00 42.88 190 ILE A C 1
ATOM 1561 O O . ILE A 1 190 ? 25.603 -3.864 20.222 1.00 42.88 190 ILE A O 1
ATOM 1565 N N . PRO A 1 191 ? 26.224 -6.040 20.189 1.00 38.34 191 PRO A N 1
ATOM 1566 C CA . PRO A 1 191 ? 27.655 -5.849 20.491 1.00 38.34 191 PRO A CA 1
ATOM 1567 C C . PRO A 1 191 ? 28.486 -4.995 19.497 1.00 38.34 191 PRO A C 1
ATOM 1569 O O . PRO A 1 191 ? 28.050 -4.760 18.369 1.00 38.34 191 PRO A O 1
ATOM 1572 N N . PRO A 1 192 ? 29.700 -4.548 19.896 1.00 36.84 192 PRO A N 1
ATOM 1573 C CA . PRO A 1 192 ? 30.488 -3.512 19.203 1.00 36.84 192 PRO A CA 1
ATOM 1574 C C . PRO A 1 192 ? 31.234 -3.933 17.922 1.00 36.84 192 PRO A C 1
ATOM 1576 O O . PRO A 1 192 ? 31.816 -3.076 17.263 1.00 36.84 192 PRO A O 1
ATOM 1579 N N . ASP A 1 193 ? 31.272 -5.218 17.570 1.00 40.19 193 ASP A N 1
ATOM 1580 C CA . ASP A 1 193 ? 32.092 -5.782 16.482 1.00 40.19 193 ASP A CA 1
ATOM 1581 C C . ASP A 1 193 ? 31.357 -5.915 15.132 1.00 40.19 193 ASP A C 1
ATOM 1583 O O . ASP A 1 193 ? 31.944 -6.310 14.123 1.00 40.19 193 ASP A O 1
ATOM 1587 N N . PHE A 1 194 ? 30.082 -5.521 15.068 1.00 39.97 194 PHE A N 1
ATOM 1588 C CA . PHE A 1 194 ? 29.270 -5.567 13.851 1.00 39.97 194 PHE A CA 1
ATOM 1589 C C . PHE A 1 194 ? 29.381 -4.251 13.052 1.00 39.97 194 PHE A C 1
ATOM 1591 O O . PHE A 1 194 ? 28.709 -3.261 13.347 1.00 39.97 194 PHE A O 1
ATOM 1598 N N . GLY A 1 195 ? 30.242 -4.223 12.028 1.00 40.06 195 GLY A N 1
ATOM 1599 C CA . GLY A 1 195 ? 30.503 -3.032 11.210 1.00 40.06 195 GLY A CA 1
ATOM 1600 C C . GLY A 1 195 ? 29.345 -2.663 10.274 1.00 40.06 195 GLY A C 1
ATOM 1601 O O . GLY A 1 195 ? 29.145 -3.296 9.238 1.00 40.06 195 GLY A O 1
ATOM 1602 N N . TRP A 1 196 ? 28.606 -1.606 10.609 1.00 40.56 196 TRP A N 1
ATOM 1603 C CA . TRP A 1 196 ? 27.624 -0.973 9.727 1.00 40.56 196 TRP A CA 1
ATOM 1604 C C . TRP A 1 196 ? 28.166 0.364 9.228 1.00 40.56 196 TRP A C 1
ATOM 1606 O O . TRP A 1 196 ? 28.649 1.169 10.023 1.00 40.56 196 TRP A O 1
ATOM 1616 N N . SER A 1 197 ? 28.031 0.645 7.935 1.00 39.28 197 SER A N 1
ATOM 1617 C CA . SER A 1 197 ? 28.229 1.994 7.406 1.00 39.28 197 SER A CA 1
ATOM 1618 C C . SER A 1 197 ? 26.876 2.667 7.169 1.00 39.28 197 SER A C 1
ATOM 1620 O O . SER A 1 197 ? 25.926 2.069 6.652 1.00 39.28 197 SER A O 1
ATOM 1622 N N . ARG A 1 198 ? 26.787 3.932 7.591 1.00 37.06 198 ARG A N 1
ATOM 1623 C CA . ARG A 1 198 ? 25.696 4.844 7.241 1.00 37.06 198 ARG A CA 1
ATOM 1624 C C . ARG A 1 198 ? 26.100 5.574 5.968 1.00 37.06 198 ARG A C 1
ATOM 1626 O O . ARG A 1 198 ? 27.156 6.197 5.938 1.00 37.06 198 ARG A O 1
ATOM 1633 N N . GLY A 1 199 ? 25.278 5.493 4.930 1.00 33.16 199 GLY A N 1
ATOM 1634 C CA . GLY A 1 199 ? 25.455 6.287 3.719 1.00 33.16 199 GLY A CA 1
ATOM 1635 C C . GLY A 1 199 ? 24.317 7.288 3.581 1.00 33.16 199 GLY A C 1
ATOM 1636 O O . GLY A 1 199 ? 23.155 6.886 3.558 1.00 33.16 199 GLY A O 1
ATOM 1637 N N . THR A 1 200 ? 24.640 8.573 3.460 1.00 32.47 200 THR A N 1
ATOM 1638 C CA . THR A 1 200 ? 23.722 9.576 2.906 1.00 32.47 200 THR A CA 1
ATOM 1639 C C . THR A 1 200 ? 23.895 9.559 1.391 1.00 32.47 200 THR A C 1
ATOM 1641 O O . THR A 1 200 ? 25.026 9.561 0.904 1.00 32.47 200 THR A O 1
ATOM 1644 N N . LEU A 1 201 ? 22.796 9.496 0.637 1.00 32.03 201 LEU A N 1
ATOM 1645 C CA . LEU A 1 201 ? 22.855 9.512 -0.824 1.00 32.03 201 LEU A CA 1
ATOM 1646 C C . LEU A 1 201 ? 23.348 10.898 -1.283 1.00 32.03 201 LEU A C 1
ATOM 1648 O O . LEU A 1 201 ? 22.639 11.887 -1.116 1.00 32.03 201 LEU A O 1
ATOM 1652 N N . GLY A 1 202 ? 24.575 10.966 -1.800 1.00 28.91 202 GLY A N 1
ATOM 1653 C CA . GLY A 1 202 ? 25.137 12.141 -2.468 1.00 28.91 202 GLY A CA 1
ATOM 1654 C C . GLY A 1 202 ? 24.947 12.064 -3.985 1.00 28.91 202 GLY A C 1
ATOM 1655 O O . GLY A 1 202 ? 24.921 10.973 -4.549 1.00 28.91 202 GLY A O 1
ATOM 1656 N N . GLU A 1 203 ? 24.789 13.239 -4.591 1.00 29.69 203 GLU A N 1
ATOM 1657 C CA . GLU A 1 203 ? 24.432 13.573 -5.980 1.00 29.69 203 GLU A CA 1
ATOM 1658 C C . GLU A 1 203 ? 24.911 12.624 -7.101 1.00 29.69 203 GLU A C 1
ATOM 1660 O O . GLU A 1 203 ? 26.051 12.158 -7.121 1.00 29.69 203 GLU A O 1
ATOM 1665 N N . PHE A 1 204 ? 24.054 12.432 -8.116 1.00 26.91 204 PHE A N 1
ATOM 1666 C CA . PHE A 1 204 ? 24.395 11.782 -9.388 1.00 26.91 204 PHE A CA 1
ATOM 1667 C C . PHE A 1 204 ? 24.097 12.714 -10.577 1.00 26.91 204 PHE A C 1
ATOM 1669 O O . PHE A 1 204 ? 22.975 13.195 -10.732 1.00 26.91 204 PHE A O 1
ATOM 1676 N N . TYR A 1 205 ? 25.101 12.950 -11.429 1.00 34.12 205 TYR A N 1
ATOM 1677 C CA . TYR A 1 205 ? 25.050 13.878 -12.569 1.00 34.12 205 TYR A CA 1
ATOM 1678 C C . TYR A 1 205 ? 24.753 13.186 -13.922 1.00 34.12 205 TYR A C 1
ATOM 1680 O O . TYR A 1 205 ? 24.971 11.983 -14.084 1.00 34.12 205 TYR A O 1
ATOM 1688 N N . PRO A 1 206 ? 24.224 13.933 -14.914 1.00 33.41 206 PRO A N 1
ATOM 1689 C CA . PRO A 1 206 ? 23.292 13.428 -15.912 1.00 33.41 206 PRO A CA 1
ATOM 1690 C C . PRO A 1 206 ? 23.977 12.982 -17.203 1.00 33.41 206 PRO A C 1
ATOM 1692 O O . PRO A 1 206 ? 24.753 13.713 -17.811 1.00 33.41 206 PRO A O 1
ATOM 1695 N N . ALA A 1 207 ? 23.578 11.819 -17.712 1.00 30.33 207 ALA A N 1
ATOM 1696 C CA . ALA A 1 207 ? 23.734 11.505 -19.127 1.00 30.33 207 ALA A CA 1
ATOM 1697 C C . ALA A 1 207 ? 22.687 10.480 -19.565 1.00 30.33 207 ALA A C 1
ATOM 1699 O O . ALA A 1 207 ? 23.005 9.302 -19.718 1.00 30.33 207 ALA A O 1
ATOM 1700 N N . ARG A 1 208 ? 21.440 10.934 -19.751 1.00 30.69 208 ARG A N 1
ATOM 1701 C CA . ARG A 1 208 ? 20.431 10.411 -20.697 1.00 30.69 208 ARG A CA 1
ATOM 1702 C C . ARG A 1 208 ? 19.127 11.183 -20.517 1.00 30.69 208 ARG A C 1
ATOM 1704 O O . ARG A 1 208 ? 18.754 11.513 -19.403 1.00 30.69 208 ARG A O 1
ATOM 1711 N N . SER A 1 209 ? 18.422 11.428 -21.616 1.00 25.53 209 SER A N 1
ATOM 1712 C CA . SER A 1 209 ? 17.063 11.982 -21.661 1.00 25.53 209 SER A CA 1
ATOM 1713 C C . SER A 1 209 ? 16.044 11.003 -21.054 1.00 25.53 209 SER A C 1
ATOM 1715 O O . SER A 1 209 ? 15.258 10.373 -21.760 1.00 25.53 209 SER A O 1
ATOM 1717 N N . GLN A 1 210 ? 16.114 10.826 -19.742 1.00 27.45 210 GLN A N 1
ATOM 1718 C CA . GLN A 1 210 ? 15.163 10.130 -18.890 1.00 27.45 210 GLN A CA 1
ATOM 1719 C C . GLN A 1 210 ? 14.982 11.019 -17.666 1.00 27.45 210 GLN A C 1
ATOM 1721 O O . GLN A 1 210 ? 15.964 11.517 -17.123 1.00 27.45 210 GLN A O 1
ATOM 1726 N N . PHE A 1 211 ? 13.734 11.257 -17.273 1.00 22.75 211 PHE A N 1
ATOM 1727 C CA . PHE A 1 211 ? 13.421 11.971 -16.042 1.00 22.75 211 PHE A CA 1
ATOM 1728 C C . PHE A 1 211 ? 14.153 11.293 -14.875 1.00 22.75 211 PHE A C 1
ATOM 1730 O O . PHE A 1 211 ? 13.895 10.129 -14.570 1.00 22.75 211 PHE A O 1
ATOM 1737 N N . THR A 1 212 ? 15.101 11.997 -14.265 1.00 22.02 212 THR A N 1
ATOM 1738 C CA . THR A 1 212 ? 15.685 11.635 -12.976 1.00 22.02 212 THR A CA 1
ATOM 1739 C C . THR A 1 212 ? 14.748 12.143 -11.894 1.00 22.02 212 THR A C 1
ATOM 1741 O O . THR A 1 212 ? 14.511 13.345 -11.795 1.00 22.02 212 THR A O 1
ATOM 1744 N N . PHE A 1 213 ? 14.192 11.223 -11.114 1.00 23.69 213 PHE A N 1
ATOM 1745 C CA . PHE A 1 213 ? 13.510 11.545 -9.869 1.00 23.69 213 PHE A CA 1
ATOM 1746 C C . PHE A 1 213 ? 14.482 11.255 -8.732 1.00 23.69 213 PHE A C 1
ATOM 1748 O O . PHE A 1 213 ? 15.076 10.173 -8.701 1.00 23.69 213 PHE A O 1
ATOM 1755 N N . ASP A 1 214 ? 14.621 12.191 -7.800 1.00 24.56 214 ASP A N 1
ATOM 1756 C CA . ASP A 1 214 ? 15.254 11.911 -6.519 1.00 24.56 214 ASP A CA 1
ATOM 1757 C C . ASP A 1 214 ? 14.390 10.888 -5.783 1.00 24.56 214 ASP A C 1
ATOM 1759 O O . ASP A 1 214 ? 13.285 11.175 -5.317 1.00 24.56 214 ASP A O 1
ATOM 1763 N N . VAL A 1 215 ? 14.868 9.647 -5.722 1.00 29.09 215 VAL A N 1
ATOM 1764 C CA . VAL A 1 215 ? 14.235 8.615 -4.908 1.00 29.09 215 VAL A CA 1
ATOM 1765 C C . VAL A 1 215 ? 14.673 8.847 -3.468 1.00 29.09 215 VAL A C 1
ATOM 1767 O O . VAL A 1 215 ? 15.681 8.314 -3.005 1.00 29.09 215 VAL A O 1
ATOM 1770 N N . LEU A 1 216 ? 13.905 9.667 -2.756 1.00 29.92 216 LEU A N 1
ATOM 1771 C CA . LEU A 1 216 ? 13.982 9.767 -1.305 1.00 29.92 216 LEU A CA 1
ATOM 1772 C C . LEU A 1 216 ? 13.473 8.449 -0.715 1.00 29.92 216 LEU A C 1
ATOM 1774 O O . LEU A 1 216 ? 12.272 8.191 -0.626 1.00 29.92 216 LEU A O 1
ATOM 1778 N N . PHE A 1 217 ? 14.399 7.574 -0.334 1.00 39.91 217 PHE A N 1
ATOM 1779 C CA . PHE A 1 217 ? 14.064 6.421 0.489 1.00 39.91 217 PHE A CA 1
ATOM 1780 C C . PHE A 1 217 ? 13.640 6.926 1.874 1.00 39.91 217 PHE A C 1
ATOM 1782 O O . PHE A 1 217 ? 14.425 7.541 2.587 1.00 39.91 217 PHE A O 1
ATOM 1789 N N . ASP A 1 218 ? 12.395 6.661 2.264 1.00 36.47 218 ASP A N 1
ATOM 1790 C CA . ASP A 1 218 ? 11.913 6.934 3.621 1.00 36.47 218 ASP A CA 1
ATOM 1791 C C . ASP A 1 218 ? 12.601 5.934 4.585 1.00 36.47 218 ASP A C 1
ATOM 1793 O O . ASP A 1 218 ? 12.227 4.751 4.644 1.00 36.47 218 ASP A O 1
ATOM 1797 N N . GLY A 1 219 ? 13.678 6.382 5.247 1.00 48.94 219 GLY A N 1
ATOM 1798 C CA . GLY A 1 219 ? 14.439 5.668 6.288 1.00 48.94 219 GLY A CA 1
ATOM 1799 C C . GLY A 1 219 ? 15.926 5.404 5.983 1.00 48.94 219 GLY A C 1
ATOM 1800 O O . GLY A 1 219 ? 16.328 5.264 4.829 1.00 48.94 219 GLY A O 1
ATOM 1801 N N . GLU A 1 220 ? 16.745 5.276 7.037 1.00 54.72 220 GLU A N 1
ATOM 1802 C CA . GLU A 1 220 ? 18.154 4.868 6.933 1.00 54.72 220 GLU A CA 1
ATOM 1803 C C . GLU A 1 220 ? 18.260 3.388 6.511 1.00 54.72 220 GLU A C 1
ATOM 1805 O O . GLU A 1 220 ? 17.657 2.484 7.105 1.00 54.72 220 GLU A O 1
ATOM 1810 N N . LYS A 1 221 ? 19.040 3.125 5.460 1.00 63.34 221 LYS A N 1
ATOM 1811 C CA . LYS A 1 221 ? 19.434 1.773 5.056 1.00 63.34 221 LYS A CA 1
ATOM 1812 C C . LYS A 1 221 ? 20.831 1.507 5.591 1.00 63.34 221 LYS A C 1
ATOM 1814 O O . LYS A 1 221 ? 21.739 2.293 5.342 1.00 63.34 221 LYS A O 1
ATOM 1819 N N . THR A 1 222 ? 21.012 0.370 6.247 1.00 70.50 222 THR A N 1
ATOM 1820 C CA . THR A 1 222 ? 22.334 -0.110 6.628 1.00 70.50 222 THR A CA 1
ATOM 1821 C C . THR A 1 222 ? 22.643 -1.365 5.813 1.00 70.50 222 THR A C 1
ATOM 1823 O O . THR A 1 222 ? 21.821 -2.276 5.670 1.00 70.50 222 THR A O 1
ATOM 1826 N N . VAL A 1 223 ? 23.820 -1.392 5.201 1.00 75.38 223 VAL A N 1
ATOM 1827 C CA . VAL A 1 223 ? 24.324 -2.541 4.441 1.00 75.38 223 VAL A CA 1
ATOM 1828 C C . VAL A 1 223 ? 25.537 -3.054 5.199 1.00 75.38 223 VAL A C 1
ATOM 1830 O O . VAL A 1 223 ? 26.365 -2.248 5.612 1.00 75.38 223 VAL A O 1
ATOM 1833 N N . SER A 1 224 ? 25.633 -4.361 5.429 1.00 83.12 224 SER A N 1
ATOM 1834 C CA . SER A 1 224 ? 26.860 -4.970 5.944 1.00 83.12 224 SER A CA 1
ATOM 1835 C C . SER A 1 224 ? 27.794 -5.329 4.790 1.00 83.12 224 SER A C 1
ATOM 1837 O O . SER A 1 224 ? 27.357 -5.618 3.673 1.00 83.12 224 SER A O 1
ATOM 1839 N N . ASN A 1 225 ? 29.092 -5.389 5.069 1.00 82.56 225 ASN A N 1
ATOM 1840 C CA . ASN A 1 225 ? 30.106 -5.838 4.112 1.00 82.56 225 ASN A CA 1
ATOM 1841 C C . ASN A 1 225 ? 29.966 -7.323 3.713 1.00 82.56 225 ASN A C 1
ATOM 1843 O O . ASN A 1 225 ? 30.663 -7.779 2.815 1.00 82.56 225 ASN A O 1
ATOM 1847 N N . THR A 1 226 ? 29.084 -8.068 4.378 1.00 80.69 226 THR A N 1
ATOM 1848 C CA . THR A 1 226 ? 28.774 -9.490 4.165 1.00 80.69 226 THR A CA 1
ATOM 1849 C C . THR A 1 226 ? 27.503 -9.714 3.335 1.00 80.69 226 THR A C 1
ATOM 1851 O O . THR A 1 226 ? 27.144 -10.858 3.069 1.00 80.69 226 THR A O 1
ATOM 1854 N N . GLY A 1 227 ? 26.806 -8.648 2.920 1.00 78.00 227 GLY A N 1
ATOM 1855 C CA . GLY A 1 227 ? 25.572 -8.760 2.134 1.00 78.00 227 GLY A CA 1
ATOM 1856 C C . GLY A 1 227 ? 24.285 -8.852 2.939 1.00 78.00 227 GLY A C 1
ATOM 1857 O O . GLY A 1 227 ? 23.230 -9.097 2.359 1.00 78.00 227 GLY A O 1
ATOM 1858 N N . PHE A 1 228 ? 24.320 -8.594 4.248 1.00 77.44 228 PHE A N 1
ATOM 1859 C CA . PHE A 1 228 ? 23.093 -8.362 5.002 1.00 77.44 228 PHE A CA 1
ATOM 1860 C C . PHE A 1 228 ? 22.622 -6.937 4.760 1.00 77.44 228 PHE A C 1
ATOM 1862 O O . PHE A 1 228 ? 23.256 -5.957 5.156 1.00 77.44 228 PHE A O 1
ATOM 1869 N N . ILE A 1 229 ? 21.474 -6.824 4.106 1.00 70.44 229 ILE A N 1
ATOM 1870 C CA . ILE A 1 229 ? 20.812 -5.545 3.919 1.00 70.44 229 ILE A CA 1
ATOM 1871 C C . ILE A 1 229 ? 19.706 -5.435 4.950 1.00 70.44 229 ILE A C 1
ATOM 1873 O O . ILE A 1 229 ? 18.703 -6.146 4.896 1.00 70.44 229 ILE A O 1
ATOM 1877 N N . ARG A 1 230 ? 19.853 -4.474 5.854 1.00 66.88 230 ARG A N 1
ATOM 1878 C CA . ARG A 1 230 ? 18.805 -4.118 6.796 1.00 66.88 230 ARG A CA 1
ATOM 1879 C C . ARG A 1 230 ? 18.268 -2.757 6.398 1.00 66.88 230 ARG A C 1
ATOM 1881 O O . ARG A 1 230 ? 18.987 -1.764 6.361 1.00 66.88 230 ARG A O 1
ATOM 1888 N N . ARG A 1 231 ? 16.976 -2.690 6.095 1.00 53.78 231 ARG A N 1
ATOM 1889 C CA . ARG A 1 231 ? 16.284 -1.411 6.224 1.00 53.78 231 ARG A CA 1
ATOM 1890 C C . ARG A 1 231 ? 15.838 -1.323 7.659 1.00 53.78 231 ARG A C 1
ATOM 1892 O O . ARG A 1 231 ? 15.119 -2.198 8.136 1.00 53.78 231 ARG A O 1
ATOM 1899 N N . GLN A 1 232 ? 16.258 -0.271 8.339 1.00 45.44 232 GLN A N 1
ATOM 1900 C CA . GLN A 1 232 ? 15.628 0.085 9.591 1.00 45.44 232 GLN A CA 1
ATOM 1901 C C . GLN A 1 232 ? 14.297 0.747 9.233 1.00 45.44 232 GLN A C 1
ATOM 1903 O O . GLN A 1 232 ? 14.146 1.963 9.255 1.00 45.44 232 GLN A O 1
ATOM 1908 N N . LEU A 1 233 ? 13.325 -0.070 8.814 1.00 42.81 233 LEU A N 1
ATOM 1909 C CA . LEU A 1 233 ? 11.946 0.376 8.837 1.00 42.81 233 LEU A CA 1
ATOM 1910 C C . LEU A 1 233 ? 11.584 0.570 10.300 1.00 42.81 233 LEU A C 1
ATOM 1912 O O . LEU A 1 233 ? 11.935 -0.242 11.159 1.00 42.81 233 LEU A O 1
ATOM 1916 N N . LEU A 1 234 ? 10.866 1.649 10.565 1.00 39.56 234 LEU A N 1
ATOM 1917 C CA . LEU A 1 234 ? 10.478 2.084 11.901 1.00 39.56 234 LEU A CA 1
ATOM 1918 C C . LEU A 1 234 ? 9.653 1.006 12.661 1.00 39.56 234 LEU A C 1
ATOM 1920 O O . LEU A 1 234 ? 9.478 1.114 13.866 1.00 39.56 234 LEU A O 1
ATOM 1924 N N . ASN A 1 235 ? 9.246 -0.081 11.985 1.00 34.53 235 ASN A N 1
ATOM 1925 C CA . ASN A 1 235 ? 8.514 -1.250 12.486 1.00 34.53 235 ASN A CA 1
ATOM 1926 C C . ASN A 1 235 ? 9.283 -2.602 12.436 1.00 34.53 235 ASN A C 1
ATOM 1928 O O . ASN A 1 235 ? 8.668 -3.653 12.590 1.00 34.53 235 ASN A O 1
ATOM 1932 N N . GLY A 1 236 ? 10.603 -2.618 12.209 1.00 34.06 236 GLY A N 1
ATOM 1933 C CA . GLY A 1 236 ? 11.437 -3.802 12.484 1.00 34.06 236 GLY A CA 1
ATOM 1934 C C . GLY A 1 236 ? 11.439 -4.917 11.430 1.00 34.06 236 GLY A C 1
ATOM 1935 O O . GLY A 1 236 ? 11.849 -6.034 11.735 1.00 34.06 236 GLY A O 1
ATOM 1936 N N . THR A 1 237 ? 11.040 -4.650 10.185 1.00 41.72 237 THR A N 1
ATOM 1937 C CA . THR A 1 237 ? 11.119 -5.683 9.136 1.00 41.72 237 THR A CA 1
ATOM 1938 C C . THR A 1 237 ? 12.555 -5.847 8.629 1.00 41.72 237 THR A C 1
ATOM 1940 O O . THR A 1 237 ? 13.133 -4.929 8.047 1.00 41.72 237 THR A O 1
ATOM 1943 N N . ILE A 1 238 ? 13.125 -7.038 8.821 1.00 45.41 238 ILE A N 1
ATOM 1944 C CA . ILE A 1 238 ? 14.304 -7.500 8.080 1.00 45.41 238 ILE A CA 1
ATOM 1945 C C . ILE A 1 238 ? 13.824 -7.789 6.659 1.00 45.41 238 ILE A C 1
ATOM 1947 O O . ILE A 1 238 ? 12.809 -8.464 6.484 1.00 45.41 238 ILE A O 1
ATOM 1951 N N . TYR A 1 239 ? 14.512 -7.283 5.636 1.00 55.03 239 TYR A N 1
ATOM 1952 C CA . TYR A 1 239 ? 14.204 -7.729 4.285 1.00 55.03 239 TYR A CA 1
ATOM 1953 C C . TYR A 1 239 ? 14.380 -9.240 4.216 1.00 55.03 239 TYR A C 1
ATOM 1955 O O . TYR A 1 239 ? 15.459 -9.753 4.507 1.00 55.03 239 TYR A O 1
ATOM 1963 N N . GLN A 1 240 ? 13.329 -9.952 3.820 1.00 53.00 240 GLN A N 1
ATOM 1964 C CA . GLN A 1 240 ? 13.480 -11.349 3.467 1.00 53.00 240 GLN A CA 1
ATOM 1965 C C . GLN A 1 240 ? 14.366 -11.385 2.224 1.00 53.00 240 GLN A C 1
ATOM 1967 O O . GLN A 1 240 ? 13.967 -10.918 1.153 1.00 53.00 240 GLN A O 1
ATOM 1972 N N . HIS A 1 241 ? 15.599 -11.858 2.398 1.00 60.91 241 HIS A N 1
ATOM 1973 C CA . HIS A 1 241 ? 16.439 -12.212 1.270 1.00 60.91 241 HIS A CA 1
ATOM 1974 C C . HIS A 1 241 ? 15.648 -13.203 0.424 1.00 60.91 241 HIS A C 1
ATOM 1976 O O . HIS A 1 241 ? 15.154 -14.212 0.930 1.00 60.91 241 HIS A O 1
ATOM 1982 N N . ALA A 1 242 ? 15.482 -12.874 -0.845 1.00 66.31 242 ALA A N 1
ATOM 1983 C CA . ALA A 1 242 ? 14.888 -13.770 -1.806 1.00 66.31 242 ALA A CA 1
ATOM 1984 C C . ALA A 1 242 ? 15.968 -14.140 -2.817 1.00 66.31 242 ALA A C 1
ATOM 1986 O O . ALA A 1 242 ? 16.786 -13.302 -3.197 1.00 66.31 242 ALA A O 1
ATOM 1987 N N . CYS A 1 243 ? 15.975 -15.405 -3.218 1.00 68.31 243 CYS A N 1
ATOM 1988 C CA . CYS A 1 243 ? 16.817 -15.896 -4.298 1.00 68.31 243 CYS A CA 1
ATOM 1989 C C . CYS A 1 243 ? 15.990 -15.931 -5.586 1.00 68.31 243 CYS A C 1
ATOM 1991 O O . CYS A 1 243 ? 14.778 -16.180 -5.546 1.00 68.31 243 CYS A O 1
ATOM 1993 N N . ASP A 1 244 ? 16.607 -15.624 -6.725 1.00 71.50 244 ASP A N 1
ATOM 1994 C CA . ASP A 1 244 ? 15.984 -15.861 -8.030 1.00 71.50 244 ASP A CA 1
ATOM 1995 C C . ASP A 1 244 ? 16.278 -17.295 -8.502 1.00 71.50 244 ASP A C 1
ATOM 1997 O O . ASP A 1 244 ? 16.916 -18.076 -7.800 1.00 71.50 244 ASP A O 1
ATOM 2001 N N . ALA A 1 245 ? 15.814 -17.659 -9.700 1.00 68.31 245 ALA A N 1
ATOM 2002 C CA . ALA A 1 245 ? 16.087 -18.977 -10.284 1.00 68.31 245 ALA A CA 1
ATOM 2003 C C . ALA A 1 245 ? 17.583 -19.233 -10.586 1.00 68.31 245 ALA A C 1
ATOM 2005 O O . ALA A 1 245 ? 17.935 -20.324 -11.025 1.00 68.31 245 ALA A O 1
ATOM 2006 N N . HIS A 1 246 ? 18.446 -18.233 -10.387 1.00 68.50 246 HIS A N 1
ATOM 2007 C CA . HIS A 1 246 ? 19.891 -18.294 -10.586 1.00 68.50 246 HIS A CA 1
ATOM 2008 C C . HIS A 1 246 ? 20.655 -18.090 -9.263 1.00 68.50 246 HIS A C 1
ATOM 2010 O O . HIS A 1 246 ? 21.837 -17.752 -9.296 1.00 68.50 246 HIS A O 1
ATOM 2016 N N . ASP A 1 247 ? 19.983 -18.249 -8.115 1.00 76.69 247 ASP A N 1
ATOM 2017 C CA . ASP A 1 247 ? 20.533 -18.068 -6.766 1.00 76.69 247 ASP A CA 1
ATOM 2018 C C . ASP A 1 247 ? 21.116 -16.670 -6.484 1.00 76.69 247 ASP A C 1
ATOM 2020 O O . ASP A 1 247 ? 21.896 -16.483 -5.544 1.00 76.69 247 ASP A O 1
ATOM 2024 N N . HIS A 1 248 ? 20.721 -15.647 -7.251 1.00 75.88 248 HIS A N 1
ATOM 2025 C CA . HIS A 1 248 ? 21.070 -14.272 -6.915 1.00 75.88 248 HIS A CA 1
ATOM 2026 C C . HIS A 1 248 ? 20.234 -13.798 -5.736 1.00 75.88 248 HIS A C 1
ATOM 2028 O O . HIS A 1 248 ? 19.003 -13.751 -5.803 1.00 75.88 248 HIS A O 1
ATOM 2034 N N . LEU A 1 249 ? 20.922 -13.365 -4.680 1.00 80.75 249 LEU A N 1
ATOM 2035 C CA . LEU A 1 249 ? 20.282 -12.713 -3.551 1.00 80.75 249 LEU A CA 1
ATOM 2036 C C . LEU A 1 249 ? 19.790 -11.323 -3.973 1.00 80.75 249 LEU A C 1
ATOM 2038 O O . LEU A 1 249 ? 20.576 -10.449 -4.359 1.00 80.75 249 LEU A O 1
ATOM 2042 N N . TYR A 1 250 ? 18.486 -11.103 -3.864 1.00 82.44 250 TYR A N 1
ATOM 2043 C CA . TYR A 1 250 ? 17.873 -9.796 -4.025 1.00 82.44 250 TYR A CA 1
ATOM 2044 C C . TYR A 1 250 ? 17.011 -9.437 -2.822 1.00 82.44 250 TYR A C 1
ATOM 2046 O O . TYR A 1 250 ? 16.567 -10.270 -2.027 1.00 82.44 250 TYR A O 1
ATOM 2054 N N . VAL A 1 251 ? 16.765 -8.141 -2.710 1.00 79.31 251 VAL A N 1
ATOM 2055 C CA . VAL A 1 251 ? 15.919 -7.544 -1.690 1.00 79.31 251 VAL A CA 1
ATOM 2056 C C . VAL A 1 251 ? 14.809 -6.770 -2.380 1.00 79.31 251 VAL A C 1
ATOM 2058 O O . VAL A 1 251 ? 15.076 -5.889 -3.195 1.00 79.31 251 VAL A O 1
ATOM 2061 N N . LYS A 1 252 ? 13.550 -7.078 -2.057 1.00 76.50 252 LYS A N 1
ATOM 2062 C CA . LYS A 1 252 ? 12.404 -6.289 -2.529 1.00 76.50 252 LYS A CA 1
ATOM 2063 C C . LYS A 1 252 ? 12.263 -5.044 -1.660 1.00 76.50 252 LYS A C 1
ATOM 2065 O O . LYS A 1 252 ? 11.969 -5.156 -0.475 1.00 76.50 252 LYS A O 1
ATOM 2070 N N . ALA A 1 253 ? 12.455 -3.870 -2.245 1.00 67.44 253 ALA A N 1
ATOM 2071 C CA . ALA A 1 253 ? 12.287 -2.585 -1.584 1.00 67.44 253 ALA A CA 1
ATOM 2072 C C . ALA A 1 253 ? 11.038 -1.874 -2.112 1.00 67.44 253 ALA A C 1
ATOM 2074 O O . ALA A 1 253 ? 10.841 -1.768 -3.319 1.00 67.44 253 ALA A O 1
ATOM 2075 N N . TRP A 1 254 ? 10.208 -1.351 -1.210 1.00 63.56 254 TRP A N 1
ATOM 2076 C CA . TRP A 1 254 ? 9.159 -0.406 -1.588 1.00 63.56 254 TRP A CA 1
ATOM 2077 C C . TRP A 1 254 ? 9.764 0.982 -1.776 1.00 63.56 254 TRP A C 1
ATOM 2079 O O . TRP A 1 254 ? 10.415 1.501 -0.859 1.00 63.56 254 TRP A O 1
ATOM 2089 N N . VAL A 1 255 ? 9.525 1.561 -2.945 1.00 59.25 255 VAL A N 1
ATOM 2090 C CA . VAL A 1 255 ? 9.935 2.904 -3.341 1.00 59.25 255 VAL A CA 1
ATOM 2091 C C . VAL A 1 255 ? 8.675 3.717 -3.585 1.00 59.25 255 VAL A C 1
ATOM 2093 O O . VAL A 1 255 ? 7.841 3.308 -4.383 1.00 59.25 255 VAL A O 1
ATOM 2096 N N . SER A 1 256 ? 8.530 4.850 -2.899 1.00 44.88 256 SER A N 1
ATOM 2097 C CA . SER A 1 256 ? 7.428 5.789 -3.118 1.00 44.88 256 SER A CA 1
ATOM 2098 C C . SER A 1 256 ? 7.975 7.122 -3.592 1.00 44.88 256 SER A C 1
ATOM 2100 O O . SER A 1 256 ? 8.916 7.644 -3.000 1.00 44.88 256 SER A O 1
ATOM 2102 N N . VAL A 1 257 ? 7.388 7.655 -4.658 1.00 44.38 257 VAL A N 1
ATOM 2103 C CA . VAL A 1 257 ? 7.695 8.982 -5.191 1.00 44.38 257 VAL A CA 1
ATOM 2104 C C . VAL A 1 257 ? 6.379 9.744 -5.253 1.00 44.38 257 VAL A C 1
ATOM 2106 O O . VAL A 1 257 ? 5.441 9.308 -5.917 1.00 44.38 257 VAL A O 1
ATOM 2109 N N . ASN A 1 258 ? 6.288 10.861 -4.525 1.00 48.25 258 ASN A N 1
ATOM 2110 C CA . ASN A 1 258 ? 5.076 11.690 -4.437 1.00 48.25 258 ASN A CA 1
ATOM 2111 C C . ASN A 1 258 ? 3.810 10.905 -4.035 1.00 48.25 258 ASN A C 1
ATOM 2113 O O . ASN A 1 258 ? 2.735 11.127 -4.579 1.00 48.25 258 ASN A O 1
ATOM 2117 N N . GLY A 1 259 ? 3.941 9.951 -3.108 1.00 48.81 259 GLY A N 1
ATOM 2118 C CA . GLY A 1 259 ? 2.817 9.139 -2.625 1.00 48.81 259 GLY A CA 1
ATOM 2119 C C . GLY A 1 259 ? 2.461 7.940 -3.510 1.00 48.81 259 GLY A C 1
ATOM 2120 O O . GLY A 1 259 ? 1.734 7.061 -3.056 1.00 48.81 259 GLY A O 1
ATOM 2121 N N . ILE A 1 260 ? 3.024 7.836 -4.719 1.00 49.72 260 ILE A N 1
ATOM 2122 C CA . ILE A 1 260 ? 2.852 6.675 -5.598 1.00 49.72 260 ILE A CA 1
ATOM 2123 C C . ILE A 1 260 ? 3.981 5.682 -5.328 1.00 49.72 260 ILE A C 1
ATOM 2125 O O . ILE A 1 260 ? 5.155 5.958 -5.585 1.00 49.72 260 ILE A O 1
ATOM 2129 N N . GLY A 1 261 ? 3.618 4.516 -4.794 1.00 63.69 261 GLY A N 1
ATOM 2130 C CA . GLY A 1 261 ? 4.557 3.464 -4.430 1.00 63.69 261 GLY A CA 1
ATOM 2131 C C . GLY A 1 261 ? 4.649 2.325 -5.444 1.00 63.69 261 GLY A C 1
ATOM 2132 O O . GLY A 1 261 ? 3.650 1.903 -6.018 1.00 63.69 261 GLY A O 1
ATOM 2133 N N . THR A 1 262 ? 5.853 1.794 -5.636 1.00 65.50 262 THR A N 1
ATOM 2134 C CA . THR A 1 262 ? 6.125 0.568 -6.390 1.00 65.50 262 THR A CA 1
ATOM 2135 C C . THR A 1 262 ? 7.167 -0.287 -5.669 1.00 65.50 262 THR A C 1
ATOM 2137 O O . THR A 1 262 ? 7.971 0.208 -4.879 1.00 65.50 262 THR A O 1
ATOM 2140 N N . THR A 1 263 ? 7.168 -1.592 -5.933 1.00 72.25 263 THR A N 1
ATOM 2141 C CA . THR A 1 263 ? 8.196 -2.506 -5.422 1.00 72.25 263 THR A CA 1
ATOM 2142 C C . THR A 1 263 ? 9.307 -2.657 -6.452 1.00 72.25 263 THR A C 1
ATOM 2144 O O . THR A 1 263 ? 9.051 -3.056 -7.585 1.00 72.25 263 THR A O 1
ATOM 2147 N N . VAL A 1 264 ? 10.549 -2.404 -6.048 1.00 76.56 264 VAL A N 1
ATOM 2148 C CA . VAL A 1 264 ? 11.746 -2.645 -6.861 1.00 76.56 264 VAL A CA 1
ATOM 2149 C C . VAL A 1 264 ? 12.566 -3.782 -6.259 1.00 76.56 264 VAL A C 1
ATOM 2151 O O . VAL A 1 264 ? 12.653 -3.922 -5.040 1.00 76.56 264 VAL A O 1
ATOM 2154 N N . ALA A 1 265 ? 13.174 -4.610 -7.104 1.00 80.50 265 ALA A N 1
ATOM 2155 C CA . ALA A 1 265 ? 14.148 -5.603 -6.665 1.00 80.50 265 ALA A CA 1
ATOM 2156 C C . ALA A 1 265 ? 15.551 -4.981 -6.710 1.00 80.50 265 ALA A C 1
ATOM 2158 O O . ALA A 1 265 ? 15.977 -4.487 -7.752 1.00 80.50 265 ALA A O 1
ATOM 2159 N N . LEU A 1 266 ? 16.256 -4.995 -5.582 1.00 82.69 266 LEU A N 1
ATOM 2160 C CA . LEU A 1 266 ? 17.634 -4.529 -5.461 1.00 82.69 266 LEU A CA 1
ATOM 2161 C C . LEU A 1 266 ? 18.573 -5.731 -5.400 1.00 82.69 266 LEU A C 1
ATOM 2163 O O . LEU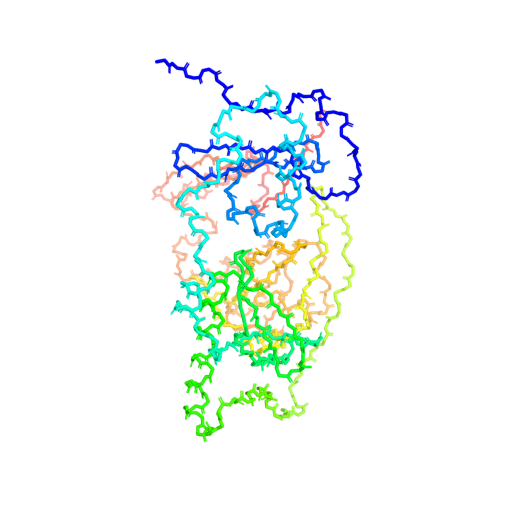 A 1 266 ? 18.358 -6.644 -4.603 1.00 82.69 266 LEU A O 1
ATOM 2167 N N . SER A 1 267 ? 19.628 -5.709 -6.210 1.00 89.75 267 SER A N 1
ATOM 2168 C CA . SER A 1 267 ? 20.678 -6.728 -6.176 1.00 89.75 267 SER A CA 1
ATOM 2169 C C . SER A 1 267 ? 21.592 -6.526 -4.966 1.00 89.75 267 SER A C 1
ATOM 2171 O O . SER A 1 267 ? 22.131 -5.435 -4.770 1.00 89.75 267 SER A O 1
ATOM 2173 N N . VAL A 1 268 ? 21.777 -7.563 -4.144 1.00 88.31 268 VAL A N 1
ATOM 2174 C CA . VAL A 1 268 ? 22.489 -7.438 -2.862 1.00 88.31 268 VAL A CA 1
ATOM 2175 C C . VAL A 1 268 ? 23.972 -7.131 -3.054 1.00 88.31 268 VAL A C 1
ATOM 2177 O O . VAL A 1 268 ? 24.479 -6.200 -2.434 1.00 88.31 268 VAL A O 1
ATOM 2180 N N . HIS A 1 269 ? 24.664 -7.838 -3.950 1.00 93.06 269 HIS A N 1
ATOM 2181 C CA . HIS A 1 269 ? 26.087 -7.590 -4.209 1.00 93.06 269 HIS A CA 1
ATOM 2182 C C . HIS A 1 269 ? 26.354 -6.182 -4.753 1.00 93.06 269 HIS A C 1
ATOM 2184 O O . HIS A 1 269 ? 27.337 -5.556 -4.367 1.00 93.06 269 HIS A O 1
ATOM 2190 N N . TRP A 1 270 ? 25.461 -5.639 -5.589 1.00 92.44 270 TRP A N 1
ATOM 2191 C CA . TRP A 1 270 ? 25.583 -4.254 -6.061 1.00 92.44 270 TRP A CA 1
ATOM 2192 C C . TRP A 1 270 ? 25.516 -3.256 -4.913 1.00 92.44 270 TRP A C 1
ATOM 2194 O O . TRP A 1 270 ? 26.271 -2.290 -4.877 1.00 92.44 270 TRP A O 1
ATOM 2204 N N . GLU A 1 271 ? 24.625 -3.501 -3.961 1.00 90.12 271 GLU A N 1
ATOM 2205 C CA . GLU A 1 271 ? 24.459 -2.648 -2.794 1.00 90.12 271 GLU A CA 1
ATOM 2206 C C . GLU A 1 271 ? 25.657 -2.735 -1.843 1.00 90.12 271 GLU A C 1
ATOM 2208 O O . GLU A 1 271 ? 26.104 -1.702 -1.351 1.00 90.12 271 GLU A O 1
ATOM 2213 N N . VAL A 1 272 ? 26.226 -3.927 -1.639 1.00 88.19 272 VAL A N 1
ATOM 2214 C CA . VAL A 1 272 ? 27.472 -4.098 -0.873 1.00 88.19 272 VAL A CA 1
ATOM 2215 C C . VAL A 1 272 ? 28.623 -3.360 -1.548 1.00 88.19 272 VAL A C 1
ATOM 2217 O O . VAL A 1 272 ? 29.306 -2.571 -0.900 1.00 88.19 272 VAL A O 1
ATOM 2220 N N . TYR A 1 273 ? 28.823 -3.567 -2.852 1.00 92.31 273 TYR A N 1
ATOM 2221 C CA . TYR A 1 273 ? 29.925 -2.939 -3.578 1.00 92.31 273 TYR A CA 1
ATOM 2222 C C . TYR A 1 273 ? 29.780 -1.420 -3.650 1.00 92.31 273 TYR A C 1
ATOM 2224 O O . TYR A 1 273 ? 30.757 -0.703 -3.489 1.00 92.31 273 TYR A O 1
ATOM 2232 N N . ARG A 1 274 ? 28.561 -0.901 -3.821 1.00 86.81 274 ARG A N 1
ATOM 2233 C CA . ARG A 1 274 ? 28.321 0.548 -3.818 1.00 86.81 274 ARG A CA 1
ATOM 2234 C C . ARG A 1 274 ? 28.719 1.204 -2.495 1.00 86.81 274 ARG A C 1
ATOM 2236 O O . ARG A 1 274 ? 29.146 2.351 -2.499 1.00 86.81 274 ARG A O 1
ATOM 2243 N N . VAL A 1 275 ? 28.525 0.506 -1.377 1.00 85.56 275 VAL A N 1
ATOM 2244 C CA . VAL A 1 275 ? 28.756 1.047 -0.032 1.00 85.56 275 VAL A CA 1
ATOM 2245 C C . VAL A 1 275 ? 30.198 0.837 0.443 1.00 85.56 275 VAL A C 1
ATOM 2247 O O . VAL A 1 275 ? 30.740 1.706 1.118 1.00 85.56 275 VAL A O 1
ATOM 2250 N N . PHE A 1 276 ? 30.810 -0.304 0.117 1.00 87.50 276 PHE A N 1
ATOM 2251 C CA . PHE A 1 276 ? 32.125 -0.706 0.635 1.00 87.50 276 PHE A CA 1
ATOM 2252 C C . PHE A 1 276 ? 33.220 -0.817 -0.433 1.00 87.50 276 PHE A C 1
ATOM 2254 O O . PHE A 1 276 ? 34.372 -1.079 -0.095 1.00 87.50 276 PHE A O 1
ATOM 2261 N N . GLY A 1 277 ? 32.882 -0.674 -1.713 1.00 88.69 277 GLY A N 1
ATOM 2262 C CA . GLY A 1 277 ? 33.844 -0.703 -2.807 1.00 88.69 277 GLY A CA 1
ATOM 2263 C C . GLY A 1 277 ? 34.700 0.559 -2.824 1.00 88.69 277 GLY A C 1
ATOM 2264 O O . GLY A 1 277 ? 34.198 1.670 -2.678 1.00 88.69 277 GLY A O 1
ATOM 2265 N N . GLU A 1 278 ? 36.004 0.386 -3.026 1.00 83.56 278 GLU A N 1
ATOM 2266 C CA . GLU A 1 278 ? 36.966 1.495 -3.095 1.00 83.56 278 GLU A CA 1
ATOM 2267 C C . GLU A 1 278 ? 36.805 2.329 -4.375 1.00 83.56 278 GLU A C 1
ATOM 2269 O O . GLU A 1 278 ? 37.124 3.516 -4.406 1.00 83.56 278 GLU A O 1
ATOM 2274 N N . GLN A 1 279 ? 36.313 1.703 -5.447 1.00 82.44 279 GLN A N 1
ATOM 2275 C CA . GLN A 1 279 ? 36.129 2.341 -6.743 1.00 82.44 279 GLN A CA 1
ATOM 2276 C C . GLN A 1 279 ? 34.698 2.853 -6.890 1.00 82.44 279 GLN A C 1
ATOM 2278 O O . GLN A 1 279 ? 33.732 2.107 -6.724 1.00 82.44 279 GLN A O 1
ATOM 2283 N N . GLN A 1 280 ? 34.559 4.124 -7.273 1.00 77.12 280 GLN A N 1
ATOM 2284 C CA . GLN A 1 280 ? 33.264 4.662 -7.669 1.00 77.12 280 GLN A CA 1
ATOM 2285 C C . GLN A 1 280 ? 32.745 3.923 -8.908 1.00 77.12 280 GLN A C 1
ATOM 2287 O O . GLN A 1 280 ? 33.482 3.685 -9.866 1.00 77.12 280 GLN A O 1
ATOM 2292 N N . LEU A 1 281 ? 31.451 3.601 -8.902 1.00 71.31 281 LEU A N 1
ATOM 2293 C CA . LEU A 1 281 ? 30.745 3.002 -10.034 1.00 71.31 281 LEU A CA 1
ATOM 2294 C C . LEU A 1 281 ? 30.597 4.032 -11.169 1.00 71.31 281 LEU A C 1
ATOM 2296 O O . LEU A 1 281 ? 29.535 4.623 -11.354 1.00 71.31 281 LEU A O 1
ATOM 2300 N N . VAL A 1 282 ? 31.670 4.275 -11.923 1.00 63.22 282 VAL A N 1
ATOM 2301 C CA . VAL A 1 282 ? 31.679 5.193 -13.070 1.00 63.22 282 VAL A CA 1
ATOM 2302 C C . VAL A 1 282 ? 31.806 4.382 -14.362 1.00 63.22 282 VAL A C 1
ATOM 2304 O O . VAL A 1 282 ? 32.801 3.703 -14.595 1.00 63.22 282 VAL A O 1
ATOM 2307 N N . GLY A 1 283 ? 30.800 4.453 -15.240 1.00 72.75 283 GLY A N 1
ATOM 2308 C CA . GLY A 1 283 ? 30.848 3.843 -16.577 1.00 72.75 283 GLY A CA 1
ATOM 2309 C C . GLY A 1 283 ? 30.176 2.467 -16.710 1.00 72.75 283 GLY A C 1
ATOM 2310 O O . GLY A 1 283 ? 29.193 2.173 -16.039 1.00 72.75 283 GLY A O 1
ATOM 2311 N N . LYS A 1 284 ? 30.647 1.650 -17.667 1.00 80.88 284 LYS A N 1
ATOM 2312 C CA . LYS A 1 284 ? 30.042 0.360 -18.081 1.00 80.88 284 LYS A CA 1
ATOM 2313 C C . LYS A 1 284 ? 30.683 -0.841 -17.371 1.00 80.88 284 LYS A C 1
ATOM 2315 O O . LYS A 1 284 ? 31.204 -1.749 -18.027 1.00 80.88 284 LYS A O 1
ATOM 2320 N N . TYR A 1 285 ? 30.676 -0.809 -16.048 1.00 89.25 285 TYR A N 1
ATOM 2321 C CA . TYR A 1 285 ? 31.189 -1.897 -15.226 1.00 89.25 285 TYR A CA 1
ATOM 2322 C C . TYR A 1 285 ? 30.051 -2.664 -14.553 1.00 89.25 285 TYR A C 1
ATOM 2324 O O . TYR A 1 285 ? 29.019 -2.079 -14.228 1.00 89.25 285 TYR A O 1
ATOM 2332 N N . ASP A 1 286 ? 30.274 -3.955 -14.331 1.00 92.19 286 ASP A N 1
ATOM 2333 C CA . ASP A 1 286 ? 29.415 -4.831 -13.545 1.00 92.19 286 ASP A CA 1
ATOM 2334 C C . ASP A 1 286 ? 30.120 -5.220 -12.245 1.00 92.19 286 ASP A C 1
ATOM 2336 O O . ASP A 1 286 ? 31.336 -5.429 -12.223 1.00 92.19 286 ASP A O 1
ATOM 2340 N N . VAL A 1 287 ? 29.342 -5.372 -11.174 1.00 94.50 287 VAL A N 1
ATOM 2341 C CA . VAL A 1 287 ? 29.811 -6.008 -9.940 1.00 94.50 287 VAL A CA 1
ATOM 2342 C C . VAL A 1 287 ? 29.753 -7.526 -10.129 1.00 94.50 287 VAL A C 1
ATOM 2344 O O . VAL A 1 287 ? 28.685 -8.081 -10.381 1.00 94.50 287 VAL A O 1
ATOM 2347 N N . ASP A 1 288 ? 30.904 -8.181 -10.022 1.00 95.06 288 ASP A N 1
ATOM 2348 C CA . ASP A 1 288 ? 31.110 -9.617 -10.219 1.00 95.06 288 ASP A CA 1
ATOM 2349 C C . ASP A 1 288 ? 31.593 -10.294 -8.925 1.00 95.06 288 ASP A C 1
ATOM 2351 O O . ASP A 1 288 ? 32.313 -9.693 -8.124 1.00 95.06 288 ASP A O 1
ATOM 2355 N N . HIS A 1 289 ? 31.222 -11.561 -8.733 1.00 95.25 289 HIS A N 1
ATOM 2356 C CA . HIS A 1 289 ? 31.681 -12.405 -7.625 1.00 95.25 289 HIS A CA 1
ATOM 2357 C C . HIS A 1 289 ? 32.949 -13.146 -8.036 1.00 95.25 289 HIS A C 1
ATOM 2359 O O . HIS A 1 289 ? 32.883 -14.014 -8.900 1.00 95.25 289 HIS A O 1
ATOM 2365 N N . LYS A 1 290 ? 34.100 -12.863 -7.416 1.00 94.88 290 LYS A N 1
ATOM 2366 C CA . LYS A 1 290 ? 35.410 -13.475 -7.719 1.00 94.88 290 LYS A CA 1
ATOM 2367 C C . LYS A 1 290 ? 35.336 -15.002 -7.791 1.00 94.88 290 LYS A C 1
ATOM 2369 O O . LYS A 1 290 ? 35.843 -15.562 -8.760 1.00 94.88 290 LYS A O 1
ATOM 2374 N N . ASP A 1 291 ? 34.636 -15.637 -6.855 1.00 93.38 291 ASP A N 1
ATOM 2375 C CA . ASP A 1 291 ? 34.434 -17.092 -6.769 1.00 93.38 291 ASP A CA 1
ATOM 2376 C C . ASP A 1 291 ? 33.294 -17.664 -7.640 1.00 93.38 291 ASP A C 1
ATOM 2378 O O . ASP A 1 291 ? 33.082 -18.875 -7.641 1.00 93.38 291 ASP A O 1
ATOM 2382 N N . ASN A 1 292 ? 32.568 -16.827 -8.391 1.00 88.38 292 ASN A N 1
ATOM 2383 C CA . ASN A 1 292 ? 31.359 -17.183 -9.149 1.00 88.38 292 ASN A CA 1
ATOM 2384 C C . ASN A 1 292 ? 30.209 -17.765 -8.297 1.00 88.38 292 ASN A C 1
ATOM 2386 O O . ASN A 1 292 ? 29.305 -18.394 -8.847 1.00 88.38 292 ASN A O 1
ATOM 2390 N N . ASN A 1 293 ? 30.209 -17.551 -6.978 1.00 87.44 293 ASN A N 1
ATOM 2391 C CA . ASN A 1 293 ? 29.121 -17.943 -6.088 1.00 87.44 293 ASN A CA 1
ATOM 2392 C C . ASN A 1 293 ? 28.208 -16.735 -5.793 1.00 87.44 293 ASN A C 1
ATOM 2394 O O . ASN A 1 293 ? 28.577 -15.874 -4.987 1.00 87.44 293 ASN A O 1
ATOM 2398 N N . PRO A 1 294 ? 26.988 -16.674 -6.363 1.00 89.44 294 PRO A N 1
ATOM 2399 C CA . PRO A 1 294 ? 26.092 -15.525 -6.205 1.00 89.44 294 PRO A CA 1
ATOM 2400 C C . PRO A 1 294 ? 25.573 -15.331 -4.767 1.00 89.44 294 PRO A C 1
ATOM 2402 O O . PRO A 1 294 ? 25.091 -14.249 -4.420 1.00 89.44 294 PRO A O 1
ATOM 2405 N N . SER A 1 295 ? 25.703 -16.347 -3.906 1.00 87.81 295 SER A N 1
ATOM 2406 C CA . SER A 1 295 ? 25.350 -16.261 -2.485 1.00 87.81 295 SER A CA 1
ATOM 2407 C C . SER A 1 295 ? 26.464 -15.653 -1.618 1.00 87.81 295 SER A C 1
ATOM 2409 O O . SER A 1 295 ? 26.178 -15.151 -0.528 1.00 87.81 295 SER A O 1
ATOM 2411 N N . ASN A 1 296 ? 27.721 -15.636 -2.083 1.00 92.25 296 ASN A N 1
ATOM 2412 C CA . ASN A 1 296 ? 28.855 -15.081 -1.338 1.00 92.25 296 ASN A CA 1
ATOM 2413 C C . ASN A 1 296 ? 29.004 -13.570 -1.579 1.00 92.25 296 ASN A C 1
ATOM 2415 O O . ASN A 1 296 ? 29.868 -13.103 -2.319 1.00 92.25 296 ASN A O 1
ATOM 2419 N N . ASN A 1 297 ? 28.150 -12.786 -0.927 1.00 93.75 297 ASN A N 1
ATOM 2420 C CA . ASN A 1 297 ? 28.068 -11.335 -1.109 1.00 93.75 297 ASN A CA 1
ATOM 2421 C C . ASN A 1 297 ? 29.077 -10.541 -0.255 1.00 93.75 297 ASN A C 1
ATOM 2423 O O . ASN A 1 297 ? 28.876 -9.351 -0.019 1.00 93.75 297 ASN A O 1
ATOM 2427 N N . HIS A 1 298 ? 30.148 -11.178 0.228 1.00 92.50 298 HIS A N 1
ATOM 2428 C CA . HIS A 1 298 ? 31.184 -10.498 1.000 1.00 92.50 298 HIS A CA 1
ATOM 2429 C C . HIS A 1 298 ? 31.971 -9.522 0.115 1.00 92.50 298 HIS A C 1
ATOM 2431 O O . HIS A 1 298 ? 32.399 -9.907 -0.968 1.00 92.50 298 HIS A O 1
ATOM 2437 N N . ILE A 1 299 ? 32.238 -8.290 0.565 1.00 94.50 299 ILE A N 1
ATOM 2438 C CA . ILE A 1 299 ? 32.935 -7.271 -0.245 1.00 94.50 299 ILE A CA 1
ATOM 2439 C C . ILE A 1 299 ? 34.292 -7.764 -0.764 1.00 94.50 299 ILE A C 1
ATOM 2441 O O . ILE A 1 299 ? 34.648 -7.497 -1.906 1.00 94.50 299 ILE A O 1
ATOM 2445 N N . SER A 1 300 ? 35.023 -8.556 0.028 1.00 95.12 300 SER A N 1
ATOM 2446 C CA . SER A 1 300 ? 36.297 -9.156 -0.399 1.00 95.12 300 SER A CA 1
ATOM 2447 C C . SER A 1 300 ? 36.145 -10.135 -1.570 1.00 95.12 300 SER A C 1
ATOM 2449 O O . SER A 1 300 ? 37.099 -10.314 -2.332 1.00 95.12 300 SER A O 1
ATOM 2451 N N . ASN A 1 301 ? 34.960 -10.729 -1.736 1.00 96.88 301 ASN A N 1
ATOM 2452 C CA . ASN A 1 301 ? 34.590 -11.590 -2.855 1.00 96.88 301 ASN A CA 1
ATOM 2453 C C . ASN A 1 301 ? 33.998 -10.813 -4.041 1.00 96.88 301 ASN A C 1
ATOM 2455 O O . ASN A 1 301 ? 33.852 -11.376 -5.118 1.00 96.88 301 ASN A O 1
ATOM 2459 N N . LEU A 1 302 ? 33.686 -9.526 -3.897 1.00 95.62 302 LEU A N 1
ATOM 2460 C CA . LEU A 1 302 ? 33.167 -8.714 -4.994 1.00 95.62 302 LEU A CA 1
ATOM 2461 C C . LEU A 1 302 ? 34.299 -7.970 -5.715 1.00 95.62 302 LEU A C 1
ATOM 2463 O O . LEU A 1 302 ? 35.317 -7.600 -5.126 1.00 95.62 302 LEU A O 1
ATOM 2467 N N . GLN A 1 303 ? 34.132 -7.757 -7.016 1.00 95.50 303 GLN A N 1
ATOM 2468 C CA . GLN A 1 303 ? 35.031 -6.960 -7.850 1.00 95.50 303 GLN A CA 1
ATOM 2469 C C . GLN A 1 303 ? 34.248 -6.217 -8.930 1.00 95.50 303 GLN A C 1
ATOM 2471 O O . GLN A 1 303 ? 33.167 -6.643 -9.327 1.00 95.50 303 GLN A O 1
ATOM 2476 N N . LEU A 1 304 ? 34.808 -5.116 -9.419 1.00 95.12 304 LEU A N 1
ATOM 2477 C CA . LEU A 1 304 ? 34.249 -4.358 -10.528 1.00 95.12 304 LEU A CA 1
ATOM 2478 C C . LEU A 1 304 ? 34.955 -4.781 -11.818 1.00 95.12 304 LEU A C 1
ATOM 2480 O O . LEU A 1 304 ? 36.172 -4.650 -11.922 1.00 95.12 304 LEU A O 1
ATOM 2484 N N . LEU A 1 305 ? 34.208 -5.295 -12.795 1.00 92.62 305 LEU A N 1
ATOM 2485 C CA . LEU A 1 305 ? 34.748 -5.714 -14.092 1.00 92.62 305 LEU A CA 1
ATOM 2486 C C . LEU A 1 305 ? 34.045 -4.980 -15.235 1.00 92.62 305 LEU A C 1
ATOM 2488 O O . LEU A 1 305 ? 32.828 -4.789 -15.179 1.00 92.62 305 LEU A O 1
ATOM 2492 N N . PRO A 1 306 ? 34.751 -4.599 -16.315 1.00 90.38 306 PRO A N 1
ATOM 2493 C CA . PRO A 1 306 ? 34.089 -4.222 -17.554 1.00 90.38 306 PRO A CA 1
ATOM 2494 C C . PRO A 1 306 ? 33.134 -5.341 -17.976 1.00 90.38 306 PRO A C 1
ATOM 2496 O O . PRO A 1 306 ? 33.510 -6.513 -17.932 1.00 90.38 306 PRO A O 1
ATOM 2499 N N . HIS A 1 307 ? 31.933 -5.002 -18.452 1.00 83.25 307 HIS A N 1
ATOM 2500 C CA . HIS A 1 307 ? 30.929 -6.002 -18.856 1.00 83.25 307 HIS A CA 1
ATOM 2501 C C . HIS A 1 307 ? 31.512 -7.109 -19.759 1.00 83.25 307 HIS A C 1
ATOM 2503 O O . HIS A 1 307 ? 31.223 -8.292 -19.599 1.00 83.25 307 HIS A O 1
ATOM 2509 N N . ARG A 1 308 ? 32.419 -6.738 -20.676 1.00 81.25 308 ARG A N 1
ATOM 2510 C CA . ARG A 1 308 ? 33.130 -7.679 -21.556 1.00 81.25 308 ARG A CA 1
ATOM 2511 C C . ARG A 1 308 ? 33.951 -8.715 -20.779 1.00 81.25 308 ARG A C 1
ATOM 2513 O O . ARG A 1 308 ? 33.939 -9.884 -21.148 1.00 81.25 308 ARG A O 1
ATOM 2520 N N . GLU A 1 309 ? 34.678 -8.299 -19.750 1.00 88.25 309 GLU A N 1
ATOM 2521 C CA . GLU A 1 309 ? 35.516 -9.181 -18.930 1.00 88.25 309 GLU A CA 1
ATOM 2522 C C . GLU A 1 309 ? 34.671 -10.076 -18.028 1.00 88.25 309 GLU A C 1
ATOM 2524 O O . GLU A 1 309 ? 34.930 -11.275 -17.966 1.00 88.25 309 GLU A O 1
ATOM 2529 N N . ASN A 1 310 ? 33.603 -9.536 -17.433 1.00 88.81 310 ASN A N 1
ATOM 2530 C CA . ASN A 1 310 ? 32.621 -10.319 -16.680 1.00 88.81 310 ASN A CA 1
ATOM 2531 C C . ASN A 1 310 ? 32.020 -11.443 -17.551 1.00 88.81 310 ASN A C 1
ATOM 2533 O O . ASN A 1 310 ? 32.002 -12.616 -17.178 1.00 88.81 310 ASN A O 1
ATOM 2537 N N . MET A 1 311 ? 31.625 -11.113 -18.784 1.00 80.62 311 MET A N 1
ATOM 2538 C CA . MET A 1 311 ? 31.136 -12.103 -19.745 1.00 80.62 311 MET A CA 1
ATOM 2539 C C . MET A 1 311 ? 32.212 -13.130 -20.134 1.00 80.62 311 MET A C 1
ATOM 2541 O O . MET A 1 311 ? 31.916 -14.323 -20.187 1.00 80.62 311 MET A O 1
ATOM 2545 N N . MET A 1 312 ? 33.467 -12.715 -20.350 1.00 80.25 312 MET A N 1
ATOM 2546 C CA . MET A 1 312 ? 34.575 -13.644 -20.629 1.00 80.25 312 MET A CA 1
ATOM 2547 C C . MET A 1 312 ? 34.846 -14.590 -19.451 1.00 80.25 312 MET A C 1
ATOM 2549 O O . MET A 1 312 ? 35.045 -15.785 -19.661 1.00 80.25 312 MET A O 1
ATOM 2553 N N . LYS A 1 313 ? 34.770 -14.101 -18.212 1.00 83.69 313 LYS A N 1
ATOM 2554 C CA . LYS A 1 313 ? 34.909 -14.922 -17.005 1.00 83.69 313 LYS A CA 1
ATOM 2555 C C . LYS A 1 313 ? 33.836 -16.013 -16.927 1.00 83.69 313 LYS A C 1
ATOM 2557 O O . LYS A 1 313 ? 34.155 -17.170 -16.651 1.00 83.69 313 LYS A O 1
ATOM 2562 N N . ARG A 1 314 ? 32.588 -15.674 -17.271 1.00 75.75 314 ARG A N 1
ATOM 2563 C CA . ARG A 1 314 ? 31.475 -16.634 -17.404 1.00 75.75 314 ARG A CA 1
ATOM 2564 C C . ARG A 1 314 ? 31.663 -17.637 -18.547 1.00 75.75 314 ARG A C 1
ATOM 2566 O O . ARG A 1 314 ? 31.041 -18.689 -18.521 1.00 75.75 314 ARG A O 1
ATOM 2573 N N . CYS A 1 315 ? 32.492 -17.337 -19.551 1.00 68.94 315 CYS A N 1
ATOM 2574 C CA . CYS A 1 315 ? 32.826 -18.292 -20.616 1.00 68.94 315 CYS A CA 1
ATOM 2575 C C . CYS A 1 315 ? 33.840 -19.334 -20.160 1.00 68.94 315 CYS A C 1
ATOM 2577 O O . CYS A 1 315 ? 33.751 -20.484 -20.571 1.00 68.94 315 CYS A O 1
ATOM 2579 N N . ILE A 1 316 ? 34.822 -18.915 -19.357 1.00 73.81 316 ILE A N 1
ATOM 2580 C CA . ILE A 1 316 ? 35.878 -19.800 -18.852 1.00 73.81 316 ILE A CA 1
ATOM 2581 C C . ILE A 1 316 ? 35.286 -20.787 -17.843 1.00 73.81 316 ILE A C 1
ATOM 2583 O O . ILE A 1 316 ? 35.632 -21.962 -17.859 1.00 73.81 316 ILE A O 1
ATOM 2587 N N . ASN A 1 317 ? 34.346 -20.312 -17.023 1.00 68.75 317 ASN A N 1
ATOM 2588 C CA . ASN A 1 317 ? 33.603 -21.120 -16.062 1.00 68.75 317 ASN A CA 1
ATOM 2589 C C . ASN A 1 317 ? 32.104 -21.074 -16.403 1.00 68.75 317 ASN A C 1
ATOM 2591 O O . ASN A 1 317 ? 31.357 -20.335 -15.753 1.00 68.75 317 ASN A O 1
ATOM 2595 N N . PRO A 1 318 ? 31.655 -21.796 -17.448 1.00 65.44 318 PRO A N 1
ATOM 2596 C CA . PRO A 1 318 ? 30.254 -21.797 -17.835 1.00 65.44 318 PRO A CA 1
ATOM 2597 C C . PRO A 1 318 ? 29.390 -22.343 -16.690 1.00 65.44 318 PRO A C 1
ATOM 2599 O O . PRO A 1 318 ? 29.794 -23.293 -16.015 1.00 65.44 318 PRO A O 1
ATOM 2602 N N . PRO A 1 319 ? 28.186 -21.783 -16.467 1.00 64.88 319 PRO A N 1
ATOM 2603 C CA . PRO A 1 319 ? 27.230 -22.375 -15.541 1.00 64.88 319 PRO A CA 1
ATOM 2604 C C . PRO A 1 319 ? 26.987 -23.84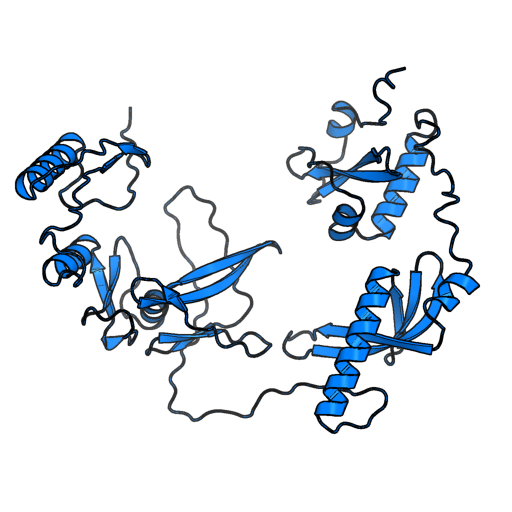2 -15.906 1.00 64.88 319 PRO A C 1
ATOM 2606 O O . PRO A 1 319 ? 26.941 -24.169 -17.091 1.00 64.88 319 PRO A O 1
ATOM 2609 N N . ALA A 1 320 ? 26.748 -24.708 -14.917 1.00 68.88 320 ALA A N 1
ATOM 2610 C CA . ALA A 1 320 ? 26.531 -26.144 -15.141 1.00 68.88 320 ALA A CA 1
ATOM 2611 C C . ALA A 1 320 ? 25.419 -26.459 -16.169 1.00 68.88 320 ALA A C 1
ATOM 2613 O O . ALA A 1 320 ? 25.427 -27.515 -16.793 1.00 68.88 320 ALA A O 1
ATOM 2614 N N . HIS A 1 321 ? 24.477 -25.532 -16.375 1.00 67.94 321 HIS A N 1
ATOM 2615 C CA . HIS A 1 321 ? 23.385 -25.656 -17.341 1.00 67.94 321 HIS A CA 1
ATOM 2616 C C . HIS A 1 321 ? 23.722 -25.156 -18.761 1.00 67.94 321 HIS A C 1
ATOM 2618 O O . HIS A 1 321 ? 22.898 -25.302 -19.663 1.00 67.94 321 HIS A O 1
ATOM 2624 N N . ASN A 1 322 ? 24.901 -24.571 -19.003 1.00 66.88 322 ASN A N 1
ATOM 2625 C CA . ASN A 1 322 ? 25.345 -24.217 -20.352 1.00 66.88 322 ASN A CA 1
ATOM 2626 C C . ASN A 1 322 ? 26.070 -25.403 -21.007 1.00 66.88 322 ASN A C 1
ATOM 2628 O O . ASN A 1 322 ? 27.296 -25.453 -21.071 1.00 66.88 322 ASN A O 1
ATOM 2632 N N . THR A 1 323 ? 25.293 -26.349 -21.533 1.00 64.62 323 THR A N 1
ATOM 2633 C CA . THR A 1 323 ? 25.811 -27.557 -22.200 1.00 64.62 323 THR A CA 1
ATOM 2634 C C . THR A 1 323 ? 26.402 -27.295 -23.585 1.00 64.62 323 THR A C 1
ATOM 2636 O O . THR A 1 323 ? 26.965 -28.202 -24.187 1.00 64.62 323 THR A O 1
ATOM 2639 N N . SER A 1 324 ? 26.247 -26.082 -24.126 1.00 64.75 324 SER A N 1
ATOM 2640 C CA . SER A 1 324 ? 26.669 -25.766 -25.494 1.00 64.75 324 SER A CA 1
ATOM 2641 C C . SER A 1 324 ? 28.166 -25.476 -25.622 1.00 64.75 324 SER A C 1
ATOM 2643 O O . SER A 1 324 ? 28.689 -25.501 -26.727 1.00 64.75 324 SER A O 1
ATOM 2645 N N . GLY A 1 325 ? 28.854 -25.145 -24.522 1.00 65.75 325 GLY A N 1
ATOM 2646 C CA . GLY A 1 325 ? 30.259 -24.715 -24.542 1.00 65.75 325 GLY A CA 1
ATOM 2647 C C . GLY A 1 325 ? 30.503 -23.331 -25.169 1.00 65.75 325 GLY A C 1
ATOM 2648 O O . GLY A 1 325 ? 31.626 -22.834 -25.127 1.00 65.75 325 GLY A O 1
ATOM 2649 N N . GLY A 1 326 ? 29.471 -22.673 -25.712 1.00 61.31 326 GLY A N 1
ATOM 2650 C CA . GLY A 1 326 ? 29.545 -21.334 -26.299 1.00 61.31 326 GLY A CA 1
ATOM 2651 C C . GLY A 1 326 ? 28.727 -20.303 -25.525 1.00 61.31 326 GLY A C 1
ATOM 2652 O O . GLY A 1 326 ? 27.675 -20.590 -24.954 1.00 61.31 326 GLY A O 1
ATOM 2653 N N . MET A 1 327 ? 29.198 -19.057 -25.503 1.00 59.62 327 MET A N 1
ATOM 2654 C CA . MET A 1 327 ? 28.480 -17.961 -24.854 1.00 59.62 327 MET A CA 1
ATOM 2655 C C . MET A 1 327 ? 27.307 -17.479 -25.709 1.00 59.62 327 MET A C 1
ATOM 2657 O O . MET A 1 327 ? 27.476 -17.146 -26.878 1.00 59.62 327 MET A O 1
ATOM 2661 N N . GLY A 1 328 ? 26.115 -17.402 -25.111 1.00 58.00 328 GLY A N 1
ATOM 2662 C CA . GLY A 1 328 ? 24.911 -16.921 -25.801 1.00 58.00 328 GLY A CA 1
ATOM 2663 C C . GLY A 1 328 ? 24.398 -17.868 -26.891 1.00 58.00 328 GLY A C 1
ATOM 2664 O O . GLY A 1 328 ? 23.508 -17.496 -27.659 1.00 58.00 328 GLY A O 1
ATOM 2665 N N . VAL A 1 329 ? 24.940 -19.086 -26.951 1.00 56.97 329 VAL A N 1
ATOM 2666 C CA . VAL A 1 329 ? 24.507 -20.130 -27.869 1.00 56.97 329 VAL A CA 1
ATOM 2667 C C . VAL A 1 329 ? 23.384 -20.913 -27.201 1.00 56.97 329 VAL A C 1
ATOM 2669 O O . VAL A 1 329 ? 23.595 -21.811 -26.396 1.00 56.97 329 VAL A O 1
ATOM 2672 N N . SER A 1 330 ? 22.155 -20.544 -27.544 1.00 67.25 330 SER A N 1
ATOM 2673 C CA . SER A 1 330 ? 21.047 -21.495 -27.513 1.00 67.25 330 SER A CA 1
ATOM 2674 C C . SER A 1 330 ? 20.880 -22.049 -28.925 1.00 67.25 330 SER A C 1
ATOM 2676 O O . SER A 1 330 ? 21.242 -21.363 -29.883 1.00 67.25 330 SER A O 1
ATOM 2678 N N . TRP A 1 331 ? 20.257 -23.220 -29.086 1.00 72.00 331 TRP A N 1
ATOM 2679 C CA . TRP A 1 331 ? 19.881 -23.758 -30.406 1.00 72.00 331 TRP A CA 1
ATOM 2680 C C . TRP A 1 331 ? 19.015 -22.794 -31.239 1.00 72.00 331 TRP A C 1
ATOM 2682 O O . TRP A 1 331 ? 18.708 -23.082 -32.389 1.00 72.00 331 TRP A O 1
ATOM 2692 N N . GLN A 1 332 ? 18.614 -21.650 -30.669 1.00 79.56 332 GLN A N 1
ATOM 2693 C CA . GLN A 1 332 ? 17.989 -20.514 -31.325 1.00 79.56 332 GLN A CA 1
ATOM 2694 C C . GLN A 1 332 ? 18.878 -19.253 -31.241 1.00 79.56 332 GLN A C 1
ATOM 2696 O O . GLN A 1 332 ? 19.018 -18.629 -30.187 1.00 79.56 332 GLN A O 1
ATOM 2701 N N . VAL A 1 333 ? 19.419 -18.805 -32.373 1.00 79.56 333 VAL A N 1
ATOM 2702 C CA . VAL A 1 333 ? 20.175 -17.544 -32.467 1.00 79.56 333 VAL A CA 1
ATOM 2703 C C . VAL A 1 333 ? 19.223 -16.402 -32.760 1.00 79.56 333 VAL A C 1
ATOM 2705 O O . VAL A 1 333 ? 18.355 -16.528 -33.616 1.00 79.56 333 VAL A O 1
ATOM 2708 N N . GLY A 1 334 ? 19.403 -15.267 -32.090 1.00 80.12 334 GLY A N 1
ATOM 2709 C CA . GLY A 1 334 ? 18.803 -13.995 -32.479 1.00 80.12 334 GLY A CA 1
ATOM 2710 C C . GLY A 1 334 ? 19.645 -12.828 -31.976 1.00 80.12 334 GLY A C 1
ATOM 2711 O O . GLY A 1 334 ? 20.463 -12.993 -31.071 1.00 80.12 334 GLY A O 1
ATOM 2712 N N . ILE A 1 335 ? 19.440 -11.648 -32.549 1.00 80.25 335 ILE A N 1
ATOM 2713 C CA . ILE A 1 335 ? 20.071 -10.396 -32.106 1.00 80.25 335 ILE A CA 1
ATOM 2714 C C . ILE A 1 335 ? 18.992 -9.363 -31.790 1.00 80.25 335 ILE A C 1
ATOM 2716 O O . ILE A 1 335 ? 17.885 -9.439 -32.318 1.00 80.25 335 ILE A O 1
ATOM 2720 N N . VAL A 1 336 ? 19.294 -8.384 -30.944 1.00 74.31 336 VAL A N 1
ATOM 2721 C CA . VAL A 1 336 ? 18.394 -7.253 -30.691 1.00 74.31 336 VAL A CA 1
ATOM 2722 C C . VAL A 1 336 ? 18.969 -6.029 -31.386 1.00 74.31 336 VAL A C 1
ATOM 2724 O O . VAL A 1 336 ? 20.040 -5.559 -31.025 1.00 74.31 336 VAL A O 1
ATOM 2727 N N . VAL A 1 337 ? 18.254 -5.511 -32.383 1.00 75.94 337 VAL A N 1
ATOM 2728 C CA . VAL A 1 337 ? 18.646 -4.312 -33.133 1.00 75.94 337 VAL A CA 1
ATOM 2729 C C . VAL A 1 337 ? 17.608 -3.240 -32.847 1.00 75.94 337 VAL A C 1
ATOM 2731 O O . VAL A 1 337 ? 16.431 -3.421 -33.153 1.00 75.94 337 VAL A O 1
ATOM 2734 N N . ASN A 1 338 ? 18.033 -2.131 -32.237 1.00 72.06 338 ASN A N 1
ATOM 2735 C CA . ASN A 1 338 ? 17.152 -1.029 -31.830 1.00 72.06 338 ASN A CA 1
ATOM 2736 C C . ASN A 1 338 ? 15.997 -1.468 -30.912 1.00 72.06 338 ASN A C 1
ATOM 2738 O O . ASN A 1 338 ? 14.873 -0.997 -31.044 1.00 72.06 338 ASN A O 1
ATOM 2742 N N . GLY A 1 339 ? 16.268 -2.397 -29.989 1.00 70.88 339 GLY A N 1
ATOM 2743 C CA . GLY A 1 339 ? 15.264 -2.919 -29.054 1.00 70.88 339 GLY A CA 1
ATOM 2744 C C . GLY A 1 339 ? 14.311 -3.958 -29.655 1.00 70.88 339 GLY A C 1
ATOM 2745 O O . GLY A 1 339 ? 13.523 -4.543 -28.922 1.00 70.88 339 GLY A O 1
ATOM 2746 N N . ILE A 1 340 ? 14.410 -4.244 -30.957 1.00 74.38 340 ILE A N 1
ATOM 2747 C CA . ILE A 1 340 ? 13.599 -5.260 -31.632 1.00 74.38 340 ILE A CA 1
ATOM 2748 C C . ILE A 1 340 ? 14.445 -6.515 -31.830 1.00 74.38 340 ILE A C 1
ATOM 2750 O O . ILE A 1 340 ? 15.522 -6.467 -32.433 1.00 74.38 340 ILE A O 1
ATOM 2754 N N . ARG A 1 341 ? 13.955 -7.659 -31.345 1.00 77.81 341 ARG A N 1
ATOM 2755 C CA . ARG A 1 341 ? 14.587 -8.958 -31.594 1.00 77.81 341 ARG A CA 1
ATOM 2756 C C . ARG A 1 341 ? 14.434 -9.309 -33.076 1.00 77.81 341 ARG A C 1
ATOM 2758 O O . ARG A 1 341 ? 13.320 -9.481 -33.560 1.00 77.81 341 ARG A O 1
ATOM 2765 N N . LYS A 1 342 ? 15.547 -9.403 -33.800 1.00 79.06 342 LYS A N 1
ATOM 2766 C CA . LYS A 1 342 ? 15.599 -9.788 -35.213 1.00 79.06 342 LYS A CA 1
ATOM 2767 C C . LYS A 1 342 ? 16.253 -11.159 -35.388 1.00 79.06 342 LYS A C 1
ATOM 2769 O O . LYS A 1 342 ? 17.133 -11.548 -34.619 1.00 79.06 342 LYS A O 1
ATOM 2774 N N . HIS A 1 343 ? 15.820 -11.847 -36.446 1.00 71.38 343 HIS A N 1
ATOM 2775 C CA . HIS A 1 343 ? 16.399 -13.088 -36.979 1.00 71.38 343 HIS A CA 1
ATOM 2776 C C . HIS A 1 343 ? 16.456 -14.282 -36.012 1.00 71.38 343 HIS A C 1
ATOM 2778 O O . HIS A 1 343 ? 17.532 -14.850 -35.847 1.00 71.38 343 HIS A O 1
ATOM 2784 N N . PRO A 1 344 ? 15.341 -14.698 -35.374 1.00 77.31 344 PRO A N 1
ATOM 2785 C CA . PRO A 1 344 ? 15.320 -15.962 -34.648 1.00 77.31 344 PRO A CA 1
ATOM 2786 C C . PRO A 1 344 ? 15.440 -17.132 -35.640 1.00 77.31 344 PRO A C 1
ATOM 2788 O O . PRO A 1 344 ? 14.473 -17.453 -36.327 1.00 77.31 344 PRO A O 1
ATOM 2791 N N . LYS A 1 345 ? 16.606 -17.780 -35.717 1.00 85.75 345 LYS A N 1
ATOM 2792 C CA . LYS A 1 345 ? 16.791 -19.026 -36.482 1.00 85.75 345 LYS A CA 1
ATOM 2793 C C . LYS A 1 345 ? 17.268 -20.140 -35.560 1.00 85.75 345 LYS A C 1
ATOM 2795 O O . LYS A 1 345 ? 18.060 -19.889 -34.654 1.00 85.75 345 LYS A O 1
ATOM 2800 N N . ARG A 1 346 ? 16.745 -21.350 -35.775 1.00 86.44 346 ARG A N 1
ATOM 2801 C CA . ARG A 1 346 ? 17.171 -22.557 -35.062 1.00 86.44 346 ARG A CA 1
ATOM 2802 C C . ARG A 1 346 ? 18.145 -23.370 -35.909 1.00 86.44 346 ARG A C 1
ATOM 2804 O O . ARG A 1 346 ? 17.984 -23.411 -37.128 1.00 86.44 346 ARG A O 1
ATOM 2811 N N . PHE A 1 347 ? 19.121 -23.990 -35.260 1.00 87.06 347 PHE A N 1
ATOM 2812 C CA . PHE A 1 347 ? 20.144 -24.826 -35.890 1.00 87.06 347 PHE A CA 1
ATOM 2813 C C . PHE A 1 347 ? 20.254 -26.157 -35.155 1.00 87.06 347 PHE A C 1
ATOM 2815 O O . PHE A 1 347 ? 19.920 -26.241 -33.974 1.00 87.06 347 PHE A O 1
ATOM 2822 N N . ASN A 1 348 ? 20.733 -27.178 -35.863 1.00 85.25 348 ASN A N 1
ATOM 2823 C CA . ASN A 1 348 ? 20.896 -28.527 -35.320 1.00 85.25 348 ASN A CA 1
ATOM 2824 C C . ASN A 1 348 ? 22.343 -28.821 -34.900 1.00 85.25 348 ASN A C 1
ATOM 2826 O O . ASN A 1 348 ? 22.613 -29.892 -34.366 1.00 85.25 348 ASN A O 1
ATOM 2830 N N . SER A 1 349 ? 23.271 -27.891 -35.146 1.00 85.25 349 SER A N 1
ATOM 2831 C CA . SER A 1 349 ? 24.678 -28.014 -34.766 1.00 85.25 349 SER A CA 1
ATOM 2832 C C . SER A 1 349 ? 25.193 -26.742 -34.094 1.00 85.25 349 SER A C 1
ATOM 2834 O O . SER A 1 349 ? 24.701 -25.627 -34.328 1.00 85.25 349 SER A O 1
ATOM 2836 N N . PHE A 1 350 ? 26.168 -26.923 -33.208 1.00 77.88 350 PHE A N 1
ATOM 2837 C CA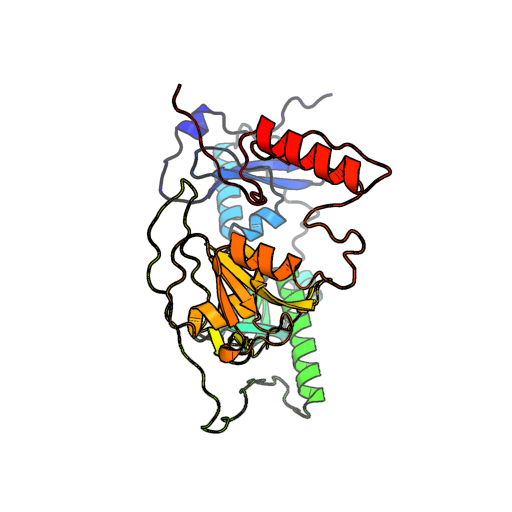 . PHE A 1 350 ? 26.809 -25.832 -32.485 1.00 77.88 350 PHE A CA 1
ATOM 2838 C C . PHE A 1 350 ? 27.601 -24.939 -33.447 1.00 77.88 350 PHE A C 1
ATOM 2840 O O . PHE A 1 350 ? 27.530 -23.713 -33.383 1.00 77.88 350 PHE A O 1
ATOM 2847 N N . GLU A 1 351 ? 28.280 -25.557 -34.405 1.00 86.25 351 GLU A N 1
ATOM 2848 C CA . GLU A 1 351 ? 29.127 -24.916 -35.401 1.00 86.25 351 GLU A CA 1
ATOM 2849 C C . GLU A 1 351 ? 28.313 -23.976 -36.299 1.00 86.25 351 GLU A C 1
ATOM 2851 O O . GLU A 1 351 ? 28.691 -22.818 -36.489 1.00 86.25 351 GLU A O 1
ATOM 2856 N N . GLU A 1 352 ? 27.149 -24.420 -36.792 1.00 86.06 352 GLU A N 1
ATOM 2857 C CA . GLU A 1 352 ? 26.241 -23.569 -37.577 1.00 86.06 352 GLU A CA 1
ATOM 2858 C C . GLU A 1 352 ? 25.669 -22.424 -36.740 1.00 86.06 352 GLU A C 1
ATOM 2860 O O . GLU A 1 352 ? 25.531 -21.297 -37.223 1.00 86.06 352 GLU A O 1
ATOM 2865 N N . THR A 1 353 ? 25.357 -22.708 -35.474 1.00 83.06 353 THR A N 1
ATOM 2866 C CA . THR A 1 353 ? 24.840 -21.723 -34.526 1.00 83.06 353 THR A CA 1
ATOM 2867 C C . THR A 1 353 ? 25.837 -20.579 -34.320 1.00 83.06 353 THR A C 1
ATOM 2869 O O . THR A 1 353 ? 25.478 -19.403 -34.449 1.00 83.06 353 THR A O 1
ATOM 2872 N N . VAL A 1 354 ? 27.102 -20.915 -34.055 1.00 81.50 354 VAL A N 1
ATOM 2873 C CA . VAL A 1 354 ? 28.193 -19.950 -33.867 1.00 81.50 354 VAL A CA 1
ATOM 2874 C C . VAL A 1 354 ? 28.473 -19.184 -35.161 1.00 81.50 354 VAL A C 1
ATOM 2876 O O . VAL A 1 354 ? 28.497 -17.953 -35.147 1.00 81.50 354 VAL A O 1
ATOM 2879 N N . ALA A 1 355 ? 28.592 -19.876 -36.299 1.00 86.06 355 ALA A N 1
ATOM 2880 C CA . ALA A 1 355 ? 28.844 -19.237 -37.591 1.00 86.06 355 ALA A CA 1
ATOM 2881 C C . ALA A 1 355 ? 27.737 -18.239 -37.980 1.00 86.06 355 ALA A C 1
ATOM 2883 O O . ALA A 1 355 ? 28.006 -17.145 -38.496 1.00 86.06 355 ALA A O 1
ATOM 2884 N N . TYR A 1 356 ? 26.475 -18.576 -37.701 1.00 87.00 356 TYR A N 1
ATOM 2885 C CA . TYR A 1 356 ? 25.356 -17.678 -37.960 1.00 87.00 356 TYR A CA 1
ATOM 2886 C C . TYR A 1 356 ? 25.345 -16.470 -37.021 1.00 87.00 356 TYR A C 1
ATOM 2888 O O . TYR A 1 356 ? 25.080 -15.349 -37.466 1.00 87.00 356 TYR A O 1
ATOM 2896 N N . ARG A 1 357 ? 25.671 -16.665 -35.737 1.00 82.44 357 ARG A N 1
ATOM 2897 C CA . ARG A 1 357 ? 25.796 -15.566 -34.772 1.00 82.44 357 ARG A CA 1
ATOM 2898 C C . ARG A 1 357 ? 26.884 -14.576 -35.191 1.00 82.44 357 ARG A C 1
ATOM 2900 O O . ARG A 1 357 ? 26.596 -13.383 -35.268 1.00 82.44 357 ARG A O 1
ATOM 2907 N N . ASP A 1 358 ? 28.064 -15.070 -35.554 1.00 82.00 358 ASP A N 1
ATOM 2908 C CA . ASP A 1 358 ? 29.172 -14.256 -36.065 1.00 82.00 358 ASP A CA 1
ATOM 2909 C C . ASP A 1 358 ? 28.757 -13.443 -37.302 1.00 82.00 358 ASP A C 1
ATOM 2911 O O . ASP A 1 358 ? 29.102 -12.268 -37.448 1.00 82.00 358 ASP A O 1
ATOM 2915 N N . THR A 1 359 ? 27.971 -14.051 -38.197 1.00 86.06 359 THR A N 1
ATOM 2916 C CA . THR A 1 359 ? 27.450 -13.382 -39.398 1.00 86.06 359 THR A CA 1
ATOM 2917 C C . THR A 1 359 ? 26.508 -12.231 -39.039 1.00 86.06 359 THR A C 1
ATOM 2919 O O . THR A 1 359 ? 26.592 -11.151 -39.630 1.00 86.06 359 THR A O 1
ATOM 2922 N N . LEU A 1 360 ? 25.619 -12.432 -38.062 1.00 83.19 360 LEU A N 1
ATOM 2923 C CA . LEU A 1 360 ? 24.716 -11.389 -37.575 1.00 83.19 360 LEU A CA 1
ATOM 2924 C C . LEU A 1 360 ? 25.483 -10.242 -36.903 1.00 83.19 360 LEU A C 1
ATOM 2926 O O . LEU A 1 360 ? 25.181 -9.078 -37.159 1.00 83.19 360 LEU A O 1
ATOM 2930 N N . GLU A 1 361 ? 26.495 -10.544 -36.097 1.00 80.00 361 GLU A N 1
ATOM 2931 C CA . GLU A 1 361 ? 27.316 -9.527 -35.431 1.00 80.00 361 GLU A CA 1
ATOM 2932 C C . GLU A 1 361 ? 28.069 -8.648 -36.434 1.00 80.00 361 GLU A C 1
ATOM 2934 O O . GLU A 1 361 ? 27.975 -7.420 -36.363 1.00 80.00 361 GLU A O 1
ATOM 2939 N N . ARG A 1 362 ? 28.696 -9.257 -37.452 1.00 82.25 362 ARG A N 1
ATOM 2940 C CA . ARG A 1 362 ? 29.334 -8.517 -38.556 1.00 82.25 362 ARG A CA 1
ATOM 2941 C C . ARG A 1 362 ? 28.328 -7.670 -39.330 1.00 82.25 362 ARG A C 1
ATOM 2943 O O . ARG A 1 362 ? 28.582 -6.496 -39.579 1.00 82.25 362 ARG A O 1
ATOM 2950 N N . ARG A 1 363 ? 27.169 -8.239 -39.687 1.00 83.62 363 ARG A N 1
ATOM 2951 C CA . ARG A 1 363 ? 26.142 -7.553 -40.490 1.00 83.62 363 ARG A CA 1
ATOM 2952 C C . ARG A 1 363 ? 25.586 -6.307 -39.805 1.00 83.62 363 ARG A C 1
ATOM 2954 O O . ARG A 1 363 ? 25.263 -5.339 -40.485 1.00 83.62 363 ARG A O 1
ATOM 2961 N N . TYR A 1 364 ? 25.435 -6.345 -38.485 1.00 81.44 364 TYR A N 1
ATOM 2962 C CA . TYR A 1 364 ? 24.855 -5.246 -37.714 1.00 81.44 364 TYR A CA 1
ATOM 2963 C C . TYR A 1 364 ? 25.903 -4.386 -36.998 1.00 81.44 364 TYR A C 1
ATOM 2965 O O . TYR A 1 364 ? 25.529 -3.516 -36.214 1.00 81.44 364 TYR A O 1
ATOM 2973 N N . ASN A 1 365 ? 27.192 -4.609 -37.286 1.00 72.19 365 ASN A N 1
ATOM 2974 C CA . ASN A 1 365 ? 28.337 -3.944 -36.662 1.00 72.19 365 ASN A CA 1
ATOM 2975 C C . ASN A 1 365 ? 28.264 -3.939 -35.123 1.00 72.19 365 ASN A C 1
ATOM 2977 O O . ASN A 1 365 ? 28.658 -2.988 -34.448 1.00 72.19 365 ASN A O 1
ATOM 2981 N N . TYR A 1 366 ? 27.706 -5.014 -34.569 1.00 65.94 366 TYR A N 1
ATOM 2982 C CA . TYR A 1 366 ? 27.704 -5.267 -33.140 1.00 65.94 366 TYR A CA 1
ATOM 2983 C C . TYR A 1 366 ? 29.013 -5.994 -32.858 1.00 65.94 366 TYR A C 1
ATOM 2985 O O . TYR A 1 366 ? 29.201 -7.120 -33.308 1.00 65.94 366 TYR A O 1
ATOM 2993 N N . GLY A 1 367 ? 29.953 -5.333 -32.172 1.00 55.66 367 GLY A N 1
ATOM 2994 C CA . GLY A 1 367 ? 31.193 -5.982 -31.744 1.00 55.66 367 GLY A CA 1
ATOM 2995 C C . GLY A 1 367 ? 30.891 -7.301 -31.026 1.00 55.66 367 GLY A C 1
ATOM 2996 O O . GLY A 1 367 ? 29.815 -7.430 -30.441 1.00 55.66 367 GLY A O 1
ATOM 2997 N N . LYS A 1 368 ? 31.852 -8.236 -31.061 1.00 48.78 368 LYS A N 1
ATOM 2998 C CA . LYS A 1 368 ? 31.725 -9.683 -30.772 1.00 48.78 368 LYS A CA 1
ATOM 2999 C C . LYS A 1 368 ? 30.964 -10.093 -29.486 1.00 48.78 368 LYS A C 1
ATOM 3001 O O . LYS A 1 368 ? 30.746 -11.270 -29.269 1.00 48.78 368 LYS A O 1
ATOM 3006 N N . TYR A 1 369 ? 30.574 -9.152 -28.616 1.00 52.97 369 TYR A N 1
ATOM 3007 C CA . TYR A 1 369 ? 29.958 -9.397 -27.306 1.00 52.97 369 TYR A CA 1
ATOM 3008 C C . TYR A 1 369 ? 28.929 -8.341 -26.846 1.00 52.97 369 TYR A C 1
ATOM 3010 O O . TYR A 1 369 ? 28.712 -8.175 -25.649 1.00 52.97 369 TYR A O 1
ATOM 3018 N N . ALA A 1 370 ? 28.284 -7.592 -27.744 1.00 47.97 370 ALA A N 1
ATOM 3019 C CA . ALA A 1 370 ? 27.264 -6.623 -27.330 1.00 47.97 370 ALA A CA 1
ATOM 3020 C C . ALA A 1 370 ? 25.889 -7.296 -27.121 1.00 47.97 370 ALA A C 1
ATOM 3022 O O . ALA A 1 370 ? 25.098 -7.444 -28.053 1.00 47.97 370 ALA A O 1
ATOM 3023 N N . VAL A 1 371 ? 25.574 -7.679 -25.879 1.00 43.34 371 VAL A N 1
ATOM 3024 C CA . VAL A 1 371 ? 24.197 -7.980 -25.451 1.00 43.34 371 VAL A CA 1
ATOM 3025 C C . VAL A 1 371 ? 23.844 -7.067 -24.282 1.00 43.34 371 VAL A C 1
ATOM 3027 O O . VAL A 1 371 ? 24.135 -7.353 -23.132 1.00 43.34 371 VAL A O 1
ATOM 3030 N N . GLY A 1 372 ? 23.233 -5.929 -24.602 1.00 39.78 372 GLY A N 1
ATOM 3031 C CA . GLY A 1 372 ? 22.830 -4.919 -23.625 1.00 39.78 372 GLY A CA 1
ATOM 3032 C C . GLY A 1 372 ? 22.768 -3.549 -24.286 1.00 39.78 372 GLY A C 1
ATOM 3033 O O . GLY A 1 372 ? 23.773 -3.038 -24.765 1.00 39.78 372 GLY A O 1
ATOM 3034 N N . ALA A 1 373 ? 21.561 -2.998 -24.381 1.00 40.53 373 ALA A N 1
ATOM 3035 C CA . ALA A 1 373 ? 21.202 -1.784 -25.108 1.00 40.53 373 ALA A CA 1
ATOM 3036 C C . ALA A 1 373 ? 22.256 -0.652 -25.084 1.00 40.53 373 ALA A C 1
ATOM 3038 O O . ALA A 1 373 ? 22.477 -0.001 -24.064 1.00 40.53 373 ALA A O 1
ATOM 3039 N N . ALA A 1 374 ? 22.803 -0.318 -26.254 1.00 27.78 374 ALA A N 1
ATOM 3040 C CA . ALA A 1 374 ? 23.405 0.985 -26.515 1.00 27.78 374 ALA A CA 1
ATOM 3041 C C . ALA A 1 374 ? 22.742 1.586 -27.761 1.00 27.78 374 ALA A C 1
ATOM 3043 O O . ALA A 1 374 ? 22.920 1.104 -28.878 1.00 27.78 374 ALA A O 1
ATOM 3044 N N . ARG A 1 375 ? 21.928 2.628 -27.551 1.00 33.97 375 ARG A N 1
ATOM 3045 C CA . ARG A 1 375 ? 21.421 3.494 -28.619 1.00 33.97 375 ARG A CA 1
ATOM 3046 C C . ARG A 1 375 ? 22.590 4.320 -29.148 1.00 33.97 375 ARG A C 1
ATOM 3048 O O . ARG A 1 375 ? 23.164 5.095 -28.391 1.00 33.97 375 ARG A O 1
ATOM 3055 N N . ILE A 1 376 ? 22.881 4.205 -30.436 1.00 28.42 376 ILE A N 1
ATOM 3056 C CA . ILE A 1 376 ? 23.599 5.237 -31.182 1.00 28.42 376 ILE A CA 1
ATOM 3057 C C . ILE A 1 376 ? 22.688 5.600 -32.353 1.00 28.42 376 ILE A C 1
ATOM 3059 O O . ILE A 1 376 ? 22.416 4.767 -33.214 1.00 28.42 376 ILE A O 1
ATOM 3063 N N . ARG A 1 377 ? 22.151 6.826 -32.338 1.00 27.19 377 ARG A N 1
ATOM 3064 C CA . ARG A 1 377 ? 21.627 7.454 -33.554 1.00 27.19 377 ARG A CA 1
ATOM 3065 C C . ARG A 1 377 ? 22.846 7.886 -34.363 1.00 27.19 377 ARG A C 1
ATOM 3067 O O . ARG A 1 377 ? 23.666 8.636 -33.842 1.00 27.19 377 ARG A O 1
ATOM 3074 N N . ALA A 1 378 ? 22.964 7.412 -35.597 1.00 28.08 378 ALA A N 1
ATOM 3075 C CA . ALA A 1 378 ? 23.801 8.098 -36.572 1.00 28.08 378 ALA A CA 1
ATOM 3076 C C . ALA A 1 378 ? 23.155 9.464 -36.884 1.00 28.08 378 ALA A C 1
ATOM 3078 O O . ALA A 1 378 ? 21.918 9.537 -36.897 1.00 28.08 378 ALA A O 1
ATOM 3079 N N . PRO A 1 379 ? 23.937 10.537 -37.088 1.00 35.22 379 PRO A N 1
ATOM 3080 C CA . PRO A 1 379 ? 23.400 11.746 -37.690 1.00 35.22 379 PRO A CA 1
ATOM 3081 C C . PRO A 1 379 ? 23.036 11.443 -39.149 1.00 35.22 379 PRO A C 1
ATOM 3083 O O . PRO A 1 379 ? 23.678 10.601 -39.783 1.00 35.22 379 PRO A O 1
ATOM 3086 N N . LEU A 1 380 ? 21.957 12.077 -39.611 1.00 35.38 380 LEU A N 1
ATOM 3087 C CA . LEU A 1 380 ? 21.532 12.068 -41.011 1.00 35.38 380 LEU A CA 1
ATOM 3088 C C . LEU A 1 380 ? 22.620 12.635 -41.922 1.00 35.38 380 LEU A C 1
ATOM 3090 O O . LEU A 1 380 ? 23.280 13.608 -41.487 1.00 35.38 380 LEU A O 1
#

Secondary structure (DSSP, 8-state):
--------PPPHHHHHTS---S-SEEEEEEEE-TTS-EEEEEEETTSPBPPPEEHHHHHHHS-HHHHHHHHHHHHHHTTTT--TTTS----TTS----HHHHHHHS-TT-EEEEEEE-TTSS-EEEEEEEEEEEETTEEEEEETTS-EEEE-HHHHHHHHHHHHHHHHHHHHTT---SS------------TT--EEE---------SSS-------SS-EEEETTS-EEE--TT-PPP--EE-TT--EEEEEEEEETTEEEEEEEEHHHHHHHHH-SS---SSEEEEETTS-TT---GGGEEEEEHHHHHHHHHHS--TT-TTSSTT--SEEEEEETTEEEEEEE-SSHHHHHHHHHHHHHHTT--TT--S----PPP-

Organism: NCBI:txid303371

Sequence (380 aa):
MELDNPYAVLNEEDIKQLPKDGWLERLVDRRYNPNGSWDYRWLLRDGTLSTWKTEDDALEVAMPWTLDTFHALYELKHVNDMPDYATRIPREDRRVSTKEAALALFPRGTKVVREERGALKQQVKYLWGTITGYLAPYWRVRYEDGDWEDFTKRQLQCAIALAEATQQRAKDLGVTVSSPKVVQEMCPGIPPDFGWSRGTLGEFYPARSQFTFDVLFDGEKTVSNTGFIRRQLLNGTIYQHACDAHDHLYVKAWVSVNGIGTTVALSVHWEVYRVFGEQQLVGKYDVDHKDNNPSNNHISNLQLLPHRENMMKRCINPPAHNTSGGMGVSWQVGIVVNGIRKHPKRFNSFEETVAYRDTLERRYNYGKYAVGAARIRAPL

Radius of gyration: 30.8 Å; chains: 1; bounding box: 74×58×73 Å

InterPro domains:
  IPR003615 HNH nuclease [PF13392] (284-312)
  IPR044925 His-Me finger superfamily [SSF54060] (218-316)